Protein AF-0000000070701427 (afdb_homodimer)

Sequence (548 aa):
MASTTQTPSQGDDNADEVFQLITAHQEKAAKLPPVEEVKTILYHSTRGALSTFSQKHEGYPLGSMVDFACDDNGSPILAVSNLALHTKDLLTNPKCSLLIAKDPEDKTDLIITLHGDAVTVPENERGAVRTTYMARHPDAVWVDFDDFMFLRIEPKAVRFVSGVATALFQCGEFTGNEFREAKVDQIYQFSKPITSHMNKDHANDTKLIVQHSTSVPVEYAYMLDVDSIGFNVKAGYKDKNFKLRVAFPRRAEERKDVKTLIIEMLQAAKSRVDMASTTQTPSQGDDNADEVFQLITAHQEKAAKLPPVEEVKTILYHSTRGALSTFSQKHEGYPLGSMVDFACDDNGSPILAVSNLALHTKDLLTNPKCSLLIAKDPEDKTDLIITLHGDAVTVPENERGAVRTTYMARHPDAVWVDFDDFMFLRIEPKAVRFVSGVATALFQCGEFTGNEFREAKVDQIYQFSKPITSHMNKDHANDTKLIVQHSTSVPVEYAYMLDVDSIGFNVKAGYKDKNFKLRVAFPRRAEERKDVKTLIIEMLQAAKSRVD

Solvent-accessible surface area (backbone atoms only — not comparable to full-atom values): 28892 Å² total; per-residue (Å²): 135,86,80,77,75,79,67,81,58,74,69,61,57,55,53,53,52,51,50,50,45,49,52,57,41,56,74,64,42,64,67,65,59,66,64,27,45,51,46,30,53,55,48,72,40,50,61,35,37,35,12,33,51,30,69,90,49,72,84,22,32,34,39,41,81,42,56,39,24,42,51,97,58,60,34,42,32,34,72,42,41,67,81,38,67,68,43,51,13,36,75,74,43,31,41,20,11,43,24,38,56,78,41,84,87,43,69,45,39,49,32,37,31,34,31,24,40,46,38,76,56,52,77,92,46,41,66,63,50,49,52,54,38,36,73,75,37,76,81,55,70,60,66,74,38,86,57,32,48,50,31,33,33,47,60,52,33,38,35,40,40,26,19,57,98,46,95,67,50,45,70,51,73,37,46,29,65,60,52,45,70,42,56,64,54,76,41,38,81,50,14,61,68,50,26,52,49,39,48,73,75,33,32,68,54,46,26,44,31,48,27,57,75,55,70,46,82,56,80,41,34,37,54,69,39,35,44,34,40,28,35,34,27,46,28,30,44,98,92,39,74,47,76,45,70,46,49,45,98,55,73,40,84,47,70,71,44,46,55,53,49,50,50,51,43,38,49,56,32,53,56,68,74,100,136,83,80,78,76,77,69,80,59,72,68,63,56,55,54,53,51,51,49,50,45,48,52,57,40,56,74,65,42,64,67,66,57,66,66,26,44,51,48,29,54,56,48,73,41,50,60,33,38,35,11,32,50,30,68,90,48,73,82,22,31,34,39,40,82,43,58,38,24,42,50,97,59,60,33,40,32,34,72,42,41,69,82,39,67,69,42,52,14,34,75,73,44,31,41,21,12,41,25,36,56,79,40,84,86,42,69,44,39,50,32,38,31,36,30,23,39,45,38,77,56,52,76,91,47,42,67,62,50,48,52,54,38,36,71,74,36,78,82,54,70,60,64,75,39,87,57,33,46,50,33,32,34,48,59,50,34,39,34,40,40,27,20,56,99,46,95,67,51,47,70,52,72,39,46,29,64,60,51,46,69,43,56,65,54,77,41,39,80,50,14,63,69,50,24,54,49,39,48,72,75,34,31,67,55,47,27,44,29,50,28,59,77,54,70,46,84,54,80,42,35,37,56,69,38,36,45,36,41,26,35,34,27,46,28,28,43,96,94,38,74,48,75,45,70,45,49,45,97,55,74,42,86,46,72,72,44,46,56,53,51,52,51,53,44,39,50,56,34,53,57,69,73,101

Foldseek 3Di:
DPPPPPDPPPVVVVVVVLVVLQVVQQVPADDPDPLQVQLQLLQLDFKWWKWFQFPVDHPDIDIDIFTWHADPLSWTKGKDFLPDRVVVRCVVPQWMKTWDFSDPVDQQGKIKIFTFGKDFDDPVCQVVRVVRSCVSVVPPPCSPPPRIGMIITQTAKMKMWHGPPHPPTDIDMDGSVSNSPHDHFPLQVCFVVVQVCCVVPPFVLVQLLCCVQSVRNFPTWGWDGATQFFTKIWTDDPHDIDIHTGGFPHGQDYNVSNVVRSVVSSVVSVVVVD/DDPPPPDPPPVVVVVVVLVVLQVVQQVPADDPDPLQVQLQLLQLDFKWWKWFQFPVDHPDIDIDIFTWHADPLSWTKGKDFLPDRVVVRCVVPQWMKTWDFSDPVDQQGKIKIFTFGKDFDDPVCQVVRVVRSCVSVVPPPCSPPPRIGMIITQTAKMKMWHGPPHPPTDIDMDGSVRNSPHDHFPLQVCFVVVQVCCVVPPFVLVQLLCCVQSVRNFPTWGWDGATQFFTKIWTDDPHDIDIHTGGFPHGQDYNVSNVVRSVVSSVVSVVVVD

Secondary structure (DSSP, 8-state):
---------HHHHHHHHHHHHHHHHHHHS----HHHHHHHHHHH--EEEEEEE-SSSTT-EEEEEEEEEE-TTS-EEEEEETTSHHHHHHHH--EEEEEEESSTT-TTS-EEEEEEEEEEPPHHHHHHHHHHHHHH-TT-GGGGSTTEEEEEEEEEEEEEEESTTSTT-EEEEEEHHHHHHSPPPTTGGGHHHHHHHHHHH-HHHHHHHHHHHH----SEEEEEEE-SSEEEEEEEETTEEEEEEEE-SS---SHHHHHHHHHHHHHHHHHHH-/---------HHHHHHHHHHHHHHHHHHHS----HHHHHHHHHHH--EEEEEEE-SSSTT-EEEEEEEEEE-TTS-EEEEEETTSHHHHHHHH--EEEEEEESSTT-TTS-EEEEEEEEEEPPHHHHHHHHHHHHHH-TT-GGGGSTTEEEEEEEEEEEEEEESTTSTT-EEEEEEHHHHHHSPPPTTGGGHHHHHHHHHHH-HHHHHHHHHHHH----SEEEEEEE-SSEEEEEEEETTEEEEEEEE-SS---SHHHHHHHHHHHHHHHHHHH-

Structure (mmCIF, N/CA/C/O backbone):
data_AF-0000000070701427-model_v1
#
loop_
_entity.id
_entity.type
_entity.pdbx_description
1 polymer 'FMN-binding split barrel, heme oxygenase HugZ-like superfamily'
#
loop_
_atom_site.group_PDB
_atom_site.id
_atom_site.type_symbol
_atom_site.label_atom_id
_atom_site.label_alt_id
_atom_site.label_comp_id
_atom_site.label_asym_id
_atom_site.label_entity_id
_atom_site.label_seq_id
_atom_site.pdbx_PDB_ins_code
_atom_site.Cartn_x
_atom_site.Cartn_y
_atom_site.Cartn_z
_atom_site.occupancy
_atom_site.B_iso_or_equiv
_atom_site.auth_seq_id
_atom_site.auth_comp_id
_atom_site.auth_asym_id
_atom_site.auth_atom_id
_atom_site.pdbx_PDB_model_num
ATOM 1 N N . MET A 1 1 ? 32.5 18.469 -42.344 1 24.84 1 MET A N 1
ATOM 2 C CA . MET A 1 1 ? 31.312 18.172 -41.531 1 24.84 1 MET A CA 1
ATOM 3 C C . MET A 1 1 ? 31.438 16.797 -40.875 1 24.84 1 MET A C 1
ATOM 5 O O . MET A 1 1 ? 31.172 15.773 -41.5 1 24.84 1 MET A O 1
ATOM 9 N N . ALA A 1 2 ? 32.406 16.562 -39.938 1 32.56 2 ALA A N 1
ATOM 10 C CA . ALA A 1 2 ? 32.875 15.305 -39.344 1 32.56 2 ALA A CA 1
ATOM 11 C C . ALA A 1 2 ? 31.75 14.625 -38.562 1 32.56 2 ALA A C 1
ATOM 13 O O . ALA A 1 2 ? 31.156 15.227 -37.656 1 32.56 2 ALA A O 1
ATOM 14 N N . SER A 1 3 ? 30.938 13.672 -39.125 1 32.75 3 SER A N 1
ATOM 15 C CA . SER A 1 3 ? 29.891 12.836 -38.562 1 32.75 3 SER A CA 1
ATOM 16 C C . SER A 1 3 ? 30.391 12.055 -37.344 1 32.75 3 SER A C 1
ATOM 18 O O . SER A 1 3 ? 31.266 11.203 -37.469 1 32.75 3 SER A O 1
ATOM 20 N N . THR A 1 4 ? 30.578 12.625 -36.156 1 34.09 4 THR A N 1
ATOM 21 C CA . THR A 1 4 ? 30.984 11.898 -34.969 1 34.09 4 THR A CA 1
ATOM 22 C C . THR A 1 4 ? 30 10.758 -34.688 1 34.09 4 THR A C 1
ATOM 24 O O . THR A 1 4 ? 28.844 11.008 -34.312 1 34.09 4 THR A O 1
ATOM 27 N N . THR A 1 5 ? 30.094 9.625 -35.281 1 34.09 5 THR A N 1
ATOM 28 C CA . THR A 1 5 ? 29.438 8.359 -34.938 1 34.09 5 THR A CA 1
ATOM 29 C C . THR A 1 5 ? 29.594 8.062 -33.469 1 34.09 5 THR A C 1
ATOM 31 O O . THR A 1 5 ? 30.703 7.879 -32.969 1 34.09 5 THR A O 1
ATOM 34 N N . GLN A 1 6 ? 28.781 8.648 -32.562 1 33.75 6 GLN A N 1
ATOM 35 C CA . GLN A 1 6 ? 28.766 8.234 -31.172 1 33.75 6 GLN A CA 1
ATOM 36 C C . GLN A 1 6 ? 28.656 6.715 -31.062 1 33.75 6 GLN A C 1
ATOM 38 O O . GLN A 1 6 ? 27.703 6.109 -31.578 1 33.75 6 GLN A O 1
ATOM 43 N N . THR A 1 7 ? 29.719 5.965 -30.969 1 36.03 7 THR A N 1
ATOM 44 C CA . THR A 1 7 ? 29.859 4.555 -30.625 1 36.03 7 THR A CA 1
ATOM 45 C C . THR A 1 7 ? 29.016 4.219 -29.391 1 36.03 7 THR A C 1
ATOM 47 O O . THR A 1 7 ? 29.109 4.883 -28.359 1 36.03 7 THR A O 1
ATOM 50 N N . PRO A 1 8 ? 27.906 3.488 -29.531 1 40.62 8 PRO A N 1
ATOM 51 C CA . PRO A 1 8 ? 27.219 3.062 -28.312 1 40.62 8 PRO A CA 1
ATOM 52 C C . PRO A 1 8 ? 28.172 2.613 -27.219 1 40.62 8 PRO A C 1
ATOM 54 O O . PRO A 1 8 ? 29.141 1.896 -27.5 1 40.62 8 PRO A O 1
ATOM 57 N N . SER A 1 9 ? 28.406 3.301 -26.156 1 41.34 9 SER A N 1
ATOM 58 C CA . SER A 1 9 ? 29.391 3.031 -25.125 1 41.34 9 SER A CA 1
ATOM 59 C C . SER A 1 9 ? 29.328 1.581 -24.656 1 41.34 9 SER A C 1
ATOM 61 O O . SER A 1 9 ? 28.234 1.004 -24.562 1 41.34 9 SER A O 1
ATOM 63 N N . GLN A 1 10 ? 30.359 0.784 -24.672 1 45.72 10 GLN A N 1
ATOM 64 C CA . GLN A 1 10 ? 30.641 -0.557 -24.156 1 45.72 10 GLN A CA 1
ATOM 65 C C . GLN A 1 10 ? 29.812 -0.864 -22.922 1 45.72 10 GLN A C 1
ATOM 67 O O . GLN A 1 10 ? 29.422 -2.014 -22.703 1 45.72 10 GLN A O 1
ATOM 72 N N . GLY A 1 11 ? 29.422 0.039 -22.078 1 46.47 11 GLY A N 1
ATOM 73 C CA . GLY A 1 11 ? 28.609 -0.09 -20.875 1 46.47 11 GLY A CA 1
ATOM 74 C C . GLY A 1 11 ? 27.188 -0.542 -21.172 1 46.47 11 GLY A C 1
ATOM 75 O O . GLY A 1 11 ? 26.625 -1.353 -20.438 1 46.47 11 GLY A O 1
ATOM 76 N N . ASP A 1 12 ? 26.562 -0.107 -22.219 1 54.78 12 ASP A N 1
ATOM 77 C CA . ASP A 1 12 ? 25.203 -0.403 -22.656 1 54.78 12 ASP A CA 1
ATOM 78 C C . ASP A 1 12 ? 25.078 -1.84 -23.172 1 54.78 12 ASP A C 1
ATOM 80 O O . ASP A 1 12 ? 24.062 -2.504 -22.938 1 54.78 12 ASP A O 1
ATOM 84 N N . ASP A 1 13 ? 26.156 -2.34 -23.688 1 57.41 13 ASP A N 1
ATOM 85 C CA . ASP A 1 13 ? 26.172 -3.699 -24.219 1 57.41 13 ASP A CA 1
ATOM 86 C C . ASP A 1 13 ? 26.156 -4.73 -23.094 1 57.41 13 ASP A C 1
ATOM 88 O O . ASP A 1 13 ? 25.438 -5.734 -23.188 1 57.41 13 ASP A O 1
ATOM 92 N N . ASN A 1 14 ? 26.844 -4.387 -21.969 1 68.06 14 ASN A N 1
ATOM 93 C CA . ASN A 1 14 ? 26.891 -5.328 -20.844 1 68.06 14 ASN A CA 1
ATOM 94 C C . ASN A 1 14 ? 25.578 -5.371 -20.078 1 68.06 14 ASN A C 1
ATOM 96 O O . ASN A 1 14 ? 25.125 -6.441 -19.672 1 68.06 14 ASN A O 1
ATOM 100 N N . ALA A 1 15 ? 24.953 -4.293 -20.109 1 68.88 15 ALA A N 1
ATOM 101 C CA . ALA A 1 15 ? 23.641 -4.281 -19.438 1 68.88 15 ALA A CA 1
ATOM 102 C C . ALA A 1 15 ? 22.625 -5.09 -20.234 1 68.88 15 ALA A C 1
ATOM 104 O O . ALA A 1 15 ? 21.812 -5.809 -19.656 1 68.88 15 ALA A O 1
ATOM 105 N N . ASP A 1 16 ? 22.703 -4.992 -21.5 1 77.31 16 ASP A N 1
ATOM 106 C CA . ASP A 1 16 ? 21.781 -5.73 -22.359 1 77.31 16 ASP A CA 1
ATOM 107 C C . ASP A 1 16 ? 22 -7.234 -22.234 1 77.31 16 ASP A C 1
ATOM 109 O O . ASP A 1 16 ? 21.047 -8.016 -22.234 1 77.31 16 ASP A O 1
ATOM 113 N N . GLU A 1 17 ? 23.188 -7.602 -22.141 1 81.12 17 GLU A N 1
ATOM 114 C CA . GLU A 1 17 ? 23.531 -9.016 -22 1 81.12 17 GLU A CA 1
ATOM 115 C C . GLU A 1 17 ? 23.031 -9.562 -20.656 1 81.12 17 GLU A C 1
ATOM 117 O O . GLU A 1 17 ? 22.5 -10.664 -20.594 1 81.12 17 GLU A O 1
ATOM 122 N N . VAL A 1 18 ? 23.172 -8.805 -19.625 1 83.81 18 VAL A N 1
ATOM 123 C CA . VAL A 1 18 ? 22.75 -9.219 -18.297 1 83.81 18 VAL A CA 1
ATOM 124 C C . VAL A 1 18 ? 21.234 -9.367 -18.25 1 83.81 18 VAL A C 1
ATOM 126 O O . VAL A 1 18 ? 20.719 -10.328 -17.672 1 83.81 18 VAL A O 1
ATOM 129 N N . PHE A 1 19 ? 20.594 -8.555 -18.938 1 83.31 19 PHE A N 1
ATOM 130 C CA . PHE A 1 19 ? 19.141 -8.617 -18.984 1 83.31 19 PHE A CA 1
ATOM 131 C C . PHE A 1 19 ? 18.672 -9.875 -19.703 1 83.31 19 PHE A C 1
ATOM 133 O O . PHE A 1 19 ? 17.688 -10.5 -19.312 1 83.31 19 PHE A O 1
ATOM 140 N N . GLN A 1 20 ? 19.406 -10.195 -20.703 1 86.38 20 GLN A N 1
ATOM 141 C CA . GLN A 1 20 ? 19.078 -11.414 -21.438 1 86.38 20 GLN A CA 1
ATOM 142 C C . GLN A 1 20 ? 19.266 -12.648 -20.547 1 86.38 20 GLN A C 1
ATOM 144 O O . GLN A 1 20 ? 18.469 -13.578 -20.594 1 86.38 20 GLN A O 1
ATOM 149 N N . LEU A 1 21 ? 20.312 -12.625 -19.797 1 88.19 21 LEU A N 1
ATOM 150 C CA . LEU A 1 21 ? 20.578 -13.711 -18.875 1 88.19 21 LEU A CA 1
ATOM 151 C C . LEU A 1 21 ? 19.469 -13.812 -17.828 1 88.19 21 LEU A C 1
ATOM 153 O O . LEU A 1 21 ? 19 -14.914 -17.516 1 88.19 21 LEU A O 1
ATOM 157 N N . ILE A 1 22 ? 19.078 -12.727 -17.375 1 87.81 22 ILE A N 1
ATOM 158 C CA . ILE A 1 22 ? 18.031 -12.664 -16.359 1 87.81 22 ILE A CA 1
ATOM 159 C C . ILE A 1 22 ? 16.734 -13.227 -16.922 1 87.81 22 ILE A C 1
ATOM 161 O O . ILE A 1 22 ? 16.094 -14.07 -16.297 1 87.81 22 ILE A O 1
ATOM 165 N N . THR A 1 23 ? 16.391 -12.75 -18.078 1 86.88 23 THR A N 1
ATOM 166 C CA . THR A 1 23 ? 15.156 -13.18 -18.719 1 86.88 23 THR A CA 1
ATOM 167 C C . THR A 1 23 ? 15.172 -14.688 -18.969 1 86.88 23 THR A C 1
ATOM 169 O O . THR A 1 23 ? 14.195 -15.375 -18.656 1 86.88 23 THR A O 1
ATOM 172 N N . ALA A 1 24 ? 16.281 -15.164 -19.484 1 89.25 24 ALA A N 1
ATOM 173 C CA . ALA A 1 24 ? 16.422 -16.594 -19.766 1 89.25 24 ALA A CA 1
ATOM 174 C C . ALA A 1 24 ? 16.297 -17.406 -18.484 1 89.25 24 ALA A C 1
ATOM 176 O O . ALA A 1 24 ? 15.641 -18.453 -18.469 1 89.25 24 ALA A O 1
ATOM 177 N N . HIS A 1 25 ? 16.859 -16.984 -17.5 1 91.44 25 HIS A N 1
ATOM 178 C CA . HIS A 1 25 ? 16.828 -17.688 -16.219 1 91.44 25 HIS A CA 1
ATOM 179 C C . HIS A 1 25 ? 15.422 -17.688 -15.633 1 91.44 25 HIS A C 1
ATOM 181 O O . HIS A 1 25 ? 14.93 -18.734 -15.203 1 91.44 25 HIS A O 1
ATOM 187 N N . GLN A 1 26 ? 14.812 -16.5 -15.625 1 89.69 26 GLN A N 1
ATOM 188 C CA . GLN A 1 26 ? 13.5 -16.328 -15 1 89.69 26 GLN A CA 1
ATOM 189 C C . GLN A 1 26 ? 12.453 -17.219 -15.68 1 89.69 26 GLN A C 1
ATOM 191 O O . GLN A 1 26 ? 11.531 -17.703 -15.023 1 89.69 26 GLN A O 1
ATOM 196 N N . GLU A 1 27 ? 12.594 -17.391 -16.938 1 87.69 27 GLU A N 1
ATOM 197 C CA . GLU A 1 27 ? 11.648 -18.188 -17.703 1 87.69 27 GLU A CA 1
ATOM 198 C C . GLU A 1 27 ? 11.758 -19.672 -17.328 1 87.69 27 GLU A C 1
ATOM 200 O O . GLU A 1 27 ? 10.773 -20.406 -17.391 1 87.69 27 GLU A O 1
ATOM 205 N N . LYS A 1 28 ? 12.914 -20.062 -16.859 1 90.75 28 LYS A N 1
ATOM 206 C CA . LYS A 1 28 ? 13.164 -21.484 -16.625 1 90.75 28 LYS A CA 1
ATOM 207 C C . LYS A 1 28 ? 13.094 -21.828 -15.141 1 90.75 28 LYS A C 1
ATOM 209 O O . LYS A 1 28 ? 12.914 -22.984 -14.773 1 90.75 28 LYS A O 1
ATOM 214 N N . ALA A 1 29 ? 13.203 -20.875 -14.406 1 93.62 29 ALA A N 1
ATOM 215 C CA . ALA A 1 29 ? 13.281 -21.109 -12.969 1 93.62 29 ALA A CA 1
ATOM 216 C C . ALA A 1 29 ? 11.984 -21.719 -12.445 1 93.62 29 ALA A C 1
ATOM 218 O O . ALA A 1 29 ? 10.891 -21.234 -12.758 1 93.62 29 ALA A O 1
ATOM 219 N N . ALA A 1 30 ? 12.148 -22.781 -11.648 1 96.5 30 ALA A N 1
ATOM 220 C CA . ALA A 1 30 ? 10.984 -23.422 -11.047 1 96.5 30 ALA A CA 1
ATOM 221 C C . ALA A 1 30 ? 10.281 -22.469 -10.078 1 96.5 30 ALA A C 1
ATOM 223 O O . ALA A 1 30 ? 10.945 -21.75 -9.312 1 96.5 30 ALA A O 1
ATOM 224 N N . LYS A 1 31 ? 8.961 -22.453 -10.141 1 96.25 31 LYS A N 1
ATOM 225 C CA . LYS A 1 31 ? 8.109 -21.641 -9.281 1 96.25 31 LYS A CA 1
ATOM 226 C C . LYS A 1 31 ? 6.852 -22.406 -8.867 1 96.25 31 LYS A C 1
ATOM 228 O O . LYS A 1 31 ? 6.547 -23.453 -9.43 1 96.25 31 LYS A O 1
ATOM 233 N N . LEU A 1 32 ? 6.18 -21.906 -7.832 1 97.62 32 LEU A N 1
ATOM 234 C CA . LEU A 1 32 ? 4.852 -22.422 -7.527 1 97.62 32 LEU A CA 1
ATOM 235 C C . LEU A 1 32 ? 3.904 -22.219 -8.703 1 97.62 32 LEU A C 1
ATOM 237 O O . LEU A 1 32 ? 4.027 -21.234 -9.445 1 97.62 32 LEU A O 1
ATOM 241 N N . PRO A 1 33 ? 2.975 -23.234 -8.867 1 96.62 33 PRO A N 1
ATOM 242 C CA . PRO A 1 33 ? 1.9 -22.891 -9.805 1 96.62 33 PRO A CA 1
ATOM 243 C C . PRO A 1 33 ? 1.251 -21.547 -9.477 1 96.62 33 PRO A C 1
ATOM 245 O O . PRO A 1 33 ? 1.094 -21.203 -8.305 1 96.62 33 PRO A O 1
ATOM 248 N N . PRO A 1 34 ? 0.905 -20.766 -10.484 1 97.06 34 PRO A N 1
ATOM 249 C CA . PRO A 1 34 ? 0.404 -19.406 -10.258 1 97.06 34 PRO A CA 1
ATOM 250 C C . PRO A 1 34 ? -0.731 -19.359 -9.242 1 97.06 34 PRO A C 1
ATOM 252 O O . PRO A 1 34 ? -0.746 -18.484 -8.367 1 97.06 34 PRO A O 1
ATOM 255 N N . VAL A 1 35 ? -1.671 -20.266 -9.258 1 98 35 VAL A N 1
ATOM 256 C CA . VAL A 1 35 ? -2.82 -20.234 -8.359 1 98 35 VAL A CA 1
ATOM 257 C C . VAL A 1 35 ? -2.355 -20.438 -6.922 1 98 35 VAL A C 1
ATOM 259 O O . VAL A 1 35 ? -2.896 -19.828 -5.996 1 98 35 VAL A O 1
ATOM 262 N N . GLU A 1 36 ? -1.348 -21.281 -6.715 1 98.25 36 GLU A N 1
ATOM 263 C CA . GLU A 1 36 ? -0.822 -21.531 -5.375 1 98.25 36 GLU A CA 1
ATOM 264 C C . GLU A 1 36 ? -0.008 -20.344 -4.875 1 98.25 36 GLU A C 1
ATOM 266 O O . GLU A 1 36 ? -0.057 -20 -3.691 1 98.25 36 GLU A O 1
ATOM 271 N N . GLU A 1 37 ? 0.776 -19.766 -5.77 1 98 37 GLU A N 1
ATOM 272 C CA . GLU A 1 37 ? 1.497 -18.547 -5.391 1 98 37 GLU A CA 1
ATOM 273 C C . GLU A 1 37 ? 0.535 -17.438 -4.957 1 98 37 GLU A C 1
ATOM 275 O O . GLU A 1 37 ? 0.711 -16.844 -3.898 1 98 37 GLU A O 1
ATOM 280 N N . VAL A 1 38 ? -0.491 -17.219 -5.738 1 98.25 38 VAL A N 1
ATOM 281 C CA . VAL A 1 38 ? -1.486 -16.172 -5.488 1 98.25 38 VAL A CA 1
ATOM 282 C C . VAL A 1 38 ? -2.197 -16.453 -4.168 1 98.25 38 VAL A C 1
ATOM 284 O O . VAL A 1 38 ? -2.314 -15.562 -3.322 1 98.25 38 VAL A O 1
ATOM 287 N N . LYS A 1 39 ? -2.652 -17.688 -4 1 98.5 39 LYS A N 1
ATOM 288 C CA . LYS A 1 39 ? -3.357 -18.031 -2.77 1 98.5 39 LYS A CA 1
ATOM 289 C C . LYS A 1 39 ? -2.445 -17.891 -1.556 1 98.5 39 LYS A C 1
ATOM 291 O O . LYS A 1 39 ? -2.881 -17.438 -0.496 1 98.5 39 LYS A O 1
ATOM 296 N N . THR A 1 40 ? -1.169 -18.312 -1.689 1 98.38 40 THR A N 1
ATOM 297 C CA . THR A 1 40 ? -0.205 -18.219 -0.599 1 98.38 40 THR A CA 1
ATOM 298 C C . THR A 1 40 ? 0.009 -16.75 -0.19 1 98.38 40 THR A C 1
ATOM 300 O O . THR A 1 40 ? -0.025 -16.422 0.998 1 98.38 40 THR A O 1
ATOM 303 N N . ILE A 1 41 ? 0.196 -15.867 -1.149 1 98.06 41 ILE A N 1
ATOM 304 C CA . ILE A 1 41 ? 0.434 -14.461 -0.862 1 98.06 41 ILE A CA 1
ATOM 305 C C . ILE A 1 41 ? -0.818 -13.836 -0.248 1 98.06 41 ILE A C 1
ATOM 307 O O . ILE A 1 41 ? -0.735 -13.109 0.744 1 98.06 41 ILE A O 1
ATOM 311 N N . LEU A 1 42 ? -1.957 -14.125 -0.801 1 98.31 42 LEU A N 1
ATOM 312 C CA . LEU A 1 42 ? -3.213 -13.625 -0.252 1 98.31 42 LEU A CA 1
ATOM 313 C C . LEU A 1 42 ? -3.41 -14.102 1.182 1 98.31 42 LEU A C 1
ATOM 315 O O . LEU A 1 42 ? -3.744 -13.312 2.066 1 98.31 42 LEU A O 1
ATOM 319 N N . TYR A 1 43 ? -3.146 -15.375 1.388 1 97.81 43 TYR A N 1
ATOM 320 C CA . TYR A 1 43 ? -3.35 -16 2.686 1 97.81 43 TYR A CA 1
ATOM 321 C C . TYR A 1 43 ? -2.49 -15.344 3.758 1 97.81 43 TYR A C 1
ATOM 323 O O . TYR A 1 43 ? -2.91 -15.227 4.91 1 97.81 43 TYR A O 1
ATOM 331 N N . HIS A 1 44 ? -1.393 -14.883 3.396 1 96.75 44 HIS A N 1
ATOM 332 C CA . HIS A 1 44 ? -0.462 -14.344 4.379 1 96.75 44 HIS A CA 1
ATOM 333 C C . HIS A 1 44 ? -0.507 -12.82 4.398 1 96.75 44 HIS A C 1
ATOM 335 O O . HIS A 1 44 ? 0.189 -12.18 5.191 1 96.75 44 HIS A O 1
ATOM 341 N N . SER A 1 45 ? -1.308 -12.227 3.541 1 96.62 45 SER A N 1
ATOM 342 C CA . SER A 1 45 ? -1.534 -10.789 3.594 1 96.62 45 SER A CA 1
ATOM 343 C C . SER A 1 45 ? -2.549 -10.422 4.672 1 96.62 45 SER A C 1
ATOM 345 O O . SER A 1 45 ? -3.391 -11.25 5.039 1 96.62 45 SER A O 1
ATOM 347 N N . THR A 1 46 ? -2.445 -9.195 5.227 1 96.62 46 THR A N 1
ATOM 348 C CA . THR A 1 46 ? -3.297 -8.836 6.352 1 96.62 46 THR A CA 1
ATOM 349 C C . THR A 1 46 ? -4.074 -7.551 6.051 1 96.62 46 THR A C 1
ATOM 351 O O . THR A 1 46 ? -4.934 -7.145 6.832 1 96.62 46 THR A O 1
ATOM 354 N N . ARG A 1 47 ? -3.736 -6.848 5.012 1 96.94 47 ARG A N 1
ATOM 355 C CA . ARG A 1 47 ? -4.371 -5.582 4.664 1 96.94 47 ARG A CA 1
ATOM 356 C C . ARG A 1 47 ? -4.5 -5.434 3.15 1 96.94 47 ARG A C 1
ATOM 358 O O . ARG A 1 47 ? -3.684 -5.969 2.398 1 96.94 47 ARG A O 1
ATOM 365 N N . GLY A 1 48 ? -5.508 -4.855 2.654 1 98 48 GLY A N 1
ATOM 366 C CA . GLY A 1 48 ? -5.742 -4.629 1.238 1 98 48 GLY A CA 1
ATOM 367 C C . GLY A 1 48 ? -6.727 -3.508 0.97 1 98 48 GLY A C 1
ATOM 368 O O . GLY A 1 48 ? -7.234 -2.883 1.903 1 98 48 GLY A O 1
ATOM 369 N N . ALA A 1 49 ? -6.914 -3.176 -0.257 1 98.69 49 ALA A N 1
ATOM 370 C CA . ALA A 1 49 ? -7.879 -2.164 -0.683 1 98.69 49 ALA A CA 1
ATOM 371 C C . ALA A 1 49 ? -9.188 -2.807 -1.135 1 98.69 49 ALA A C 1
ATOM 373 O O . ALA A 1 49 ? -9.203 -3.592 -2.086 1 98.69 49 ALA A O 1
ATOM 374 N N . LEU A 1 50 ? -10.242 -2.498 -0.492 1 98.88 50 LEU A N 1
ATOM 375 C CA . LEU A 1 50 ? -11.578 -3.012 -0.79 1 98.88 50 LEU A CA 1
ATOM 376 C C . LEU A 1 50 ? -12.344 -2.043 -1.684 1 98.88 50 LEU A C 1
ATOM 378 O O . LEU A 1 50 ? -12.422 -0.848 -1.39 1 98.88 50 LEU A O 1
ATOM 382 N N . SER A 1 51 ? -12.82 -2.527 -2.783 1 98.94 51 SER A N 1
ATOM 383 C CA . SER A 1 51 ? -13.688 -1.742 -3.654 1 98.94 51 SER A CA 1
ATOM 384 C C . SER A 1 51 ? -15.141 -2.166 -3.51 1 98.94 51 SER A C 1
ATOM 386 O O . SER A 1 51 ? -15.469 -3.346 -3.656 1 98.94 51 SER A O 1
ATOM 388 N N . THR A 1 52 ? -15.969 -1.247 -3.197 1 98.88 52 THR A N 1
ATOM 389 C CA . THR A 1 52 ? -17.406 -1.467 -3.041 1 98.88 52 THR A CA 1
ATOM 390 C C . THR A 1 52 ? -18.203 -0.456 -3.863 1 98.88 52 THR A C 1
ATOM 392 O O . THR A 1 52 ? -17.609 0.364 -4.578 1 98.88 52 THR A O 1
ATOM 395 N N . PHE A 1 53 ? -19.531 -0.615 -3.881 1 98.62 53 PHE A N 1
ATOM 396 C CA . PHE A 1 53 ? -20.422 0.377 -4.469 1 98.62 53 PHE A CA 1
ATOM 397 C C . PHE A 1 53 ? -20.875 1.385 -3.424 1 98.62 53 PHE A C 1
ATOM 399 O O . PHE A 1 53 ? -21.625 1.04 -2.508 1 98.62 53 PHE A O 1
ATOM 406 N N . SER A 1 54 ? -20.531 2.607 -3.596 1 98.38 54 SER A N 1
ATOM 407 C CA . SER A 1 54 ? -20.734 3.619 -2.566 1 98.38 54 SER A CA 1
ATOM 408 C C . SER A 1 54 ? -22.203 3.945 -2.396 1 98.38 54 SER A C 1
ATOM 410 O O . SER A 1 54 ? -22.906 4.215 -3.377 1 98.38 54 SER A O 1
ATOM 412 N N . GLN A 1 55 ? -22.703 3.914 -1.173 1 97.19 55 GLN A N 1
ATOM 413 C CA . GLN A 1 55 ? -24.031 4.422 -0.846 1 97.19 55 GLN A CA 1
ATOM 414 C C . GLN A 1 55 ? -24 5.93 -0.62 1 97.19 55 GLN A C 1
ATOM 416 O O . GLN A 1 55 ? -24.938 6.633 -0.994 1 97.19 55 GLN A O 1
ATOM 421 N N . LYS A 1 56 ? -22.922 6.402 -0.033 1 96.5 56 LYS A N 1
ATOM 422 C CA . LYS A 1 56 ? -22.766 7.824 0.28 1 96.5 56 LYS A CA 1
ATOM 423 C C . LYS A 1 56 ? -22.672 8.656 -0.993 1 96.5 56 LYS A C 1
ATOM 425 O O . LYS A 1 56 ? -23.281 9.727 -1.086 1 96.5 56 LYS A O 1
ATOM 430 N N . HIS A 1 57 ? -21.844 8.211 -1.938 1 96.88 57 HIS A N 1
ATOM 431 C CA . HIS A 1 57 ? -21.719 8.828 -3.25 1 96.88 57 HIS A CA 1
ATOM 432 C C . HIS A 1 57 ? -22.328 7.949 -4.336 1 96.88 57 HIS A C 1
ATOM 434 O O . HIS A 1 57 ? -21.625 7.184 -4.988 1 96.88 57 HIS A O 1
ATOM 440 N N . GLU A 1 58 ? -23.609 8.195 -4.555 1 94.38 58 GLU A N 1
ATOM 441 C CA . GLU A 1 58 ? -24.359 7.344 -5.473 1 94.38 58 GLU A CA 1
ATOM 442 C C . GLU A 1 58 ? -23.719 7.312 -6.855 1 94.38 58 GLU A C 1
ATOM 444 O O . GLU A 1 58 ? -23.344 8.359 -7.398 1 94.38 58 GLU A O 1
ATOM 449 N N . GLY A 1 59 ? -23.578 6.098 -7.336 1 95.81 59 GLY A N 1
ATOM 450 C CA . GLY A 1 59 ? -23.047 5.91 -8.672 1 95.81 59 GLY A CA 1
ATOM 451 C C . GLY A 1 59 ? -21.531 5.781 -8.703 1 95.81 59 GLY A C 1
ATOM 452 O O . GLY A 1 59 ? -20.953 5.52 -9.75 1 95.81 59 GLY A O 1
ATOM 453 N N . TYR A 1 60 ? -20.891 5.984 -7.578 1 98.5 60 TYR A N 1
ATOM 454 C CA . TYR A 1 60 ? -19.438 5.879 -7.535 1 98.5 60 TYR A CA 1
ATOM 455 C C . TYR A 1 60 ? -19.016 4.613 -6.805 1 98.5 60 TYR A C 1
ATOM 457 O O . TYR A 1 60 ? -19.688 4.16 -5.879 1 98.5 60 TYR A O 1
ATOM 465 N N . PRO A 1 61 ? -17.953 4.004 -7.262 1 98.69 61 PRO A N 1
ATOM 466 C CA . PRO A 1 61 ? -17.328 3.008 -6.395 1 98.69 61 PRO A CA 1
ATOM 467 C C . PRO A 1 61 ? -16.547 3.643 -5.242 1 98.69 61 PRO A C 1
ATOM 469 O O . PRO A 1 61 ? -16.203 4.828 -5.301 1 98.69 61 PRO A O 1
ATOM 472 N N . LEU A 1 62 ? -16.359 2.916 -4.215 1 98.75 62 LEU A N 1
ATOM 473 C CA . LEU A 1 62 ? -15.609 3.359 -3.045 1 98.75 62 LEU A CA 1
ATOM 474 C C . LEU A 1 62 ? -14.422 2.438 -2.781 1 98.75 62 LEU A C 1
ATOM 476 O O . LEU A 1 62 ? -14.586 1.218 -2.699 1 98.75 62 LEU A O 1
ATOM 480 N N . GLY A 1 63 ? -13.227 3.01 -2.777 1 98.69 63 GLY A N 1
ATOM 481 C CA . GLY A 1 63 ? -12.055 2.297 -2.283 1 98.69 63 GLY A CA 1
ATOM 482 C C . GLY A 1 63 ? -11.781 2.557 -0.814 1 98.69 63 GLY A C 1
ATOM 483 O O . GLY A 1 63 ? -11.82 3.703 -0.363 1 98.69 63 GLY A O 1
ATOM 484 N N . SER A 1 64 ? -11.484 1.48 -0.057 1 98.19 64 SER A N 1
ATOM 485 C CA . SER A 1 64 ? -11.148 1.592 1.358 1 98.19 64 SER A CA 1
ATOM 486 C C . SER A 1 64 ? -10.062 0.594 1.75 1 98.19 64 SER A C 1
ATOM 488 O O . SER A 1 64 ? -10 -0.509 1.202 1 98.19 64 SER A O 1
ATOM 490 N N . MET A 1 65 ? -9.234 1.041 2.689 1 97.75 65 MET A N 1
ATOM 491 C CA . MET A 1 65 ? -8.305 0.079 3.27 1 97.75 65 MET A CA 1
ATOM 492 C C . MET A 1 65 ? -8.992 -0.784 4.32 1 97.75 65 MET A C 1
ATOM 494 O O . MET A 1 65 ? -9.766 -0.276 5.137 1 97.75 65 MET A O 1
ATOM 498 N N . VAL A 1 66 ? -8.711 -2.055 4.27 1 97.44 66 VAL A N 1
ATOM 499 C CA 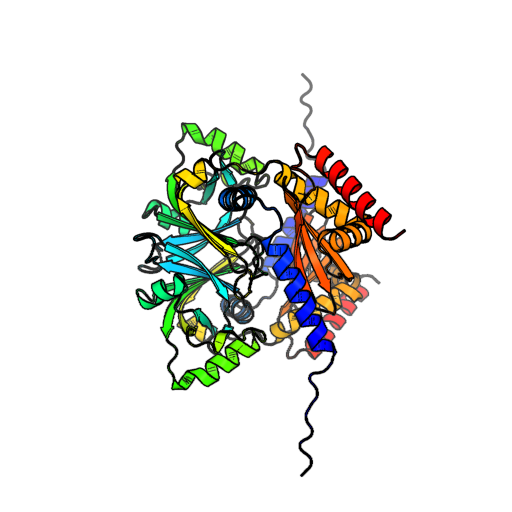. VAL A 1 66 ? -9.305 -2.943 5.262 1 97.44 66 VAL A CA 1
ATOM 500 C C . VAL A 1 66 ? -8.266 -3.969 5.723 1 97.44 66 VAL A C 1
ATOM 502 O O . VAL A 1 66 ? -7.402 -4.379 4.945 1 97.44 66 VAL A O 1
ATOM 505 N N . ASP A 1 67 ? -8.359 -4.348 6.953 1 97 67 ASP A N 1
ATOM 506 C CA . ASP A 1 67 ? -7.637 -5.512 7.465 1 97 67 ASP A CA 1
ATOM 507 C C . ASP A 1 67 ? -8.438 -6.793 7.242 1 97 67 ASP A C 1
ATOM 509 O O . ASP A 1 67 ? -9.672 -6.777 7.301 1 97 67 ASP A O 1
ATOM 513 N N . PHE A 1 68 ? -7.691 -7.832 6.984 1 98.31 68 PHE A N 1
ATOM 514 C CA . PHE A 1 68 ? -8.406 -9.094 6.801 1 98.31 68 PHE A CA 1
ATOM 515 C C . PHE A 1 68 ? -7.527 -10.273 7.199 1 98.31 68 PHE A C 1
ATOM 517 O O . PHE A 1 68 ? -6.32 -10.117 7.398 1 98.31 68 PHE A O 1
ATOM 524 N N . ALA A 1 69 ? -8.125 -11.367 7.426 1 98.38 69 ALA A N 1
ATOM 525 C CA . ALA A 1 69 ? -7.531 -12.695 7.531 1 98.38 69 ALA A CA 1
ATOM 526 C C . ALA A 1 69 ? -8.227 -13.688 6.605 1 98.38 69 ALA A C 1
ATOM 528 O O . ALA A 1 69 ? -9.344 -13.438 6.141 1 98.38 69 ALA A O 1
ATOM 529 N N . CYS A 1 70 ? -7.531 -14.688 6.281 1 98.19 70 CYS A N 1
ATOM 530 C CA . CYS A 1 70 ? -8.156 -15.695 5.43 1 98.19 70 CYS A CA 1
ATOM 531 C C . CYS A 1 70 ? -8.523 -16.938 6.23 1 98.19 70 CYS A C 1
ATOM 533 O O . CYS A 1 70 ? -7.766 -17.359 7.105 1 98.19 70 CYS A O 1
ATOM 535 N N . ASP A 1 71 ? -9.688 -17.5 5.922 1 96.25 71 ASP A N 1
ATOM 536 C CA . ASP A 1 71 ? -10.023 -18.797 6.52 1 96.25 71 ASP A CA 1
ATOM 537 C C . ASP A 1 71 ? -9.32 -19.938 5.789 1 96.25 71 ASP A C 1
ATOM 539 O O . ASP A 1 71 ? -8.469 -19.703 4.93 1 96.25 71 ASP A O 1
ATOM 543 N N . ASP A 1 72 ? -9.656 -21.172 6.125 1 90.69 72 ASP A N 1
ATOM 544 C CA . ASP A 1 72 ? -8.945 -22.344 5.617 1 90.69 72 ASP A CA 1
ATOM 545 C C . ASP A 1 72 ? -9.156 -22.5 4.113 1 90.69 72 ASP A C 1
ATOM 547 O O . ASP A 1 72 ? -8.328 -23.109 3.43 1 90.69 72 ASP A O 1
ATOM 551 N N . ASN A 1 73 ? -10.234 -21.969 3.623 1 91.06 73 ASN A N 1
ATOM 552 C CA . ASN A 1 73 ? -10.539 -22.062 2.199 1 91.06 73 ASN A CA 1
ATOM 553 C C . ASN A 1 73 ? -9.938 -20.906 1.42 1 91.06 73 ASN A C 1
ATOM 555 O O . ASN A 1 73 ? -10.078 -20.828 0.199 1 91.06 73 ASN A O 1
ATOM 559 N N . GLY A 1 74 ? -9.258 -20.016 2.074 1 94.94 74 GLY A N 1
ATOM 560 C CA . GLY A 1 74 ? -8.641 -18.875 1.417 1 94.94 74 GLY A CA 1
ATOM 561 C C . GLY A 1 74 ? -9.586 -17.688 1.27 1 94.94 74 GLY A C 1
ATOM 562 O O . GLY A 1 74 ? -9.266 -16.719 0.593 1 94.94 74 GLY A O 1
ATOM 563 N N . SER A 1 75 ? -10.75 -17.766 1.873 1 97.94 75 SER A N 1
ATOM 564 C CA . SER A 1 75 ? -11.703 -16.656 1.812 1 97.94 75 SER A CA 1
ATOM 565 C C . SER A 1 75 ? -11.336 -15.562 2.807 1 97.94 75 SER A C 1
ATOM 567 O O . SER A 1 75 ? -11.141 -15.828 3.994 1 97.94 75 SER A O 1
ATOM 569 N N . PRO A 1 76 ? -11.266 -14.336 2.361 1 98.81 76 PRO A N 1
ATOM 570 C CA . PRO A 1 76 ? -10.961 -13.234 3.283 1 98.81 76 PRO A CA 1
ATOM 571 C C . PRO A 1 76 ? -12.086 -12.984 4.289 1 98.81 76 PRO A C 1
ATOM 573 O O . PRO A 1 76 ? -13.266 -13.008 3.92 1 98.81 76 PRO A O 1
ATOM 576 N N . ILE A 1 77 ? -11.688 -12.867 5.461 1 98.75 77 ILE A N 1
ATOM 577 C CA . ILE A 1 77 ? -12.57 -12.5 6.562 1 98.75 77 ILE A CA 1
ATOM 578 C C . ILE A 1 77 ? -12.281 -11.062 7 1 98.75 77 ILE A C 1
ATOM 580 O O . ILE A 1 77 ? -11.141 -10.719 7.281 1 98.75 77 ILE A O 1
ATOM 584 N N . LEU A 1 78 ? -13.305 -10.25 7.051 1 98.5 78 LEU A N 1
ATOM 585 C CA . LEU A 1 78 ? -13.219 -8.867 7.492 1 98.5 78 LEU A CA 1
ATOM 586 C C . LEU A 1 78 ? -13.875 -8.688 8.859 1 98.5 78 LEU A C 1
ATOM 588 O O . LEU A 1 78 ? -14.883 -9.336 9.156 1 98.5 78 LEU A O 1
ATOM 592 N N . ALA A 1 79 ? -13.297 -7.887 9.688 1 97.69 79 ALA A N 1
ATOM 593 C CA . ALA A 1 79 ? -13.945 -7.332 10.875 1 97.69 79 ALA A CA 1
ATOM 594 C C . ALA A 1 79 ? -14.242 -5.844 10.688 1 97.69 79 ALA A C 1
ATOM 596 O O . ALA A 1 79 ? -13.336 -5.016 10.742 1 97.69 79 ALA A O 1
ATOM 597 N N . VAL A 1 80 ? -15.531 -5.559 10.484 1 97 80 VAL A N 1
ATOM 598 C CA . VAL A 1 80 ? -15.859 -4.203 10.062 1 97 80 VAL A CA 1
ATOM 599 C C . VAL A 1 80 ? -16.859 -3.584 11.039 1 97 80 VAL A C 1
ATOM 601 O O . VAL A 1 80 ? -17.719 -4.281 11.586 1 97 80 VAL A O 1
ATOM 604 N N . SER A 1 81 ? -16.719 -2.264 11.219 1 95.06 81 SER A N 1
ATOM 605 C CA . SER A 1 81 ? -17.672 -1.513 12.023 1 95.06 81 SER A CA 1
ATOM 606 C C . SER A 1 81 ? -18.938 -1.193 11.242 1 95.06 81 SER A C 1
ATOM 608 O O . SER A 1 81 ? -18.875 -0.865 10.055 1 95.06 81 SER A O 1
ATOM 610 N N . ASN A 1 82 ? -20.094 -1.248 11.898 1 94.5 82 ASN A N 1
ATOM 611 C CA . ASN A 1 82 ? -21.359 -0.862 11.289 1 94.5 82 ASN A CA 1
ATOM 612 C C . ASN A 1 82 ? -21.359 0.603 10.859 1 94.5 82 ASN A C 1
ATOM 614 O O . ASN A 1 82 ? -22.188 1.021 10.047 1 94.5 82 ASN A O 1
ATOM 618 N N . LEU A 1 83 ? -20.422 1.33 11.391 1 91.25 83 LEU A N 1
ATOM 619 C CA . LEU A 1 83 ? -20.344 2.764 11.125 1 91.25 83 LEU A CA 1
ATOM 620 C C . LEU A 1 83 ? -19.516 3.047 9.875 1 91.25 83 LEU A C 1
ATOM 622 O O . LEU A 1 83 ? -19.578 4.148 9.328 1 91.25 83 LEU A O 1
ATOM 626 N N . ALA A 1 84 ? -18.75 2.086 9.484 1 94.69 84 ALA A N 1
ATOM 627 C CA . ALA A 1 84 ? -17.859 2.293 8.344 1 94.69 84 ALA A CA 1
ATOM 628 C C . ALA A 1 84 ? -18.641 2.379 7.039 1 94.69 84 ALA A C 1
ATOM 630 O O . ALA A 1 84 ? -19.609 1.638 6.836 1 94.69 84 ALA A O 1
ATOM 631 N N . LEU A 1 85 ? -18.266 3.24 6.121 1 96.81 85 LEU A N 1
ATOM 632 C CA . LEU A 1 85 ? -18.922 3.424 4.836 1 96.81 85 LEU A CA 1
ATOM 633 C C . LEU A 1 85 ? -18.938 2.123 4.043 1 96.81 85 LEU A C 1
ATOM 635 O O . LEU A 1 85 ? -19.953 1.776 3.432 1 96.81 85 LEU A O 1
ATOM 639 N N . HIS A 1 86 ? -17.812 1.392 4.031 1 98.19 86 HIS A N 1
ATOM 640 C CA . HIS A 1 86 ? -17.75 0.171 3.236 1 98.19 86 HIS A CA 1
ATOM 641 C C . HIS A 1 86 ? -18.656 -0.909 3.801 1 98.19 86 HIS A C 1
ATOM 643 O O . HIS A 1 86 ? -19.109 -1.799 3.072 1 98.19 86 HIS A O 1
ATOM 649 N N . THR A 1 87 ? -18.906 -0.874 5.145 1 98.12 87 THR A N 1
ATOM 650 C CA . THR A 1 87 ? -19.844 -1.827 5.719 1 98.12 87 THR A CA 1
ATOM 651 C C . THR A 1 87 ? -21.25 -1.577 5.191 1 98.12 87 THR A C 1
ATOM 653 O O . THR A 1 87 ? -21.938 -2.51 4.758 1 98.12 87 THR A O 1
ATOM 656 N N . LYS A 1 88 ? -21.656 -0.333 5.25 1 97.56 88 LYS A N 1
ATOM 657 C CA . LYS A 1 88 ? -22.969 0.038 4.715 1 97.56 88 LYS A CA 1
ATOM 658 C C . LYS A 1 88 ? -23.094 -0.345 3.242 1 97.56 88 LYS A C 1
ATOM 660 O O . LYS A 1 88 ? -24.125 -0.846 2.807 1 97.56 88 LYS A O 1
ATOM 665 N N . ASP A 1 89 ? -22.062 -0.09 2.479 1 98.62 89 ASP A N 1
ATOM 666 C CA . ASP A 1 89 ? -22.016 -0.477 1.071 1 98.62 89 ASP A CA 1
ATOM 667 C C . ASP A 1 89 ? -22.266 -1.976 0.907 1 98.62 89 ASP A C 1
ATOM 669 O O . ASP A 1 89 ? -23.125 -2.389 0.127 1 98.62 89 ASP A O 1
ATOM 673 N N . LEU A 1 90 ? -21.5 -2.768 1.677 1 98.69 90 LEU A N 1
ATOM 674 C CA . LEU A 1 90 ? -21.5 -4.219 1.52 1 98.69 90 LEU A CA 1
ATOM 675 C C . LEU A 1 90 ? -22.844 -4.805 1.948 1 98.69 90 LEU A C 1
ATOM 677 O O . LEU A 1 90 ? -23.312 -5.797 1.377 1 98.69 90 LEU A O 1
ATOM 681 N N . LEU A 1 91 ? -23.484 -4.215 2.934 1 97.75 91 LEU A N 1
ATOM 682 C CA . LEU A 1 91 ? -24.781 -4.691 3.396 1 97.75 91 LEU A CA 1
ATOM 683 C C . LEU A 1 91 ? -25.859 -4.375 2.375 1 97.75 91 LEU A C 1
ATOM 685 O O . LEU A 1 91 ? -26.891 -5.066 2.318 1 97.75 91 LEU A O 1
ATOM 689 N N . THR A 1 92 ? -25.672 -3.354 1.589 1 97.81 92 THR A N 1
ATOM 690 C CA . THR A 1 92 ? -26.609 -2.979 0.535 1 97.81 92 THR A CA 1
ATOM 691 C C . THR A 1 92 ? -26.328 -3.77 -0.74 1 97.81 92 THR A C 1
ATOM 693 O O . THR A 1 92 ? -27.266 -4.258 -1.388 1 97.81 92 THR A O 1
ATOM 696 N N . ASN A 1 93 ? -25.156 -3.869 -1.199 1 98.38 93 ASN A N 1
ATOM 697 C CA . ASN A 1 93 ? -24.656 -4.641 -2.336 1 98.38 93 ASN A CA 1
ATOM 698 C C . ASN A 1 93 ? -23.422 -5.441 -1.97 1 98.38 93 ASN A C 1
ATOM 700 O O . ASN A 1 93 ? -22.344 -4.875 -1.794 1 98.38 93 ASN A O 1
ATOM 704 N N . PRO A 1 94 ? -23.531 -6.746 -1.86 1 98.69 94 PRO A N 1
ATOM 705 C CA . PRO A 1 94 ? -22.438 -7.559 -1.323 1 98.69 94 PRO A CA 1
ATOM 706 C C . PRO A 1 94 ? -21.281 -7.73 -2.312 1 98.69 94 PRO A C 1
ATOM 708 O O . PRO A 1 94 ? -20.219 -8.234 -1.945 1 98.69 94 PRO A O 1
ATOM 711 N N . LYS A 1 95 ? -21.5 -7.41 -3.598 1 98.81 95 LYS A N 1
ATOM 712 C CA . LYS A 1 95 ? -20.469 -7.59 -4.609 1 98.81 95 LYS A CA 1
ATOM 713 C C . LYS A 1 95 ? -19.312 -6.625 -4.383 1 98.81 95 LYS A C 1
ATOM 715 O O . LYS A 1 95 ? -19.516 -5.414 -4.281 1 98.81 95 LYS A O 1
ATOM 720 N N . CYS A 1 96 ? -18.078 -7.117 -4.316 1 98.94 96 CYS A N 1
ATOM 721 C CA . CYS A 1 96 ? -16.906 -6.309 -4.023 1 98.94 96 CYS A CA 1
ATOM 722 C C . CYS A 1 96 ? -15.656 -6.918 -4.652 1 98.94 96 CYS A C 1
ATOM 724 O O . CYS A 1 96 ? -15.719 -7.988 -5.258 1 98.94 96 CYS A O 1
ATOM 726 N N . SER A 1 97 ? -14.586 -6.23 -4.641 1 98.94 97 SER A N 1
ATOM 727 C CA . SER A 1 97 ? -13.266 -6.742 -4.984 1 98.94 97 SER A CA 1
ATOM 728 C C . SER A 1 97 ? -12.227 -6.332 -3.941 1 98.94 97 SER A C 1
ATOM 730 O O . SER A 1 97 ? -12.328 -5.254 -3.348 1 98.94 97 SER A O 1
ATOM 732 N N . LEU A 1 98 ? -11.344 -7.195 -3.629 1 98.94 98 LEU A N 1
ATOM 733 C CA . LEU A 1 98 ? -10.227 -6.969 -2.715 1 98.94 98 LEU A CA 1
ATOM 734 C C . LEU A 1 98 ? -8.898 -6.988 -3.461 1 98.94 98 LEU A C 1
ATOM 736 O O . LEU A 1 98 ? -8.562 -7.977 -4.117 1 98.94 98 LEU A O 1
ATOM 740 N N . LEU A 1 99 ? -8.18 -5.859 -3.41 1 98.88 99 LEU A N 1
ATOM 741 C CA . LEU A 1 99 ? -6.906 -5.684 -4.102 1 98.88 99 LEU A CA 1
ATOM 742 C C . LEU A 1 99 ? -5.738 -5.809 -3.133 1 98.88 99 LEU A C 1
ATOM 744 O O . LEU A 1 99 ? -5.695 -5.117 -2.113 1 98.88 99 LEU A O 1
ATOM 748 N N . ILE A 1 100 ? -4.797 -6.707 -3.449 1 98.44 100 ILE A N 1
ATOM 749 C CA . ILE A 1 100 ? -3.59 -6.93 -2.66 1 98.44 100 ILE A CA 1
ATOM 750 C C . ILE A 1 100 ? -2.354 -6.707 -3.527 1 98.44 100 ILE A C 1
ATOM 752 O O . ILE A 1 100 ? -2.211 -7.32 -4.586 1 98.44 100 ILE A O 1
ATOM 756 N N . ALA A 1 101 ? -1.566 -5.777 -3.078 1 97.19 101 ALA A N 1
ATOM 757 C CA . ALA A 1 101 ? -0.242 -5.609 -3.672 1 97.19 101 ALA A CA 1
ATOM 758 C C . ALA A 1 101 ? 0.839 -6.215 -2.781 1 97.19 101 ALA A C 1
ATOM 760 O O . ALA A 1 101 ? 0.998 -5.812 -1.626 1 97.19 101 ALA A O 1
ATOM 761 N N . LYS A 1 102 ? 1.553 -7.199 -3.291 1 96.38 102 LYS A N 1
ATOM 762 C CA . LYS A 1 102 ? 2.623 -7.816 -2.514 1 96.38 102 LYS A CA 1
ATOM 763 C C . LYS A 1 102 ? 3.621 -6.773 -2.023 1 96.38 102 LYS A C 1
ATOM 765 O O . LYS A 1 102 ? 4.031 -6.797 -0.861 1 96.38 102 LYS A O 1
ATOM 770 N N . ASP A 1 103 ? 4.023 -5.906 -2.896 1 93.56 103 ASP A N 1
ATOM 771 C CA . ASP A 1 103 ? 4.801 -4.707 -2.6 1 93.56 103 ASP A CA 1
ATOM 772 C C . ASP A 1 103 ? 4.215 -3.486 -3.299 1 93.56 103 ASP A C 1
ATOM 774 O O . ASP A 1 103 ? 4.434 -3.283 -4.496 1 93.56 103 ASP A O 1
ATOM 778 N N . PRO A 1 104 ? 3.51 -2.668 -2.557 1 91.56 104 PRO A N 1
ATOM 779 C CA . PRO A 1 104 ? 2.805 -1.548 -3.184 1 91.56 104 PRO A CA 1
ATOM 780 C C . PRO A 1 104 ? 3.748 -0.587 -3.904 1 91.56 104 PRO A C 1
ATOM 782 O O . PRO A 1 104 ? 3.32 0.152 -4.797 1 91.56 104 PRO A O 1
ATOM 785 N N . GLU A 1 105 ? 5.039 -0.571 -3.586 1 88.62 105 GLU A N 1
ATOM 786 C CA . GLU A 1 105 ? 5.98 0.385 -4.164 1 88.62 105 GLU A CA 1
ATOM 787 C C . GLU A 1 105 ? 6.672 -0.195 -5.391 1 88.62 105 GLU A C 1
ATOM 789 O O . GLU A 1 105 ? 7.328 0.531 -6.145 1 88.62 105 GLU A O 1
ATOM 794 N N . ASP A 1 106 ? 6.59 -1.491 -5.543 1 91.56 106 ASP A N 1
ATOM 795 C CA . ASP A 1 106 ? 7.234 -2.162 -6.664 1 91.56 106 ASP A CA 1
ATOM 796 C C . ASP A 1 106 ? 6.211 -2.578 -7.719 1 91.56 106 ASP A C 1
ATOM 798 O O . ASP A 1 106 ? 5.508 -3.574 -7.547 1 91.56 106 ASP A O 1
ATOM 802 N N . LYS A 1 107 ? 6.188 -1.948 -8.805 1 89.5 107 LYS A N 1
ATOM 803 C CA . LYS A 1 107 ? 5.219 -2.154 -9.883 1 89.5 107 LYS A CA 1
ATOM 804 C C . LYS A 1 107 ? 5.379 -3.537 -10.508 1 89.5 107 LYS A C 1
ATOM 806 O O . LYS A 1 107 ? 4.473 -4.027 -11.188 1 89.5 107 LYS A O 1
ATOM 811 N N . THR A 1 108 ? 6.508 -4.074 -10.375 1 90.69 108 THR A N 1
ATOM 812 C CA . THR A 1 108 ? 6.766 -5.344 -11.039 1 90.69 108 THR A CA 1
ATOM 813 C C . THR A 1 108 ? 6.332 -6.516 -10.164 1 90.69 108 THR A C 1
ATOM 815 O O . THR A 1 108 ? 6.332 -7.664 -10.609 1 90.69 108 THR A O 1
ATOM 818 N N . ASP A 1 109 ? 6 -6.25 -8.953 1 95.25 109 ASP A N 1
ATOM 819 C CA . ASP A 1 109 ? 5.645 -7.32 -8.031 1 95.25 109 ASP A CA 1
ATOM 820 C C . ASP A 1 109 ? 4.199 -7.766 -8.234 1 95.25 109 ASP A C 1
ATOM 822 O O . ASP A 1 109 ? 3.467 -7.168 -9.023 1 95.25 109 ASP A O 1
ATOM 826 N N . LEU A 1 110 ? 3.855 -8.797 -7.59 1 97.12 110 LEU A N 1
ATOM 827 C CA . LEU A 1 110 ? 2.574 -9.469 -7.742 1 97.12 110 LEU A CA 1
ATOM 828 C C . LEU A 1 110 ? 1.434 -8.609 -7.211 1 97.12 110 LEU A C 1
ATOM 830 O O . LEU A 1 110 ? 1.514 -8.086 -6.102 1 97.12 110 LEU A O 1
ATOM 834 N N . ILE A 1 111 ? 0.419 -8.398 -8.023 1 98.19 111 ILE A N 1
ATOM 835 C CA . ILE A 1 111 ? -0.841 -7.762 -7.652 1 98.19 111 ILE A CA 1
ATOM 836 C C . ILE A 1 111 ? -1.985 -8.758 -7.793 1 98.19 111 ILE A C 1
ATOM 838 O O . ILE A 1 111 ? -2.1 -9.445 -8.812 1 98.19 111 ILE A O 1
ATOM 842 N N . ILE A 1 112 ? -2.787 -8.828 -6.777 1 98.69 112 ILE A N 1
ATOM 843 C CA . ILE A 1 112 ? -3.904 -9.766 -6.758 1 98.69 112 ILE A CA 1
ATOM 844 C C . ILE A 1 112 ? -5.215 -9 -6.602 1 98.69 112 ILE A C 1
ATOM 846 O O . ILE A 1 112 ? -5.32 -8.094 -5.77 1 98.69 112 ILE A O 1
ATOM 850 N N . THR A 1 113 ? -6.168 -9.312 -7.398 1 98.81 113 THR A N 1
ATOM 851 C CA . THR A 1 113 ? -7.523 -8.789 -7.246 1 98.81 113 THR A CA 1
ATOM 852 C C . THR A 1 113 ? -8.531 -9.922 -7.098 1 98.81 113 THR A C 1
ATOM 854 O O . THR A 1 113 ? -8.703 -10.734 -8.016 1 98.81 113 THR A O 1
ATOM 857 N N . LEU A 1 114 ? -9.172 -9.977 -6.008 1 98.81 114 LEU A N 1
ATOM 858 C CA . LEU A 1 114 ? -10.188 -10.984 -5.727 1 98.81 114 LEU A CA 1
ATOM 859 C C . LEU A 1 114 ? -11.586 -10.391 -5.828 1 98.81 114 LEU A C 1
ATOM 861 O O . LEU A 1 114 ? -11.922 -9.461 -5.086 1 98.81 114 LEU A O 1
ATOM 865 N N . HIS A 1 115 ? -12.375 -10.867 -6.77 1 98.81 115 HIS A N 1
ATOM 866 C CA . HIS A 1 115 ? -13.789 -10.539 -6.852 1 98.81 115 HIS A CA 1
ATOM 867 C C . HIS A 1 115 ? -14.633 -11.539 -6.074 1 98.81 115 HIS A C 1
ATOM 869 O O . HIS A 1 115 ? -14.414 -12.75 -6.172 1 98.81 115 HIS A O 1
ATOM 875 N N . GLY A 1 116 ? -15.539 -10.969 -5.316 1 98.81 116 GLY A N 1
ATOM 876 C CA . GLY A 1 116 ? -16.375 -11.891 -4.57 1 98.81 116 GLY A CA 1
ATOM 877 C C . GLY A 1 116 ? -17.547 -11.211 -3.873 1 98.81 116 GLY A C 1
ATOM 878 O O . GLY A 1 116 ? -17.734 -10 -4.016 1 98.81 116 GLY A O 1
ATOM 879 N N . ASP A 1 117 ? -18.391 -12 -3.195 1 98.81 117 ASP A N 1
ATOM 880 C CA . ASP A 1 117 ? -19.547 -11.523 -2.434 1 98.81 117 ASP A CA 1
ATOM 881 C C . ASP A 1 117 ? -19.266 -11.547 -0.934 1 98.81 117 ASP A C 1
ATOM 883 O O . ASP A 1 117 ? -18.891 -12.586 -0.384 1 98.81 117 ASP A O 1
ATOM 887 N N . ALA A 1 118 ? -19.391 -10.367 -0.321 1 98.81 118 ALA A N 1
ATOM 888 C CA . ALA A 1 118 ? -19.266 -10.297 1.133 1 98.81 118 ALA A CA 1
ATOM 889 C C . ALA A 1 118 ? -20.547 -10.766 1.817 1 98.81 118 ALA A C 1
ATOM 891 O O . ALA A 1 118 ? -21.625 -10.227 1.569 1 98.81 118 ALA A O 1
ATOM 892 N N . VAL A 1 119 ? -20.391 -11.742 2.623 1 98.31 119 VAL A N 1
ATOM 893 C CA . VAL A 1 119 ? -21.547 -12.289 3.326 1 98.31 119 VAL A CA 1
ATOM 894 C C . VAL A 1 119 ? -21.328 -12.203 4.832 1 98.31 119 VAL A C 1
ATOM 896 O O . VAL A 1 119 ? -20.219 -12.422 5.312 1 98.31 119 VAL A O 1
ATOM 899 N N . THR A 1 120 ? -22.438 -11.914 5.578 1 98.06 120 THR A N 1
ATOM 900 C CA . THR A 1 120 ? -22.344 -11.898 7.035 1 98.06 120 THR A CA 1
ATOM 901 C C . THR A 1 120 ? -22.031 -13.289 7.578 1 98.06 120 THR A C 1
ATOM 903 O O . THR A 1 120 ? -22.625 -14.281 7.137 1 98.06 120 THR A O 1
ATOM 906 N N . VAL A 1 121 ? -21.094 -13.344 8.461 1 97.75 121 VAL A N 1
ATOM 907 C CA . VAL A 1 121 ? -20.734 -14.609 9.102 1 97.75 121 VAL A CA 1
ATOM 908 C C . VAL A 1 121 ? -21.859 -15.031 10.055 1 97.75 121 VAL A C 1
ATOM 910 O O . VAL A 1 121 ? -22.25 -14.258 10.938 1 97.75 121 VAL A O 1
ATOM 913 N N . PRO A 1 122 ? -22.344 -16.203 9.883 1 97 122 PRO A N 1
ATOM 914 C CA . PRO A 1 122 ? -23.391 -16.672 10.789 1 97 122 PRO A CA 1
ATOM 915 C C . PRO A 1 122 ? -22.938 -16.75 12.242 1 97 122 PRO A C 1
ATOM 917 O O . PRO A 1 122 ? -21.75 -16.969 12.5 1 97 122 PRO A O 1
ATOM 920 N N . GLU A 1 123 ? -23.875 -16.625 13.141 1 95.31 123 GLU A N 1
ATOM 921 C CA . GLU A 1 123 ? -23.594 -16.594 14.57 1 95.31 123 GLU A CA 1
ATOM 922 C C . GLU A 1 123 ? -22.875 -17.859 15.016 1 95.31 123 GLU A C 1
ATOM 924 O O . GLU A 1 123 ? -21.953 -17.812 15.852 1 95.31 123 GLU A O 1
ATOM 929 N N . ASN A 1 124 ? -23.25 -18.969 14.5 1 97.06 124 ASN A N 1
ATOM 930 C CA . ASN A 1 124 ? -22.672 -20.234 14.914 1 97.06 124 ASN A CA 1
ATOM 931 C C . ASN A 1 124 ? -21.219 -20.375 14.453 1 97.06 124 ASN A C 1
ATOM 933 O O . ASN A 1 124 ? -20.484 -21.25 14.938 1 97.06 124 ASN A O 1
ATOM 937 N N . GLU A 1 125 ? -20.797 -19.562 13.516 1 96.75 125 GLU A N 1
ATOM 938 C CA . GLU A 1 125 ? -19.422 -19.594 13.023 1 96.75 125 GLU A CA 1
ATOM 939 C C . GLU A 1 125 ? -18.578 -18.469 13.625 1 96.75 125 GLU A C 1
ATOM 941 O O . GLU A 1 125 ? -17.375 -18.406 13.43 1 96.75 125 GLU A O 1
ATOM 946 N N . ARG A 1 126 ? -19.188 -17.625 14.305 1 96.44 126 ARG A N 1
ATOM 947 C CA . ARG A 1 126 ? -18.531 -16.406 14.773 1 96.44 126 ARG A CA 1
ATOM 948 C C . ARG A 1 126 ? -17.312 -16.734 15.617 1 96.44 126 ARG A C 1
ATOM 950 O O . ARG A 1 126 ? -16.266 -16.109 15.461 1 96.44 126 ARG A O 1
ATOM 957 N N . GLY A 1 127 ? -17.453 -17.703 16.531 1 96.5 127 GLY A N 1
ATOM 958 C CA . GLY A 1 127 ? -16.344 -18.062 17.406 1 96.5 127 GLY A CA 1
ATOM 959 C C . GLY A 1 127 ? -15.109 -18.5 16.625 1 96.5 127 GLY A C 1
ATOM 960 O O . GLY A 1 127 ? -14.008 -18.031 16.906 1 96.5 127 GLY A O 1
ATOM 961 N N . ALA A 1 128 ? -15.297 -19.406 15.695 1 97.12 128 ALA A N 1
ATOM 962 C CA . ALA A 1 128 ? -14.188 -19.906 14.891 1 97.12 128 ALA A CA 1
ATOM 963 C C . ALA A 1 128 ? -13.578 -18.797 14.039 1 97.12 128 ALA A C 1
ATOM 965 O O . ALA A 1 128 ? -12.352 -18.688 13.93 1 97.12 128 ALA A O 1
ATOM 966 N N . VAL A 1 129 ? -14.391 -17.984 13.453 1 97.5 129 VAL A N 1
ATOM 967 C CA . VAL A 1 129 ? -13.953 -16.875 12.602 1 97.5 129 VAL A CA 1
ATOM 968 C C . VAL A 1 129 ? -13.172 -15.867 13.43 1 97.5 129 VAL A C 1
ATOM 970 O O . VAL A 1 129 ? -12.125 -15.375 12.992 1 97.5 129 VAL A O 1
ATOM 973 N N . ARG A 1 130 ? -13.656 -15.555 14.602 1 97.62 130 ARG A N 1
ATOM 974 C CA . ARG A 1 130 ? -12.961 -14.648 15.508 1 97.62 130 ARG A CA 1
ATOM 975 C C . ARG A 1 130 ? -11.562 -15.164 15.836 1 97.62 130 ARG A C 1
ATOM 977 O O . ARG A 1 130 ? -10.594 -14.406 15.82 1 97.62 130 ARG A O 1
ATOM 984 N N . THR A 1 131 ? -11.484 -16.406 16.141 1 97.38 131 THR A N 1
ATOM 985 C CA . THR A 1 131 ? -10.211 -17.016 16.469 1 97.38 131 THR A CA 1
ATOM 986 C C . THR A 1 131 ? -9.227 -16.906 15.305 1 97.38 131 THR A C 1
ATOM 988 O O . THR A 1 131 ? -8.078 -16.516 15.492 1 97.38 131 THR A O 1
ATOM 991 N N . THR A 1 132 ? -9.727 -17.219 14.133 1 97.31 132 THR A N 1
ATOM 992 C CA . THR A 1 132 ? -8.914 -17.125 12.93 1 97.31 132 THR A CA 1
ATOM 993 C C . THR A 1 132 ? -8.43 -15.695 12.711 1 97.31 132 THR A C 1
ATOM 995 O O . THR A 1 132 ? -7.25 -15.469 12.445 1 97.31 132 THR A O 1
ATOM 998 N N . TYR A 1 133 ? -9.328 -14.734 12.812 1 98.19 133 TYR A N 1
ATOM 999 C CA . TYR A 1 133 ? -9.008 -13.328 12.602 1 98.19 133 TYR A CA 1
ATOM 1000 C C . TYR A 1 133 ? -7.992 -12.836 13.625 1 98.19 133 TYR A C 1
ATOM 1002 O O . TYR A 1 133 ? -7.008 -12.188 13.266 1 98.19 133 TYR A O 1
ATOM 1010 N N . MET A 1 134 ? -8.141 -13.188 14.883 1 97.25 134 MET A N 1
ATOM 1011 C CA . MET A 1 134 ? -7.309 -12.695 15.977 1 97.25 134 MET A CA 1
ATOM 1012 C C . MET A 1 134 ? -5.918 -13.312 15.922 1 97.25 134 MET A C 1
ATOM 1014 O O . MET A 1 134 ? -4.949 -12.719 16.406 1 97.25 134 MET A O 1
ATOM 1018 N N . ALA A 1 135 ? -5.859 -14.484 15.359 1 96.38 135 ALA A N 1
ATOM 1019 C CA . ALA A 1 135 ? -4.543 -15.094 15.172 1 96.38 135 ALA A CA 1
ATOM 1020 C C . ALA A 1 135 ? -3.664 -14.227 14.266 1 96.38 135 ALA A C 1
ATOM 1022 O O . ALA A 1 135 ? -2.449 -14.156 14.461 1 96.38 135 ALA A O 1
ATOM 1023 N N . ARG A 1 136 ? -4.293 -13.555 13.289 1 96.38 136 ARG A N 1
ATOM 1024 C CA . ARG A 1 136 ? -3.566 -12.703 12.352 1 96.38 136 ARG A CA 1
ATOM 1025 C C . ARG A 1 136 ? -3.488 -11.266 12.859 1 96.38 136 ARG A C 1
ATOM 1027 O O . ARG A 1 136 ? -2.574 -10.523 12.5 1 96.38 136 ARG A O 1
ATOM 1034 N N . HIS A 1 137 ? -4.43 -10.891 13.641 1 96.44 137 HIS A N 1
ATOM 1035 C CA . HIS A 1 137 ? -4.516 -9.547 14.211 1 96.44 137 HIS A CA 1
ATOM 1036 C C . HIS A 1 137 ? -4.684 -9.602 15.727 1 96.44 137 HIS A C 1
ATOM 1038 O O . HIS A 1 137 ? -5.73 -9.227 16.25 1 96.44 137 HIS A O 1
ATOM 1044 N N . PRO A 1 138 ? -3.605 -9.883 16.453 1 94.38 138 PRO A N 1
ATOM 1045 C CA . PRO A 1 138 ? -3.727 -10.102 17.891 1 94.38 138 PRO A CA 1
ATOM 1046 C C . PRO A 1 138 ? -4.121 -8.836 18.656 1 94.38 138 PRO A C 1
ATOM 1048 O O . PRO A 1 138 ? -4.688 -8.914 19.75 1 94.38 138 PRO A O 1
ATOM 1051 N N . ASP A 1 139 ? -3.932 -7.656 18.078 1 89.06 139 ASP A N 1
ATOM 1052 C CA . ASP A 1 139 ? -4.199 -6.402 18.781 1 89.06 139 ASP A CA 1
ATOM 1053 C C . ASP A 1 139 ? -5.574 -5.848 18.406 1 89.06 139 ASP A C 1
ATOM 1055 O O . ASP A 1 139 ? -5.914 -4.723 18.781 1 89.06 139 ASP A O 1
ATOM 1059 N N . ALA A 1 140 ? -6.32 -6.648 17.641 1 92.62 140 ALA A N 1
ATOM 1060 C CA . ALA A 1 140 ? -7.609 -6.168 17.156 1 92.62 140 ALA A CA 1
ATOM 1061 C C . ALA A 1 140 ? -8.695 -6.348 18.219 1 92.62 140 ALA A C 1
ATOM 1063 O O . ALA A 1 140 ? -9.703 -7.016 17.984 1 92.62 140 ALA A O 1
ATOM 1064 N N . VAL A 1 141 ? -8.609 -5.594 19.344 1 88.25 141 VAL A N 1
ATOM 1065 C CA . VAL A 1 141 ? -9.523 -5.727 20.469 1 88.25 141 VAL A CA 1
ATOM 1066 C C . VAL A 1 141 ? -10.914 -5.258 20.047 1 88.25 141 VAL A C 1
ATOM 1068 O O . VAL A 1 141 ? -11.914 -5.652 20.656 1 88.25 141 VAL A O 1
ATOM 1071 N N . TRP A 1 142 ? -10.992 -4.516 19.047 1 89.69 142 TRP A N 1
ATOM 1072 C CA . TRP A 1 142 ? -12.242 -3.9 18.609 1 89.69 142 TRP A CA 1
ATOM 1073 C C . TRP A 1 142 ? -13.195 -4.941 18.047 1 89.69 142 TRP A C 1
ATOM 1075 O O . TRP A 1 142 ? -14.391 -4.68 17.891 1 89.69 142 TRP A O 1
ATOM 1085 N N . VAL A 1 143 ? -12.703 -6.129 17.719 1 92.5 143 VAL A N 1
ATOM 1086 C CA . VAL A 1 143 ? -13.547 -7.125 17.062 1 92.5 143 VAL A CA 1
ATOM 1087 C C . VAL A 1 143 ? -14.688 -7.52 18 1 92.5 143 VAL A C 1
ATOM 1089 O O . VAL A 1 143 ? -15.688 -8.094 17.562 1 92.5 143 VAL A O 1
ATOM 1092 N N . ASP A 1 144 ? -14.539 -7.246 19.281 1 92.44 144 ASP A N 1
ATOM 1093 C CA . ASP A 1 144 ? -15.539 -7.648 20.266 1 92.44 144 ASP A CA 1
ATOM 1094 C C . ASP A 1 144 ? -16.484 -6.5 20.578 1 92.44 144 ASP A C 1
ATOM 1096 O O . ASP A 1 144 ? -17.438 -6.664 21.359 1 92.44 144 ASP A O 1
ATOM 1100 N N . PHE A 1 145 ? -16.219 -5.359 20 1 92.44 145 PHE A N 1
ATOM 1101 C CA . PHE A 1 145 ? -17.125 -4.238 20.203 1 92.44 145 PHE A CA 1
ATOM 1102 C C . PHE A 1 145 ? -18.484 -4.508 19.562 1 92.44 145 PHE A C 1
ATOM 1104 O O . PHE A 1 145 ? -18.547 -5.203 18.547 1 92.44 145 PHE A O 1
ATOM 1111 N N . ASP A 1 146 ? -19.547 -3.926 20.047 1 93.44 146 ASP A N 1
ATOM 1112 C CA . ASP A 1 146 ? -20.906 -4.176 19.609 1 93.44 146 ASP A CA 1
ATOM 1113 C C . ASP A 1 146 ? -21.141 -3.701 18.188 1 93.44 146 ASP A C 1
ATOM 1115 O O . ASP A 1 146 ? -21.953 -4.262 17.453 1 93.44 146 ASP A O 1
ATOM 1119 N N . ASP A 1 147 ? -20.469 -2.705 17.781 1 94.56 147 ASP A N 1
ATOM 1120 C CA . ASP A 1 147 ? -20.703 -2.141 16.453 1 94.56 147 ASP A CA 1
ATOM 1121 C C . ASP A 1 147 ? -19.844 -2.832 15.398 1 94.56 147 ASP A C 1
ATOM 1123 O O . ASP A 1 147 ? -19.75 -2.361 14.258 1 94.56 147 ASP A O 1
ATOM 1127 N N . PHE A 1 148 ? -19.25 -3.906 15.766 1 96.12 148 PHE A N 1
ATOM 1128 C CA . PHE A 1 148 ? -18.438 -4.637 14.797 1 96.12 148 PHE A CA 1
ATOM 1129 C C . PHE A 1 148 ? -19.109 -5.953 14.422 1 96.12 148 PHE A C 1
ATOM 1131 O O . PHE A 1 148 ? -19.812 -6.551 15.234 1 96.12 148 PHE A O 1
ATOM 1138 N N . MET A 1 149 ? -18.875 -6.383 13.234 1 97 149 MET A N 1
ATOM 1139 C CA . MET A 1 149 ? -19.328 -7.676 12.727 1 97 149 MET A CA 1
ATOM 1140 C C . MET A 1 149 ? -18.266 -8.297 11.805 1 97 149 MET A C 1
ATOM 1142 O O . MET A 1 149 ? -17.375 -7.602 11.336 1 97 149 MET A O 1
ATOM 1146 N N . PHE A 1 150 ? -18.406 -9.586 11.617 1 98.19 150 PHE A N 1
ATOM 1147 C CA . PHE A 1 150 ? -17.547 -10.289 10.68 1 98.19 150 PHE A CA 1
ATOM 1148 C C . PHE A 1 150 ? -18.25 -10.5 9.344 1 98.19 150 PHE A C 1
ATOM 1150 O O . PHE A 1 150 ? -19.422 -10.891 9.312 1 98.19 150 PHE A O 1
ATOM 1157 N N . LEU A 1 151 ? -17.578 -10.18 8.281 1 98.69 151 LEU A N 1
ATOM 1158 C CA . LEU A 1 151 ? -17.984 -10.531 6.926 1 98.69 151 LEU A CA 1
ATOM 1159 C C . LEU A 1 151 ? -16.969 -11.453 6.273 1 98.69 151 LEU A C 1
ATOM 1161 O O . LEU A 1 151 ? -15.766 -11.367 6.562 1 98.69 151 LEU A O 1
ATOM 1165 N N . ARG A 1 152 ? -17.422 -12.328 5.527 1 98.75 152 ARG A N 1
ATOM 1166 C CA . ARG A 1 152 ? -16.578 -13.211 4.73 1 98.75 152 ARG A CA 1
ATOM 1167 C C . ARG A 1 152 ? -16.766 -12.961 3.24 1 98.75 152 ARG A C 1
ATOM 1169 O O . ARG A 1 152 ? -17.906 -12.914 2.762 1 98.75 152 ARG A O 1
ATOM 1176 N N . ILE A 1 153 ? -15.695 -12.734 2.508 1 98.88 153 ILE A N 1
ATOM 1177 C CA . ILE A 1 153 ? -15.797 -12.578 1.061 1 98.88 153 ILE A CA 1
ATOM 1178 C C . ILE A 1 153 ? -15.695 -13.945 0.385 1 98.88 153 ILE A C 1
ATOM 1180 O O . ILE A 1 153 ? -14.672 -14.617 0.483 1 98.88 153 ILE A O 1
ATOM 1184 N N . GLU A 1 154 ? -16.734 -14.352 -0.263 1 98.38 154 GLU A N 1
ATOM 1185 C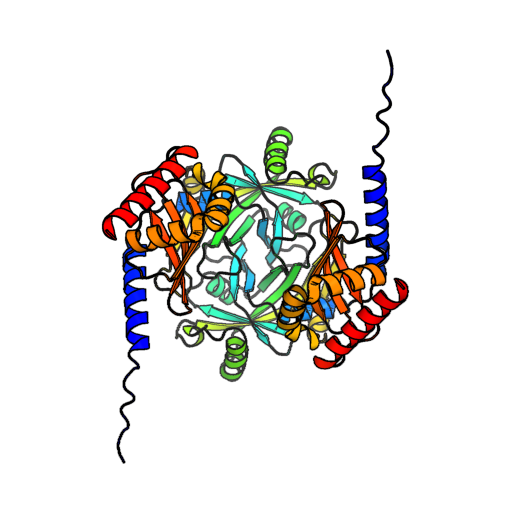 CA . GLU A 1 154 ? -16.734 -15.594 -1.037 1 98.38 154 GLU A CA 1
ATOM 1186 C C . GLU A 1 154 ? -16.172 -15.367 -2.438 1 98.38 154 GLU A C 1
ATOM 1188 O O . GLU A 1 154 ? -16.797 -14.711 -3.268 1 98.38 154 GLU A O 1
ATOM 1193 N N . PRO A 1 155 ? -15.031 -15.961 -2.723 1 98.44 155 PRO A N 1
ATOM 1194 C CA . PRO A 1 155 ? -14.359 -15.664 -3.988 1 98.44 155 PRO A CA 1
ATOM 1195 C C . PRO A 1 155 ? -15.141 -16.156 -5.203 1 98.44 155 PRO A C 1
ATOM 1197 O O . PRO A 1 155 ? -15.641 -17.281 -5.203 1 98.44 155 PRO A O 1
ATOM 1200 N N . LYS A 1 156 ? -15.266 -15.352 -6.195 1 98.12 156 LYS A N 1
ATOM 1201 C CA . LYS A 1 156 ? -15.859 -15.703 -7.484 1 98.12 156 LYS A CA 1
ATOM 1202 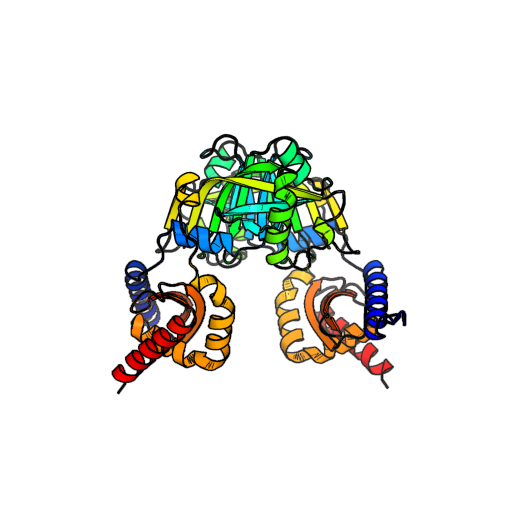C C . LYS A 1 156 ? -14.789 -15.805 -8.57 1 98.12 156 LYS A C 1
ATOM 1204 O O . LYS A 1 156 ? -14.828 -16.703 -9.406 1 98.12 156 LYS A O 1
ATOM 1209 N N . ALA A 1 157 ? -13.93 -14.891 -8.57 1 98.5 157 ALA A N 1
ATOM 1210 C CA . ALA A 1 157 ? -12.812 -14.82 -9.508 1 98.5 157 ALA A CA 1
ATOM 1211 C C . ALA A 1 157 ? -11.594 -14.164 -8.859 1 98.5 157 ALA A C 1
ATOM 1213 O O . ALA A 1 157 ? -11.734 -13.211 -8.086 1 98.5 157 ALA A O 1
ATOM 1214 N N . VAL A 1 158 ? -10.414 -14.711 -9.141 1 98.56 158 VAL A N 1
ATOM 1215 C CA . VAL A 1 158 ? -9.164 -14.156 -8.633 1 98.56 158 VAL A CA 1
ATOM 1216 C C . VAL A 1 158 ? -8.211 -13.891 -9.789 1 98.56 158 VAL A C 1
ATOM 1218 O O . VAL A 1 158 ? -7.816 -14.812 -10.5 1 98.56 158 VAL A O 1
ATOM 1221 N N . ARG A 1 159 ? -7.898 -12.664 -9.93 1 98.31 159 ARG A N 1
ATOM 1222 C CA . ARG A 1 159 ? -6.973 -12.242 -10.984 1 98.31 159 ARG A CA 1
ATOM 1223 C C . ARG A 1 159 ? -5.617 -11.867 -10.398 1 98.31 159 ARG A C 1
ATOM 1225 O O . ARG A 1 159 ? -5.527 -11.43 -9.25 1 98.31 159 ARG A O 1
ATOM 1232 N N . PHE A 1 160 ? -4.582 -12.086 -11.234 1 98.31 160 PHE A N 1
ATOM 1233 C CA . PHE A 1 160 ? -3.262 -11.641 -10.805 1 98.31 160 PHE A CA 1
ATOM 1234 C C . PHE A 1 160 ? -2.512 -10.992 -11.961 1 98.31 160 PHE A C 1
ATOM 1236 O O . PHE A 1 160 ? -2.773 -11.289 -13.125 1 98.31 160 PHE A O 1
ATOM 1243 N N . VAL A 1 161 ? -1.728 -10.008 -11.633 1 96.88 161 VAL A N 1
ATOM 1244 C CA . VAL A 1 161 ? -0.818 -9.32 -12.547 1 96.88 161 VAL A CA 1
ATOM 1245 C C . VAL A 1 161 ? 0.573 -9.234 -11.922 1 96.88 161 VAL A C 1
ATOM 1247 O O . VAL A 1 161 ? 0.708 -8.945 -10.727 1 96.88 161 VAL A O 1
ATOM 1250 N N . SER A 1 162 ? 1.659 -9.508 -12.688 1 94.81 162 SER A N 1
ATOM 1251 C CA . SER A 1 162 ? 3.037 -9.367 -12.234 1 94.81 162 SER A CA 1
ATOM 1252 C C . SER A 1 162 ? 3.951 -8.906 -13.367 1 94.81 162 SER A C 1
ATOM 1254 O O . SER A 1 162 ? 3.637 -9.109 -14.539 1 94.81 162 SER A O 1
ATOM 1256 N N . GLY A 1 163 ? 5.027 -8.25 -13.008 1 91.06 163 GLY A N 1
ATOM 1257 C CA . GLY A 1 163 ? 6.023 -7.836 -13.992 1 91.06 163 GLY A CA 1
ATOM 1258 C C . GLY A 1 163 ? 5.535 -6.734 -14.914 1 91.06 163 GLY A C 1
ATOM 1259 O O . GLY A 1 163 ? 5.863 -6.719 -16.094 1 91.06 163 GLY A O 1
ATOM 1260 N N . VAL A 1 164 ? 4.699 -5.863 -14.398 1 87.44 164 VAL A N 1
ATOM 1261 C CA . VAL A 1 164 ? 4.109 -4.801 -15.203 1 87.44 164 VAL A CA 1
ATOM 1262 C C . VAL A 1 164 ? 5.211 -3.996 -15.891 1 87.44 164 VAL A C 1
ATOM 1264 O O . VAL A 1 164 ? 6.191 -3.607 -15.25 1 87.44 164 VAL A O 1
ATOM 1267 N N . ALA A 1 165 ? 5.039 -3.758 -17.219 1 79.75 165 ALA A N 1
ATOM 1268 C CA . ALA A 1 165 ? 5.891 -2.928 -18.062 1 79.75 165 ALA A CA 1
ATOM 1269 C C . ALA A 1 165 ? 7.277 -3.547 -18.219 1 79.75 165 ALA A C 1
ATOM 1271 O O . ALA A 1 165 ? 8.273 -2.83 -18.344 1 79.75 165 ALA A O 1
ATOM 1272 N N . THR A 1 166 ? 7.43 -4.859 -17.953 1 82.25 166 THR A N 1
ATOM 1273 C CA . THR A 1 166 ? 8.672 -5.582 -18.172 1 82.25 166 THR A CA 1
ATOM 1274 C C . THR A 1 166 ? 8.453 -6.75 -19.125 1 82.25 166 THR A C 1
ATOM 1276 O O . THR A 1 166 ? 7.312 -7.078 -19.469 1 82.25 166 THR A O 1
ATOM 1279 N N . ALA A 1 167 ? 9.555 -7.297 -19.516 1 81.75 167 ALA A N 1
ATOM 1280 C CA . ALA A 1 167 ? 9.508 -8.461 -20.391 1 81.75 167 ALA A CA 1
ATOM 1281 C C . ALA A 1 167 ? 8.945 -9.68 -19.656 1 81.75 167 ALA A C 1
ATOM 1283 O O . ALA A 1 167 ? 8.562 -10.672 -20.281 1 81.75 167 ALA A O 1
ATOM 1284 N N . LEU A 1 168 ? 8.852 -9.633 -18.375 1 85.75 168 LEU A N 1
ATOM 1285 C CA . LEU A 1 168 ? 8.406 -10.758 -17.562 1 85.75 168 LEU A CA 1
ATOM 1286 C C . LEU A 1 168 ? 6.945 -10.586 -17.141 1 85.75 168 LEU A C 1
ATOM 1288 O O . LEU A 1 168 ? 6.488 -11.219 -16.188 1 85.75 168 LEU A O 1
ATOM 1292 N N . PHE A 1 169 ? 6.262 -9.75 -17.891 1 89.81 169 PHE A N 1
ATOM 1293 C CA . PHE A 1 169 ? 4.859 -9.484 -17.594 1 89.81 169 PHE A CA 1
ATOM 1294 C C . PHE A 1 169 ? 4.047 -10.773 -17.625 1 89.81 169 PHE A C 1
ATOM 1296 O O . PHE A 1 169 ? 4.176 -11.57 -18.562 1 89.81 169 PHE A O 1
ATOM 1303 N N . GLN A 1 170 ? 3.279 -10.992 -16.594 1 92.25 170 GLN A N 1
ATOM 1304 C CA . GLN A 1 170 ? 2.346 -12.117 -16.531 1 92.25 170 GLN A CA 1
ATOM 1305 C C . GLN A 1 170 ? 1.021 -11.688 -15.898 1 92.25 170 GLN A C 1
ATOM 1307 O O . GLN A 1 170 ? 0.997 -10.867 -14.984 1 92.25 170 GLN A O 1
ATOM 1312 N N . CYS A 1 171 ? -0.063 -12.211 -16.438 1 95.5 171 CYS A N 1
ATOM 1313 C CA . CYS A 1 171 ? -1.377 -12.023 -15.836 1 95.5 171 CYS A CA 1
ATOM 1314 C C . CYS A 1 171 ? -2.24 -13.266 -16.016 1 95.5 171 CYS A C 1
ATOM 1316 O O . CYS A 1 171 ? -1.927 -14.133 -16.844 1 95.5 171 CYS A O 1
ATOM 1318 N N . GLY A 1 172 ? -3.174 -13.469 -15.25 1 97.19 172 GLY A N 1
ATOM 1319 C CA . GLY A 1 172 ? -4.094 -14.594 -15.312 1 97.19 172 GLY A CA 1
ATOM 1320 C C . GLY A 1 172 ? -5.266 -14.461 -14.359 1 97.19 172 GLY A C 1
ATOM 1321 O O . GLY A 1 172 ? -5.371 -13.469 -13.633 1 97.19 172 GLY A O 1
ATOM 1322 N N . GLU A 1 173 ? -6.113 -15.422 -14.484 1 98.19 173 GLU A N 1
ATOM 1323 C CA . GLU A 1 173 ? -7.32 -15.43 -13.664 1 98.19 173 GLU A CA 1
ATOM 1324 C C . GLU A 1 173 ? -7.738 -16.859 -13.312 1 98.19 173 GLU A C 1
ATOM 1326 O O . GLU A 1 173 ? -7.613 -17.766 -14.141 1 98.19 173 GLU A O 1
ATOM 1331 N N . PHE A 1 174 ? -8.234 -16.969 -12.141 1 98.25 174 PHE A N 1
ATOM 1332 C CA . PHE A 1 174 ? -8.742 -18.234 -11.648 1 98.25 174 PHE A CA 1
ATOM 1333 C C . PHE A 1 174 ? -10.195 -18.109 -11.219 1 98.25 174 PHE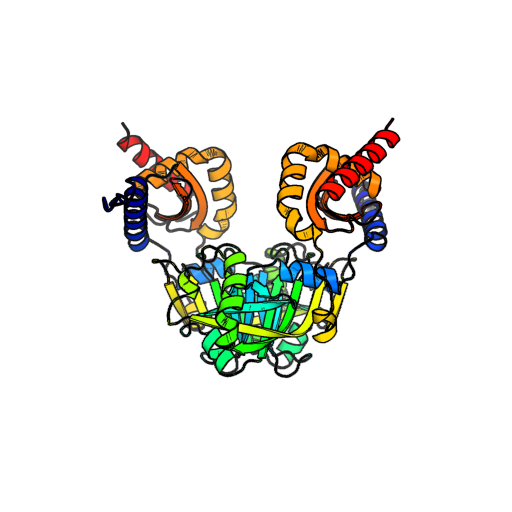 A C 1
ATOM 1335 O O . PHE A 1 174 ? -10.617 -17.062 -10.719 1 98.25 174 PHE A O 1
ATOM 1342 N N . THR A 1 175 ? -10.945 -19.203 -11.367 1 98.12 175 THR A N 1
ATOM 1343 C CA . THR A 1 175 ? -12.305 -19.25 -10.836 1 98.12 175 THR A CA 1
ATOM 1344 C C . THR A 1 175 ? -12.289 -19.438 -9.32 1 98.12 175 THR A C 1
ATOM 1346 O O . THR A 1 175 ? -11.266 -19.828 -8.75 1 98.12 175 THR A O 1
ATOM 1349 N N . GLY A 1 176 ? -13.453 -19.125 -8.742 1 97 176 GLY A N 1
ATOM 1350 C CA . GLY A 1 176 ? -13.586 -19.359 -7.312 1 97 176 GLY A CA 1
ATOM 1351 C C . GLY A 1 176 ? -13.273 -20.797 -6.914 1 97 176 GLY A C 1
ATOM 1352 O O . GLY A 1 176 ? -12.609 -21.031 -5.898 1 97 176 GLY A O 1
ATOM 1353 N N . ASN A 1 177 ? -13.648 -21.719 -7.688 1 97.12 177 ASN A N 1
ATOM 1354 C CA . ASN A 1 177 ? -13.43 -23.125 -7.398 1 97.12 177 ASN A CA 1
ATOM 1355 C C . ASN A 1 177 ? -11.953 -23.5 -7.5 1 97.12 177 ASN A C 1
ATOM 1357 O O . ASN A 1 177 ? -11.414 -24.188 -6.625 1 97.12 177 ASN A O 1
ATOM 1361 N N . GLU A 1 178 ? -11.305 -23.078 -8.586 1 97.56 178 GLU A N 1
ATOM 1362 C CA . GLU A 1 178 ? -9.875 -23.312 -8.734 1 97.56 178 GLU A CA 1
ATOM 1363 C C . GLU A 1 178 ? -9.094 -22.75 -7.547 1 97.56 178 GLU A C 1
ATOM 1365 O O . GLU A 1 178 ? -8.188 -23.406 -7.031 1 97.56 178 GLU A O 1
ATOM 1370 N N . PHE A 1 179 ? -9.523 -21.609 -7.195 1 97.94 179 PHE A N 1
ATOM 1371 C CA . PHE A 1 179 ? -8.867 -20.938 -6.09 1 97.94 179 PHE A CA 1
ATOM 1372 C C . PHE A 1 179 ? -9.086 -21.688 -4.781 1 97.94 179 PHE A C 1
ATOM 1374 O O . PHE A 1 179 ? -8.148 -21.891 -4.008 1 97.94 179 PHE A O 1
ATOM 1381 N N . ARG A 1 180 ? -10.258 -22.078 -4.527 1 96.25 180 ARG A N 1
ATOM 1382 C CA . ARG A 1 180 ? -10.602 -22.797 -3.309 1 96.25 180 ARG A CA 1
ATOM 1383 C C . ARG A 1 180 ? -9.82 -24.109 -3.211 1 96.25 180 ARG A C 1
ATOM 1385 O O . ARG A 1 180 ? -9.414 -24.516 -2.121 1 96.25 180 ARG A O 1
ATOM 1392 N N . GLU A 1 181 ? -9.562 -24.734 -4.273 1 97 181 GLU A N 1
ATOM 1393 C CA . GLU A 1 181 ? -8.938 -26.047 -4.305 1 97 181 GLU A CA 1
ATOM 1394 C C . GLU A 1 181 ? -7.418 -25.938 -4.211 1 97 181 GLU A C 1
ATOM 1396 O O . GLU A 1 181 ? -6.738 -26.906 -3.879 1 97 181 GLU A O 1
ATOM 1401 N N . ALA A 1 182 ? -6.906 -24.797 -4.562 1 97.62 182 ALA A N 1
ATOM 1402 C CA . ALA A 1 182 ? -5.457 -24.594 -4.535 1 97.62 182 ALA A CA 1
ATOM 1403 C C . ALA A 1 182 ? -4.918 -24.688 -3.109 1 97.62 182 ALA A C 1
ATOM 1405 O O . ALA A 1 182 ? -5.652 -24.453 -2.145 1 97.62 182 ALA A O 1
ATOM 1406 N N . LYS A 1 183 ? -3.68 -25.047 -2.998 1 96.62 183 LYS A N 1
ATOM 1407 C CA . LYS A 1 183 ? -3.059 -25.203 -1.686 1 96.62 183 LYS A CA 1
ATOM 1408 C C . LYS A 1 183 ? -2.191 -23.984 -1.343 1 96.62 183 LYS A C 1
ATOM 1410 O O . LYS A 1 183 ? -1.574 -23.391 -2.227 1 96.62 183 LYS A O 1
ATOM 1415 N N . VAL A 1 184 ? -2.16 -23.656 -0.076 1 97.75 184 VAL A N 1
ATOM 1416 C CA . VAL A 1 184 ? -1.227 -22.656 0.444 1 97.75 184 VAL A CA 1
ATOM 1417 C C . VAL A 1 184 ? 0.128 -23.312 0.712 1 97.75 184 VAL A C 1
ATOM 1419 O O . VAL A 1 184 ? 0.196 -24.406 1.286 1 97.75 184 VAL A O 1
ATOM 1422 N N . ASP A 1 185 ? 1.175 -22.688 0.244 1 98.19 185 ASP A N 1
ATOM 1423 C CA . ASP A 1 185 ? 2.514 -23.203 0.507 1 98.19 185 ASP A CA 1
ATOM 1424 C C . ASP A 1 185 ? 2.863 -23.109 1.989 1 98.19 185 ASP A C 1
ATOM 1426 O O . ASP A 1 185 ? 2.922 -22 2.541 1 98.19 185 ASP A O 1
ATOM 1430 N N . GLN A 1 186 ? 3.209 -24.156 2.574 1 96.81 186 GLN A N 1
ATOM 1431 C CA . GLN A 1 186 ? 3.365 -24.234 4.023 1 96.81 186 GLN A CA 1
ATOM 1432 C C . GLN A 1 186 ? 4.723 -23.672 4.457 1 96.81 186 GLN A C 1
ATOM 1434 O O . GLN A 1 186 ? 4.914 -23.344 5.625 1 96.81 186 GLN A O 1
ATOM 1439 N N . ILE A 1 187 ? 5.645 -23.625 3.609 1 98.44 187 ILE A N 1
ATOM 1440 C CA . ILE A 1 187 ? 6.977 -23.141 3.947 1 98.44 187 ILE A CA 1
ATOM 1441 C C . ILE A 1 187 ? 6.957 -21.609 4.043 1 98.44 187 ILE A C 1
ATOM 1443 O O . ILE A 1 187 ? 7.777 -21.016 4.75 1 98.44 187 ILE A O 1
ATOM 1447 N N . TYR A 1 188 ? 6.016 -20.969 3.344 1 98.25 188 TYR A N 1
ATOM 1448 C CA . TYR A 1 188 ? 5.988 -19.516 3.211 1 98.25 188 TYR A CA 1
ATOM 1449 C C . TYR A 1 188 ? 5.812 -18.844 4.57 1 98.25 188 TYR A C 1
ATOM 1451 O O . TYR A 1 188 ? 6.281 -17.719 4.781 1 98.25 188 TYR A O 1
ATOM 1459 N N . GLN A 1 189 ? 5.168 -19.531 5.512 1 96.75 189 GLN A N 1
ATOM 1460 C CA . GLN A 1 189 ? 4.941 -18.953 6.836 1 96.75 189 GLN A CA 1
ATOM 1461 C C . GLN A 1 189 ? 6.262 -18.688 7.547 1 96.75 189 GLN A C 1
ATOM 1463 O O . GLN A 1 189 ? 6.309 -17.875 8.477 1 96.75 189 GLN A O 1
ATOM 1468 N N . PHE A 1 190 ? 7.355 -19.281 7.09 1 97.88 190 PHE A N 1
ATOM 1469 C CA . PHE A 1 190 ? 8.656 -19.109 7.723 1 97.88 190 PHE A CA 1
ATOM 1470 C C . PHE A 1 190 ? 9.516 -18.141 6.934 1 97.88 190 PHE A C 1
ATOM 1472 O O . PHE A 1 190 ? 10.703 -17.953 7.238 1 97.88 190 PHE A O 1
ATOM 1479 N N . SER A 1 191 ? 8.953 -17.547 5.926 1 98 191 SER A N 1
ATOM 1480 C CA . SER A 1 191 ? 9.695 -16.672 5.031 1 98 191 SER A CA 1
ATOM 1481 C C . SER A 1 191 ? 10.352 -15.523 5.801 1 98 191 SER A C 1
ATOM 1483 O O . SER A 1 191 ? 11.547 -15.273 5.645 1 98 191 SER A O 1
ATOM 1485 N N . LYS A 1 192 ? 9.633 -14.852 6.641 1 96.56 192 LYS A N 1
ATOM 1486 C CA . LYS A 1 192 ? 10.125 -13.648 7.309 1 96.56 192 LYS A CA 1
ATOM 1487 C C . LYS A 1 192 ? 11.32 -13.969 8.195 1 96.56 192 LYS A C 1
ATOM 1489 O O . LYS A 1 192 ? 12.391 -13.367 8.055 1 96.56 192 LYS A O 1
ATOM 1494 N N . PRO A 1 193 ? 11.195 -14.914 9.148 1 97.19 193 PRO A N 1
ATOM 1495 C CA . PRO A 1 193 ? 12.359 -15.195 9.992 1 97.19 193 PRO A CA 1
ATOM 1496 C C . PRO A 1 193 ? 13.555 -15.711 9.188 1 97.19 193 PRO A C 1
ATOM 1498 O O . PRO A 1 193 ? 14.703 -15.391 9.508 1 97.19 193 PRO A O 1
ATOM 1501 N N . ILE A 1 194 ? 13.336 -16.484 8.148 1 97.88 194 ILE A N 1
ATOM 1502 C CA . ILE A 1 194 ? 14.414 -17.031 7.344 1 97.88 194 ILE A CA 1
ATOM 1503 C C . ILE A 1 194 ? 15.125 -15.906 6.586 1 97.88 194 ILE A C 1
ATOM 1505 O O . ILE A 1 194 ? 16.359 -15.797 6.637 1 97.88 194 ILE A O 1
ATOM 1509 N N . THR A 1 195 ? 14.367 -15.07 5.906 1 98.19 195 THR A N 1
ATOM 1510 C CA . THR A 1 195 ? 14.969 -14.023 5.098 1 98.19 195 THR A CA 1
ATOM 1511 C C . THR A 1 195 ? 15.672 -12.992 5.984 1 98.19 195 THR A C 1
ATOM 1513 O O . THR A 1 195 ? 16.734 -12.469 5.625 1 98.19 195 THR A O 1
ATOM 1516 N N . SER A 1 196 ? 15.055 -12.68 7.121 1 97.44 196 SER A N 1
ATOM 1517 C CA . SER A 1 196 ? 15.695 -11.758 8.055 1 97.44 196 SER A CA 1
ATOM 1518 C C . SER A 1 196 ? 17.062 -12.281 8.492 1 97.44 196 SER A C 1
ATOM 1520 O O . SER A 1 196 ? 18.047 -11.539 8.477 1 97.44 196 SER A O 1
ATOM 1522 N N . HIS A 1 197 ? 17.156 -13.492 8.883 1 97.56 197 HIS A N 1
ATOM 1523 C CA . HIS A 1 197 ? 18.391 -14.125 9.32 1 97.56 197 HIS A CA 1
ATOM 1524 C C . HIS A 1 197 ? 19.422 -14.164 8.188 1 97.56 197 HIS A C 1
ATOM 1526 O O . HIS A 1 197 ? 20.578 -13.773 8.375 1 97.56 197 HIS A O 1
ATOM 1532 N N . MET A 1 198 ? 19 -14.617 7.016 1 98 198 MET A N 1
ATOM 1533 C CA . MET A 1 198 ? 19.875 -14.734 5.863 1 98 198 MET A CA 1
ATOM 1534 C C . MET A 1 198 ? 20.438 -13.375 5.465 1 98 198 MET A C 1
ATOM 1536 O O . MET A 1 198 ? 21.625 -13.25 5.172 1 98 198 MET A O 1
ATOM 1540 N N . ASN A 1 199 ? 19.609 -12.336 5.438 1 97.94 199 ASN A N 1
ATOM 1541 C CA . ASN A 1 199 ? 20.016 -11 5.031 1 97.94 199 ASN A CA 1
ATOM 1542 C C . ASN A 1 199 ? 20.938 -10.352 6.07 1 97.94 199 ASN A C 1
ATOM 1544 O O . ASN A 1 199 ? 21.828 -9.594 5.719 1 97.94 199 ASN A O 1
ATOM 1548 N N . LYS A 1 200 ? 20.734 -10.617 7.305 1 96.81 200 LYS A N 1
ATOM 1549 C CA . LYS A 1 200 ? 21.516 -10.039 8.383 1 96.81 200 LYS A CA 1
ATOM 1550 C C . LYS A 1 200 ? 22.875 -10.734 8.508 1 96.81 200 LYS A C 1
ATOM 1552 O O . LYS A 1 200 ? 23.906 -10.078 8.594 1 96.81 200 LYS A O 1
ATOM 1557 N N . ASP A 1 201 ? 22.891 -12.039 8.422 1 97.25 201 ASP A N 1
ATOM 1558 C CA . ASP A 1 201 ? 24.062 -12.797 8.859 1 97.25 201 ASP A CA 1
ATOM 1559 C C . ASP A 1 201 ? 24.766 -13.461 7.676 1 97.25 201 ASP A C 1
ATOM 1561 O O . ASP A 1 201 ? 25.922 -13.852 7.77 1 97.25 201 ASP A O 1
ATOM 1565 N N . HIS A 1 202 ? 24.016 -13.672 6.559 1 97.44 202 HIS A N 1
ATOM 1566 C CA . HIS A 1 202 ? 24.562 -14.5 5.484 1 97.44 202 HIS A CA 1
ATOM 1567 C C . HIS A 1 202 ? 24.375 -13.82 4.129 1 97.44 202 HIS A C 1
ATOM 1569 O O . HIS A 1 202 ? 24.094 -14.484 3.129 1 97.44 202 HIS A O 1
ATOM 1575 N N . ALA A 1 203 ? 24.484 -12.531 4.062 1 96.75 203 ALA A N 1
ATOM 1576 C CA . ALA A 1 203 ? 24.25 -11.781 2.826 1 96.75 203 ALA A CA 1
ATOM 1577 C C . ALA A 1 203 ? 25.234 -12.211 1.737 1 96.75 203 ALA A C 1
ATOM 1579 O O . ALA A 1 203 ? 24.844 -12.391 0.579 1 96.75 203 ALA A O 1
ATOM 1580 N N . ASN A 1 204 ? 26.469 -12.359 2.082 1 96.75 204 ASN A N 1
ATOM 1581 C CA . ASN A 1 204 ? 27.484 -12.766 1.111 1 96.75 204 ASN A CA 1
ATOM 1582 C C . ASN A 1 204 ? 27.234 -14.18 0.604 1 96.75 204 ASN A C 1
ATOM 1584 O O . ASN A 1 204 ? 27.5 -14.477 -0.565 1 96.75 204 ASN A O 1
ATOM 1588 N N . ASP A 1 205 ? 26.828 -15.047 1.485 1 97.31 205 ASP A N 1
ATOM 1589 C CA . ASP A 1 205 ? 26.484 -16.406 1.079 1 97.31 205 ASP A CA 1
ATOM 1590 C C . ASP A 1 205 ? 25.359 -16.406 0.049 1 97.31 205 ASP A C 1
ATOM 1592 O O . ASP A 1 205 ? 25.422 -17.125 -0.95 1 97.31 205 ASP A O 1
ATOM 1596 N N . THR A 1 206 ? 24.359 -15.602 0.305 1 98 206 THR A N 1
ATOM 1597 C CA . THR A 1 206 ? 23.234 -15.492 -0.628 1 98 206 THR A CA 1
ATOM 1598 C C . THR A 1 206 ? 23.719 -15.016 -1.995 1 98 206 THR A C 1
ATOM 1600 O O . THR A 1 206 ? 23.312 -15.547 -3.027 1 98 206 THR A O 1
ATOM 1603 N N . LYS A 1 207 ? 24.594 -14.055 -1.961 1 97.62 207 LYS A N 1
ATOM 1604 C CA . LYS A 1 207 ? 25.172 -13.539 -3.201 1 97.62 207 LYS A CA 1
ATOM 1605 C C . LYS A 1 207 ? 25.844 -14.656 -3.992 1 97.62 207 LYS A C 1
ATOM 1607 O O . LYS A 1 207 ? 25.625 -14.797 -5.195 1 97.62 207 LYS A O 1
ATOM 1612 N N . LEU A 1 208 ? 26.625 -15.477 -3.35 1 97 208 LEU A N 1
ATOM 1613 C CA . LEU A 1 208 ? 27.344 -16.578 -3.994 1 97 208 LEU A CA 1
ATOM 1614 C C . LEU A 1 208 ? 26.375 -17.594 -4.582 1 97 208 LEU A C 1
ATOM 1616 O O . LEU A 1 208 ? 26.547 -18.047 -5.715 1 97 208 LEU A O 1
ATOM 1620 N N . ILE A 1 209 ? 25.375 -17.891 -3.848 1 97.62 209 ILE A N 1
ATOM 1621 C CA . ILE A 1 209 ? 24.359 -18.844 -4.297 1 97.62 209 ILE A CA 1
ATOM 1622 C C . ILE A 1 209 ? 23.688 -18.312 -5.559 1 97.62 209 ILE A C 1
ATOM 1624 O O . ILE A 1 209 ? 23.516 -19.047 -6.535 1 97.62 209 ILE A O 1
ATOM 1628 N N . VAL A 1 210 ? 23.266 -17.016 -5.477 1 97.31 210 VAL A N 1
ATOM 1629 C CA . VAL A 1 210 ? 22.547 -16.406 -6.582 1 97.31 210 VAL A CA 1
ATOM 1630 C C . VAL A 1 210 ? 23.422 -16.391 -7.836 1 97.31 210 VAL A C 1
ATOM 1632 O O . VAL A 1 210 ? 22.969 -16.766 -8.914 1 97.31 210 VAL A O 1
ATOM 1635 N N . GLN A 1 211 ? 24.672 -16.094 -7.688 1 95.38 211 GLN A N 1
ATOM 1636 C CA . GLN A 1 211 ? 25.594 -16.062 -8.82 1 95.38 211 GLN A CA 1
ATOM 1637 C C . GLN A 1 211 ? 25.75 -17.453 -9.438 1 95.38 211 GLN A C 1
ATOM 1639 O O . GLN A 1 211 ? 25.688 -17.594 -10.664 1 95.38 211 GLN A O 1
ATOM 1644 N N . HIS A 1 212 ? 25.891 -18.344 -8.641 1 95.38 212 HIS A N 1
ATOM 1645 C CA . HIS A 1 212 ? 26.078 -19.719 -9.109 1 95.38 212 HIS A CA 1
ATOM 1646 C C . HIS A 1 212 ? 24.828 -20.25 -9.781 1 95.38 212 HIS A C 1
ATOM 1648 O O . HIS A 1 212 ? 24.891 -20.828 -10.867 1 95.38 212 HIS A O 1
ATOM 1654 N N . SER A 1 213 ? 23.688 -20.016 -9.133 1 94.75 213 SER A N 1
ATOM 1655 C CA . SER A 1 213 ? 22.422 -20.609 -9.57 1 94.75 213 SER A CA 1
ATOM 1656 C C . SER A 1 213 ? 21.906 -19.922 -10.828 1 94.75 213 SER A C 1
ATOM 1658 O O . SER A 1 213 ? 21.188 -20.531 -11.617 1 94.75 213 SER A O 1
ATOM 1660 N N . THR A 1 214 ? 22.172 -18.625 -11.055 1 93.31 214 THR A N 1
ATOM 1661 C CA . THR A 1 214 ? 21.547 -17.875 -12.141 1 93.31 214 THR A CA 1
ATOM 1662 C C . THR A 1 214 ? 22.578 -17.516 -13.203 1 93.31 214 THR A C 1
ATOM 1664 O O . THR A 1 214 ? 22.219 -17.125 -14.312 1 93.31 214 THR A O 1
ATOM 1667 N N . SER A 1 215 ? 23.859 -17.562 -12.945 1 91.56 215 SER A N 1
ATOM 1668 C CA . SER A 1 215 ? 24.969 -17.156 -13.797 1 91.56 215 SER A CA 1
ATOM 1669 C C . SER A 1 215 ? 24.938 -15.656 -14.062 1 91.56 215 SER A C 1
ATOM 1671 O O . SER A 1 215 ? 25.531 -15.18 -15.039 1 91.56 215 SER A O 1
ATOM 1673 N N . VAL A 1 216 ? 24.141 -14.945 -13.297 1 91.44 216 VAL A N 1
ATOM 1674 C CA . VAL A 1 216 ? 24.078 -13.492 -13.383 1 91.44 216 VAL A CA 1
ATOM 1675 C C . VAL A 1 216 ? 25.094 -12.875 -12.414 1 91.44 216 VAL A C 1
ATOM 1677 O O . VAL A 1 216 ? 25.125 -13.234 -11.234 1 91.44 216 VAL A O 1
ATOM 1680 N N . PRO A 1 217 ? 25.984 -12.055 -12.969 1 92.06 217 PRO A N 1
ATOM 1681 C CA . PRO A 1 217 ? 26.938 -11.406 -12.07 1 92.06 217 PRO A CA 1
ATOM 1682 C C . PRO A 1 217 ? 26.281 -10.367 -11.156 1 92.06 217 PRO A C 1
ATOM 1684 O O . PRO A 1 217 ? 26.016 -9.242 -11.586 1 92.06 217 PRO A O 1
ATOM 1687 N N . VAL A 1 218 ? 25.984 -10.719 -9.906 1 94.19 218 VAL A N 1
ATOM 1688 C CA . VAL A 1 218 ? 25.328 -9.805 -8.969 1 94.19 218 VAL A CA 1
ATOM 1689 C C . VAL A 1 218 ? 26.359 -9.273 -7.965 1 94.19 218 VAL A C 1
ATOM 1691 O O . VAL A 1 218 ? 27.266 -10 -7.555 1 94.19 218 VAL A O 1
ATOM 1694 N N . GLU A 1 219 ? 26.234 -8.047 -7.605 1 95.62 219 GLU A N 1
ATOM 1695 C CA . GLU A 1 219 ? 27.109 -7.414 -6.621 1 95.62 219 GLU A CA 1
ATOM 1696 C C . GLU A 1 219 ? 26.578 -7.609 -5.203 1 95.62 219 GLU A C 1
ATOM 1698 O O . GLU A 1 219 ? 27.344 -7.559 -4.238 1 95.62 219 GLU A O 1
ATOM 1703 N N . TYR A 1 220 ? 25.359 -7.777 -5.059 1 96.38 220 TYR A N 1
ATOM 1704 C CA . TYR A 1 220 ? 24.688 -8.117 -3.811 1 96.38 220 TYR A CA 1
ATOM 1705 C C . TYR A 1 220 ? 23.375 -8.844 -4.078 1 96.38 220 TYR A C 1
ATOM 1707 O O . TYR A 1 220 ? 22.859 -8.82 -5.203 1 96.38 220 TYR A O 1
ATOM 1715 N N . ALA A 1 221 ? 22.875 -9.5 -3.09 1 97.06 221 ALA A N 1
ATOM 1716 C CA . ALA A 1 221 ? 21.578 -10.18 -3.16 1 97.06 221 ALA A CA 1
ATOM 1717 C C . ALA A 1 221 ? 20.906 -10.203 -1.794 1 97.06 221 ALA A C 1
ATOM 1719 O O . ALA A 1 221 ? 21.516 -10.586 -0.795 1 97.06 221 ALA A O 1
ATOM 1720 N N . TYR A 1 222 ? 19.688 -9.758 -1.809 1 96.88 222 TYR A N 1
ATOM 1721 C CA . TYR A 1 222 ? 18.859 -9.75 -0.616 1 96.88 222 TYR A CA 1
ATOM 1722 C C . TYR A 1 222 ? 17.656 -10.68 -0.784 1 96.88 222 TYR A C 1
ATOM 1724 O O . TYR A 1 222 ? 16.891 -10.539 -1.737 1 96.88 222 TYR A O 1
ATOM 1732 N N . MET A 1 223 ? 17.547 -11.641 0.158 1 98.12 223 MET A N 1
ATOM 1733 C CA . MET A 1 223 ? 16.406 -12.547 0.07 1 98.12 223 MET A CA 1
ATOM 1734 C C . MET A 1 223 ? 15.102 -11.82 0.401 1 98.12 223 MET A C 1
ATOM 1736 O O . MET A 1 223 ? 15.023 -11.102 1.401 1 98.12 223 MET A O 1
ATOM 1740 N N . LEU A 1 224 ? 14.125 -11.977 -0.418 1 97.44 224 LEU A N 1
ATOM 1741 C CA . LEU A 1 224 ? 12.844 -11.297 -0.243 1 97.44 224 LEU A CA 1
ATOM 1742 C C . LEU A 1 224 ? 11.828 -12.219 0.42 1 97.44 224 LEU A C 1
ATOM 1744 O O . LEU A 1 224 ? 11.102 -11.797 1.32 1 97.44 224 LEU A O 1
ATOM 1748 N N . ASP A 1 225 ? 11.711 -13.398 -0.047 1 98.19 225 ASP A N 1
ATOM 1749 C CA . ASP A 1 225 ? 10.805 -14.398 0.52 1 98.19 225 ASP A CA 1
ATOM 1750 C C . ASP A 1 225 ? 11.211 -15.805 0.086 1 98.19 225 ASP A C 1
ATOM 1752 O O . ASP A 1 225 ? 12.078 -15.977 -0.775 1 98.19 225 ASP A O 1
ATOM 1756 N N . VAL A 1 226 ? 10.695 -16.812 0.792 1 98.62 226 VAL A N 1
ATOM 1757 C CA . VAL A 1 226 ? 11.016 -18.203 0.564 1 98.62 226 VAL A CA 1
ATOM 1758 C C . VAL A 1 226 ? 9.734 -19.031 0.539 1 98.62 226 VAL A C 1
ATOM 1760 O O . VAL A 1 226 ? 8.82 -18.812 1.34 1 98.62 226 VAL A O 1
ATOM 1763 N N . ASP A 1 227 ? 9.586 -19.891 -0.417 1 98.62 227 ASP A N 1
ATOM 1764 C CA . ASP A 1 227 ? 8.562 -20.938 -0.455 1 98.62 227 ASP A CA 1
ATOM 1765 C C . ASP A 1 227 ? 9.18 -22.312 -0.59 1 98.62 227 ASP A C 1
ATOM 1767 O O . ASP A 1 227 ? 10.391 -22.484 -0.443 1 98.62 227 ASP A O 1
ATOM 1771 N N . SER A 1 228 ? 8.328 -23.359 -0.833 1 98.69 228 SER A N 1
ATOM 1772 C CA . SER A 1 228 ? 8.812 -24.734 -0.816 1 98.69 228 SER A CA 1
ATOM 1773 C C . SER A 1 228 ? 9.656 -25.047 -2.049 1 98.69 228 SER A C 1
ATOM 1775 O O . SER A 1 228 ? 10.391 -26.031 -2.076 1 98.69 228 SER A O 1
ATOM 1777 N N . ILE A 1 229 ? 9.547 -24.203 -3.061 1 98.56 229 ILE A N 1
ATOM 1778 C CA . ILE A 1 229 ? 10.227 -24.484 -4.32 1 98.56 229 ILE A CA 1
ATOM 1779 C C . ILE A 1 229 ? 11.539 -23.703 -4.391 1 98.56 229 ILE A C 1
ATOM 1781 O O . ILE A 1 229 ? 12.43 -24.031 -5.172 1 98.56 229 ILE A O 1
ATOM 1785 N N . GLY A 1 230 ? 11.656 -22.625 -3.617 1 98.5 230 GLY A N 1
ATOM 1786 C CA . GLY A 1 230 ? 12.836 -21.781 -3.656 1 98.5 230 GLY A CA 1
ATOM 1787 C C . GLY A 1 230 ? 12.633 -20.438 -2.986 1 98.5 230 GLY A C 1
ATOM 1788 O O . GLY A 1 230 ? 11.898 -20.344 -2 1 98.5 230 GLY A O 1
ATOM 1789 N N . PHE A 1 231 ? 13.438 -19.469 -3.428 1 98.56 231 PHE A N 1
ATOM 1790 C CA . PHE A 1 231 ? 13.336 -18.141 -2.822 1 98.56 231 PHE A CA 1
ATOM 1791 C C . PHE A 1 231 ? 13.539 -17.047 -3.867 1 98.56 231 PHE A C 1
ATOM 1793 O O . PHE A 1 231 ? 14.047 -17.312 -4.957 1 98.56 231 PHE A O 1
ATOM 1800 N N . ASN A 1 232 ? 12.992 -15.922 -3.623 1 97.62 232 ASN A N 1
ATOM 1801 C CA . ASN A 1 232 ? 13.172 -14.719 -4.434 1 97.62 232 ASN A CA 1
ATOM 1802 C C . ASN A 1 232 ? 14.172 -13.766 -3.803 1 97.62 232 ASN A C 1
ATOM 1804 O O . ASN A 1 232 ? 14.219 -13.617 -2.58 1 97.62 232 ASN A O 1
ATOM 1808 N N . VAL A 1 233 ? 14.984 -13.094 -4.703 1 97.44 233 VAL A N 1
ATOM 1809 C CA . VAL A 1 233 ? 15.984 -12.156 -4.199 1 97.44 233 VAL A CA 1
ATOM 1810 C C . VAL A 1 233 ? 15.883 -10.836 -4.965 1 97.44 233 VAL A C 1
ATOM 1812 O O . VAL A 1 233 ? 15.43 -10.812 -6.109 1 97.44 233 VAL A O 1
ATOM 1815 N N . LYS A 1 234 ? 16.125 -9.781 -4.305 1 95.94 234 LYS A N 1
ATOM 1816 C CA . LYS A 1 234 ? 16.516 -8.523 -4.941 1 95.94 234 LYS A CA 1
ATOM 1817 C C . LYS A 1 234 ? 18.031 -8.414 -5.086 1 95.94 234 LYS A C 1
ATOM 1819 O O . LYS A 1 234 ? 18.75 -8.469 -4.094 1 95.94 234 LYS A O 1
ATOM 1824 N N . ALA A 1 235 ? 18.469 -8.312 -6.301 1 95.12 235 ALA A N 1
ATOM 1825 C CA . ALA A 1 235 ? 19.906 -8.289 -6.582 1 95.12 235 ALA A CA 1
ATOM 1826 C C . ALA A 1 235 ? 20.281 -7.043 -7.375 1 95.12 235 ALA A C 1
ATOM 1828 O O . ALA A 1 235 ? 19.422 -6.379 -7.957 1 95.12 235 ALA A O 1
ATOM 1829 N N . GLY A 1 236 ? 21.562 -6.773 -7.277 1 93.56 236 GLY A N 1
ATOM 1830 C CA . GLY A 1 236 ? 22.031 -5.582 -7.973 1 93.56 236 GLY A CA 1
ATOM 1831 C C . GLY A 1 236 ? 23.281 -5.82 -8.797 1 93.56 236 GLY A C 1
ATOM 1832 O O . GLY A 1 236 ? 24.094 -6.676 -8.461 1 93.56 236 GLY A O 1
ATOM 1833 N N . TYR A 1 237 ? 23.312 -5.145 -9.961 1 90.06 237 TYR A N 1
ATOM 1834 C CA . TYR A 1 237 ? 24.484 -5.105 -10.836 1 90.06 237 TYR A CA 1
ATOM 1835 C C . TYR A 1 237 ? 24.609 -3.744 -11.508 1 90.06 237 TYR A C 1
ATOM 1837 O O . TYR A 1 237 ? 23.672 -3.266 -12.141 1 90.06 237 TYR A O 1
ATOM 1845 N N . LYS A 1 238 ? 25.75 -3.047 -11.477 1 87.44 238 LYS A N 1
ATOM 1846 C CA . LYS A 1 238 ? 26.031 -1.762 -12.109 1 87.44 238 LYS A CA 1
ATOM 1847 C C . LYS A 1 238 ? 24.906 -0.761 -11.852 1 87.44 238 LYS A C 1
ATOM 1849 O O . LYS A 1 238 ? 24.375 -0.17 -12.781 1 87.44 238 LYS A O 1
ATOM 1854 N N . ASP A 1 239 ? 24.422 -0.596 -10.68 1 85.31 239 ASP A N 1
ATOM 1855 C CA . ASP A 1 239 ? 23.484 0.403 -10.172 1 85.31 239 ASP A CA 1
ATOM 1856 C C . ASP A 1 239 ? 22.047 0.061 -10.57 1 85.31 239 ASP A C 1
ATOM 1858 O O . ASP A 1 239 ? 21.172 0.927 -10.555 1 85.31 239 ASP A O 1
ATOM 1862 N N . LYS A 1 240 ? 21.891 -1.097 -11.086 1 86.31 240 LYS A N 1
ATOM 1863 C CA . LYS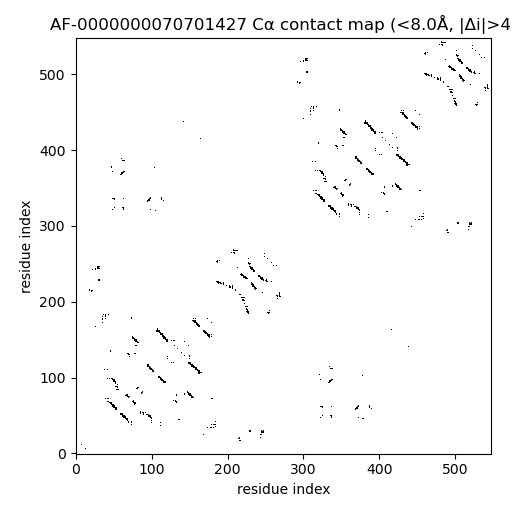 A 1 240 ? 20.547 -1.586 -11.398 1 86.31 240 LYS A CA 1
ATOM 1864 C C . LYS A 1 240 ? 20.141 -2.705 -10.445 1 86.31 240 LYS A C 1
ATOM 1866 O O . LYS A 1 240 ? 20.969 -3.541 -10.07 1 86.31 240 LYS A O 1
ATOM 1871 N N . ASN A 1 241 ? 18.922 -2.609 -10.055 1 90.12 241 ASN A N 1
ATOM 1872 C CA . ASN A 1 241 ? 18.359 -3.656 -9.219 1 90.12 241 ASN A CA 1
ATOM 1873 C C . ASN A 1 241 ? 17.344 -4.504 -9.984 1 90.12 241 ASN A C 1
ATOM 1875 O O . ASN A 1 241 ? 16.625 -3.996 -10.852 1 90.12 241 ASN A O 1
ATOM 1879 N N . PHE A 1 242 ? 17.328 -5.746 -9.711 1 89.88 242 PHE A N 1
ATOM 1880 C CA . PHE A 1 242 ? 16.359 -6.645 -10.32 1 89.88 242 PHE A CA 1
ATOM 1881 C C . PHE A 1 242 ? 15.984 -7.766 -9.359 1 89.88 242 PHE A C 1
ATOM 1883 O O . PHE A 1 242 ? 16.672 -7.996 -8.367 1 89.88 242 PHE A O 1
ATOM 1890 N N . LYS A 1 243 ? 14.906 -8.406 -9.672 1 92.31 243 LYS A N 1
ATOM 1891 C CA . LYS A 1 243 ? 14.445 -9.547 -8.883 1 92.31 243 LYS A CA 1
ATOM 1892 C C . LYS A 1 243 ? 14.75 -10.859 -9.594 1 92.31 243 LYS A C 1
ATOM 1894 O O . LYS A 1 243 ? 14.625 -10.953 -10.82 1 92.31 243 LYS A O 1
ATOM 1899 N N . LEU A 1 244 ? 15.203 -11.82 -8.82 1 95.12 244 LEU A N 1
ATOM 1900 C CA . LEU A 1 244 ? 15.539 -13.133 -9.375 1 95.12 244 LEU A CA 1
ATOM 1901 C C . LEU A 1 244 ? 14.914 -14.25 -8.555 1 95.12 244 LEU A C 1
ATOM 1903 O O . LEU A 1 244 ? 14.883 -14.18 -7.32 1 95.12 244 LEU A O 1
ATOM 1907 N N . ARG A 1 245 ? 14.43 -15.172 -9.266 1 96.94 245 ARG A N 1
ATOM 1908 C CA . ARG A 1 245 ? 13.969 -16.406 -8.664 1 96.94 245 ARG A CA 1
ATOM 1909 C C . ARG A 1 245 ? 15.094 -17.438 -8.594 1 96.94 245 ARG A C 1
ATOM 1911 O O . ARG A 1 245 ? 15.797 -17.672 -9.578 1 96.94 245 ARG A O 1
ATOM 1918 N N . VAL A 1 246 ? 15.297 -18.016 -7.426 1 97.81 246 VAL A N 1
ATOM 1919 C CA . VAL A 1 246 ? 16.281 -19.078 -7.246 1 97.81 246 VAL A CA 1
ATOM 1920 C C . VAL A 1 246 ? 15.578 -20.344 -6.738 1 97.81 246 VAL A C 1
ATOM 1922 O O . VAL A 1 246 ? 15.078 -20.375 -5.609 1 97.81 246 VAL A O 1
ATOM 1925 N N . ALA A 1 247 ? 15.625 -21.359 -7.527 1 97.94 247 ALA A N 1
ATOM 1926 C CA . ALA A 1 247 ? 14.945 -22.594 -7.176 1 97.94 247 ALA A CA 1
ATOM 1927 C C . ALA A 1 247 ? 15.836 -23.484 -6.316 1 97.94 247 ALA A C 1
ATOM 1929 O O . ALA A 1 247 ? 17.047 -23.531 -6.516 1 97.94 247 ALA A O 1
ATOM 1930 N N . PHE A 1 248 ? 15.188 -24.141 -5.383 1 98.19 248 PHE A N 1
ATOM 1931 C CA . PHE A 1 248 ? 15.867 -25.219 -4.684 1 98.19 248 PHE A CA 1
ATOM 1932 C C . PHE A 1 248 ? 16.109 -26.391 -5.617 1 98.19 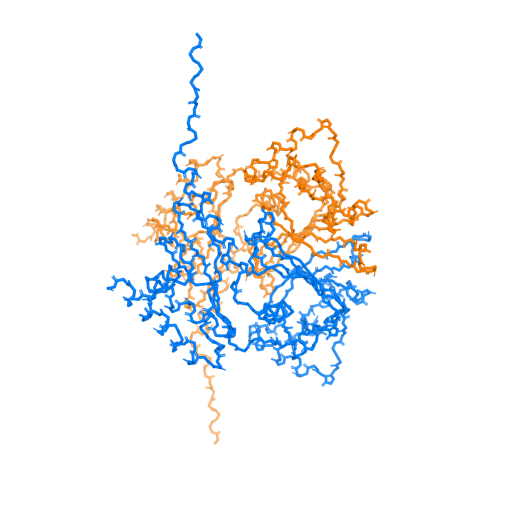248 PHE A C 1
ATOM 1934 O O . PHE A 1 248 ? 15.43 -26.547 -6.629 1 98.19 248 PHE A O 1
ATOM 1941 N N . PRO A 1 249 ? 17.109 -27.203 -5.234 1 97.12 249 PRO A N 1
ATOM 1942 C CA . PRO A 1 249 ? 17.344 -28.391 -6.055 1 97.12 249 PRO A CA 1
ATOM 1943 C C . PRO A 1 249 ? 16.188 -29.391 -5.988 1 97.12 249 PRO A C 1
ATOM 1945 O O . PRO A 1 249 ? 16.047 -30.234 -6.875 1 97.12 249 PRO A O 1
ATOM 1948 N N . ARG A 1 250 ? 15.43 -29.312 -4.965 1 97.56 250 ARG A N 1
ATOM 1949 C CA . ARG A 1 250 ? 14.188 -30.062 -4.773 1 97.56 250 ARG A CA 1
ATOM 1950 C C . ARG A 1 250 ? 13.227 -29.312 -3.855 1 97.56 250 ARG A C 1
ATOM 1952 O O . ARG A 1 250 ? 13.633 -28.375 -3.174 1 97.56 250 ARG A O 1
ATOM 1959 N N . ARG A 1 251 ? 11.992 -29.781 -3.805 1 97.94 251 ARG A N 1
ATOM 1960 C CA . ARG A 1 251 ? 10.992 -29.141 -2.959 1 97.94 251 ARG A CA 1
ATOM 1961 C C . ARG A 1 251 ? 11.336 -29.312 -1.481 1 97.94 251 ARG A C 1
ATOM 1963 O O . ARG A 1 251 ? 11.672 -30.422 -1.043 1 97.94 251 ARG A O 1
ATOM 1970 N N . ALA A 1 252 ? 11.32 -28.219 -0.763 1 98.5 252 ALA A N 1
ATOM 1971 C CA . ALA A 1 252 ? 11.523 -28.281 0.683 1 98.5 252 ALA A CA 1
ATOM 1972 C C . ALA A 1 252 ? 10.297 -28.844 1.386 1 98.5 252 ALA A C 1
ATOM 1974 O O . ALA A 1 252 ? 9.164 -28.438 1.118 1 98.5 252 ALA A O 1
ATOM 1975 N N . GLU A 1 253 ? 10.469 -29.703 2.342 1 97.06 253 GLU A N 1
ATOM 1976 C CA . GLU A 1 253 ? 9.375 -30.422 2.992 1 97.06 253 GLU A CA 1
ATOM 1977 C C . GLU A 1 253 ? 8.945 -29.719 4.277 1 97.06 253 GLU A C 1
ATOM 1979 O O . GLU A 1 253 ? 7.77 -29.781 4.656 1 97.06 253 GLU A O 1
ATOM 1984 N N . GLU A 1 254 ? 9.883 -29.219 4.969 1 97.06 254 GLU A N 1
ATOM 1985 C CA . GLU A 1 254 ? 9.641 -28.516 6.227 1 97.06 254 GLU A CA 1
ATOM 1986 C C . GLU A 1 254 ? 10.672 -27.422 6.453 1 97.06 254 GLU A C 1
ATOM 1988 O O . GLU A 1 254 ? 11.617 -27.266 5.668 1 97.06 254 GLU A O 1
ATOM 1993 N N . ARG A 1 255 ? 10.516 -26.641 7.473 1 96.75 255 ARG A N 1
ATOM 1994 C CA . ARG A 1 255 ? 11.344 -25.484 7.758 1 96.75 255 ARG A CA 1
ATOM 1995 C C . ARG A 1 255 ? 12.82 -25.859 7.824 1 96.75 255 ARG A C 1
ATOM 1997 O O . ARG A 1 255 ? 13.664 -25.234 7.195 1 96.75 255 ARG A O 1
ATOM 2004 N N . LYS A 1 256 ? 13.172 -26.906 8.562 1 97.19 256 LYS A N 1
ATOM 2005 C CA . LYS A 1 256 ? 14.555 -27.344 8.742 1 97.19 256 LYS A CA 1
ATOM 2006 C C . LYS A 1 256 ? 15.18 -27.734 7.406 1 97.19 256 LYS A C 1
ATOM 2008 O O . LYS A 1 256 ? 16.375 -27.531 7.191 1 97.19 256 LYS A O 1
ATOM 2013 N N . ASP A 1 257 ? 14.352 -28.266 6.574 1 98.06 257 ASP A N 1
ATOM 2014 C CA . ASP A 1 257 ? 14.812 -28.703 5.258 1 98.06 257 ASP A CA 1
ATOM 2015 C C . ASP A 1 257 ? 15.289 -27.516 4.422 1 98.06 257 ASP A C 1
ATOM 2017 O O . ASP A 1 257 ? 16.188 -27.656 3.588 1 98.06 257 ASP A O 1
ATOM 2021 N N . VAL A 1 258 ? 14.719 -26.312 4.539 1 98.44 258 VAL A N 1
ATOM 2022 C CA . VAL A 1 258 ? 15.117 -25.094 3.834 1 98.44 258 VAL A CA 1
ATOM 2023 C C . VAL A 1 258 ? 16.578 -24.781 4.141 1 98.44 258 VAL A C 1
ATOM 2025 O O . VAL A 1 258 ? 17.359 -24.484 3.23 1 98.44 258 VAL A O 1
ATOM 2028 N N . LYS A 1 259 ? 16.938 -24.891 5.402 1 97.69 259 LYS A N 1
ATOM 2029 C CA . LYS A 1 259 ? 18.328 -24.656 5.801 1 97.69 259 LYS A CA 1
ATOM 2030 C C . LYS A 1 259 ? 19.266 -25.641 5.113 1 97.69 259 LYS A C 1
ATOM 2032 O O . LYS A 1 259 ? 20.312 -25.25 4.582 1 97.69 259 LYS A O 1
ATOM 2037 N N . THR A 1 260 ? 18.891 -26.859 5.156 1 98.19 260 THR A N 1
ATOM 2038 C CA . THR A 1 260 ? 19.688 -27.906 4.531 1 98.19 260 THR A CA 1
ATOM 2039 C C . THR A 1 260 ? 19.906 -27.609 3.051 1 98.19 260 THR A C 1
ATOM 2041 O O . THR A 1 260 ? 21.031 -27.719 2.547 1 98.19 260 THR A O 1
ATOM 2044 N N . LEU A 1 261 ? 18.859 -27.219 2.402 1 98.44 261 LEU A N 1
ATOM 2045 C CA . LEU A 1 261 ? 18.922 -26.938 0.971 1 98.44 261 LEU A CA 1
ATOM 2046 C C . LEU A 1 261 ? 19.797 -25.719 0.689 1 98.44 261 LEU A C 1
ATOM 2048 O O . LEU A 1 261 ? 20.578 -25.719 -0.265 1 98.44 261 LEU A O 1
ATOM 2052 N N . ILE A 1 262 ? 19.703 -24.688 1.438 1 98.06 262 ILE A N 1
ATOM 2053 C CA . ILE A 1 262 ? 20.5 -23.484 1.263 1 98.06 262 ILE A CA 1
ATOM 2054 C C . ILE A 1 262 ? 21.984 -23.812 1.449 1 98.06 262 ILE A C 1
ATOM 2056 O O . ILE A 1 262 ? 22.828 -23.359 0.671 1 98.06 262 ILE A O 1
ATOM 2060 N N . ILE A 1 263 ? 22.266 -24.594 2.473 1 97.69 263 ILE A N 1
ATOM 2061 C CA . ILE A 1 263 ? 23.641 -25 2.732 1 97.69 263 ILE A CA 1
ATOM 2062 C C . ILE A 1 263 ? 24.172 -25.828 1.555 1 97.69 263 ILE A C 1
ATOM 2064 O O . ILE A 1 263 ? 25.312 -25.625 1.115 1 97.69 263 ILE A O 1
ATOM 2068 N N . GLU A 1 264 ? 23.375 -26.719 1.072 1 97.81 264 GLU A N 1
ATOM 2069 C CA . GLU A 1 264 ? 23.75 -27.516 -0.096 1 97.81 264 GLU A CA 1
ATOM 2070 C C . GLU A 1 264 ? 24.062 -26.625 -1.293 1 97.81 264 GLU A C 1
ATOM 2072 O O . GLU A 1 264 ? 25.047 -26.844 -1.999 1 97.81 264 GLU A O 1
ATOM 2077 N N . MET A 1 265 ? 23.219 -25.641 -1.497 1 97.81 265 MET A N 1
ATOM 2078 C CA . MET A 1 265 ? 23.422 -24.719 -2.605 1 97.81 265 MET A CA 1
ATOM 2079 C C . MET A 1 265 ? 24.688 -23.906 -2.414 1 97.81 265 MET A C 1
ATOM 2081 O O . MET A 1 265 ? 25.406 -23.641 -3.381 1 97.81 265 MET A O 1
ATOM 2085 N N . LEU A 1 266 ? 24.922 -23.469 -1.184 1 97.25 266 LEU A N 1
ATOM 2086 C CA . LEU A 1 266 ? 26.141 -22.719 -0.881 1 97.25 266 LEU A CA 1
ATOM 2087 C C . LEU A 1 266 ? 27.375 -23.562 -1.159 1 97.25 266 LEU A C 1
ATOM 2089 O O . LEU A 1 266 ? 28.359 -23.078 -1.734 1 97.25 266 LEU A O 1
ATOM 2093 N N . GLN A 1 267 ? 27.344 -24.797 -0.781 1 97 267 GLN A N 1
ATOM 2094 C CA . GLN A 1 267 ? 28.469 -25.703 -1.023 1 97 267 GLN A CA 1
ATOM 2095 C C . GLN A 1 267 ? 28.719 -25.875 -2.518 1 97 267 GLN A C 1
ATOM 2097 O O . GLN A 1 267 ? 29.875 -25.891 -2.963 1 97 267 GLN A O 1
ATOM 2102 N N . ALA A 1 268 ? 27.672 -26.016 -3.209 1 95.38 268 ALA A N 1
ATOM 2103 C CA . ALA A 1 268 ? 27.797 -26.125 -4.66 1 95.38 268 ALA A CA 1
ATOM 2104 C C . ALA A 1 268 ? 28.422 -24.875 -5.258 1 95.38 268 ALA A C 1
ATOM 2106 O O . ALA A 1 268 ? 29.219 -24.953 -6.191 1 95.38 268 ALA A O 1
ATOM 2107 N N . ALA A 1 269 ? 28.094 -23.719 -4.777 1 94.75 269 ALA A N 1
ATOM 2108 C CA . ALA A 1 269 ? 28.594 -22.438 -5.258 1 94.75 269 ALA A CA 1
ATOM 2109 C C . ALA A 1 269 ? 30.078 -22.281 -4.965 1 94.75 269 ALA A C 1
ATOM 2111 O O . ALA A 1 269 ? 30.828 -21.719 -5.766 1 94.75 269 ALA A O 1
ATOM 2112 N N . LYS A 1 270 ? 30.531 -22.75 -3.852 1 92.81 270 LYS A N 1
ATOM 2113 C CA . LYS A 1 270 ? 31.922 -22.625 -3.428 1 92.81 270 LYS A CA 1
ATOM 2114 C C . LYS A 1 270 ? 32.812 -23.641 -4.133 1 92.81 270 LYS A C 1
ATOM 2116 O O . LYS A 1 270 ? 34 -23.422 -4.309 1 92.81 270 LYS A O 1
ATOM 2121 N N . SER A 1 271 ? 32.281 -24.766 -4.371 1 87 271 SER A N 1
ATOM 2122 C CA . SER A 1 271 ? 33.062 -25.812 -5.043 1 87 271 SER A CA 1
ATOM 2123 C C . SER A 1 271 ? 33.406 -25.391 -6.469 1 87 271 SER A C 1
ATOM 2125 O O . SER A 1 271 ? 34.438 -25.828 -7.012 1 87 271 SER A O 1
ATOM 2127 N N . ARG A 1 272 ? 32.625 -24.609 -7.055 1 68.44 272 ARG A N 1
ATOM 2128 C CA . ARG A 1 272 ? 32.906 -24.188 -8.422 1 68.44 272 ARG A CA 1
ATOM 2129 C C . ARG A 1 272 ? 33.938 -23.078 -8.453 1 68.44 272 ARG A C 1
ATOM 2131 O O . ARG A 1 272 ? 34.562 -22.828 -9.484 1 68.44 272 ARG A O 1
ATOM 2138 N N . VAL A 1 273 ? 34.125 -22.25 -7.418 1 54.12 273 VAL A N 1
ATOM 2139 C CA . VAL A 1 273 ? 35.125 -21.203 -7.406 1 54.12 273 VAL A CA 1
ATOM 2140 C C . VAL A 1 273 ? 36.5 -21.812 -7.152 1 54.12 273 VAL A C 1
ATOM 2142 O O . VAL A 1 273 ? 37.531 -21.297 -7.645 1 54.12 273 VAL A O 1
ATOM 2145 N N . ASP A 1 274 ? 36.656 -22.891 -6.406 1 44.53 274 ASP A N 1
ATOM 2146 C CA . ASP A 1 274 ? 37.969 -23.531 -6.258 1 44.53 274 ASP A CA 1
ATOM 2147 C C . ASP A 1 274 ? 38.312 -24.359 -7.488 1 44.53 274 ASP A C 1
ATOM 2149 O O . ASP A 1 274 ? 37.469 -25.078 -8.023 1 44.53 274 ASP A O 1
ATOM 2153 N N . MET B 1 1 ? -8.562 -18.766 52.406 1 22.06 1 MET B N 1
ATOM 2154 C CA . MET B 1 1 ? -8.766 -18.516 51 1 22.06 1 MET B CA 1
ATOM 2155 C C . MET B 1 1 ? -8.391 -17.078 50.625 1 22.06 1 MET B C 1
ATOM 2157 O O . MET B 1 1 ? -9.195 -16.156 50.812 1 22.06 1 MET B O 1
ATOM 2161 N N . ALA B 1 2 ? -7.125 -16.703 50.812 1 30.98 2 ALA B N 1
ATOM 2162 C CA . ALA B 1 2 ? -6.527 -15.375 50.75 1 30.98 2 ALA B CA 1
ATOM 2163 C C . ALA B 1 2 ? -6.605 -14.82 49.312 1 30.98 2 ALA B C 1
ATOM 2165 O O . ALA B 1 2 ? -6.199 -15.477 48.375 1 30.98 2 ALA B O 1
ATOM 2166 N N . SER B 1 3 ? -7.637 -13.961 48.938 1 32.66 3 SER B N 1
ATOM 2167 C CA . SER B 1 3 ? -7.875 -13.227 47.719 1 32.66 3 SER B CA 1
ATOM 2168 C C . SER B 1 3 ? -6.637 -12.453 47.281 1 32.66 3 SER B C 1
ATOM 2170 O O . SER B 1 3 ? -6.168 -11.57 48 1 32.66 3 SER B O 1
ATOM 2172 N N . THR B 1 4 ? -5.648 -13.031 46.625 1 33.25 4 THR B N 1
ATOM 2173 C CA . THR B 1 4 ? -4.449 -12.359 46.156 1 33.25 4 THR B CA 1
ATOM 2174 C C . THR B 1 4 ? -4.82 -11.18 45.25 1 33.25 4 THR B C 1
ATOM 2176 O O . THR B 1 4 ? -5.348 -11.367 44.156 1 33.25 4 THR B O 1
ATOM 2179 N N . THR B 1 5 ? -5.207 -10.023 45.75 1 33.78 5 THR B N 1
ATOM 2180 C CA . THR B 1 5 ? -5.387 -8.758 45.062 1 33.78 5 THR B CA 1
ATOM 2181 C C . THR B 1 5 ? -4.195 -8.461 44.156 1 33.78 5 THR B C 1
ATOM 2183 O O . THR B 1 5 ? -3.076 -8.273 44.625 1 33.78 5 THR B O 1
ATOM 2186 N N . GLN B 1 6 ? -4.109 -9.047 42.969 1 34 6 GLN B N 1
ATOM 2187 C CA . GLN B 1 6 ? -3.102 -8.664 42 1 34 6 GLN B CA 1
ATOM 2188 C C . GLN B 1 6 ? -3.029 -7.148 41.844 1 34 6 GLN B C 1
ATOM 2190 O O . GLN B 1 6 ? -4.031 -6.504 41.5 1 34 6 GLN B O 1
ATOM 2195 N N . THR B 1 7 ? -2.182 -6.445 42.5 1 35.41 7 THR B N 1
ATOM 2196 C CA . THR B 1 7 ? -1.803 -5.043 42.375 1 35.41 7 THR B CA 1
ATOM 2197 C C . THR B 1 7 ? -1.525 -4.695 40.938 1 35.41 7 THR B C 1
ATOM 2199 O O . THR B 1 7 ? -0.728 -5.363 40.25 1 35.41 7 THR B O 1
ATOM 2202 N N . PRO B 1 8 ? -2.396 -3.949 40.219 1 40.59 8 PRO B N 1
ATOM 2203 C CA . PRO B 1 8 ? -2.012 -3.51 38.875 1 40.59 8 PRO B CA 1
ATOM 2204 C C . PRO B 1 8 ? -0.552 -3.066 38.812 1 40.59 8 PRO B C 1
ATOM 2206 O O . PRO B 1 8 ? -0.067 -2.363 39.688 1 40.59 8 PRO B O 1
ATOM 2209 N N . SER B 1 9 ? 0.358 -3.781 38.219 1 41.41 9 SER B N 1
ATOM 2210 C CA . SER B 1 9 ? 1.796 -3.531 38.188 1 41.41 9 SER B CA 1
ATOM 2211 C C . SER B 1 9 ? 2.1 -2.082 37.812 1 41.41 9 SER B C 1
ATOM 2213 O O . SER B 1 9 ? 1.426 -1.493 36.969 1 41.41 9 SER B O 1
ATOM 2215 N N . GLN B 1 10 ? 2.822 -1.282 38.562 1 45.12 10 GLN B N 1
ATOM 2216 C CA . GLN B 1 10 ? 3.393 0.054 38.438 1 45.12 10 GLN B CA 1
ATOM 2217 C C . GLN B 1 10 ? 3.727 0.363 36.969 1 45.12 10 GLN B C 1
ATOM 2219 O O . GLN B 1 10 ? 3.637 1.514 36.531 1 45.12 10 GLN B O 1
ATOM 2224 N N . GLY B 1 11 ? 4.086 -0.547 36.125 1 46.53 11 GLY B N 1
ATOM 2225 C CA . GLY B 1 11 ? 4.414 -0.425 34.688 1 46.53 11 GLY B CA 1
ATOM 2226 C C . GLY B 1 11 ? 3.24 0.033 33.844 1 46.53 11 GLY B C 1
ATOM 2227 O O . GLY B 1 11 ? 3.41 0.832 32.938 1 46.53 11 GLY B O 1
ATOM 2228 N N . ASP B 1 12 ? 2.055 -0.391 34.094 1 55.09 12 ASP B N 1
ATOM 2229 C CA . ASP B 1 12 ? 0.809 -0.089 33.375 1 55.09 12 ASP B CA 1
ATOM 2230 C C . ASP B 1 12 ? 0.368 1.35 33.656 1 55.09 12 ASP B C 1
ATOM 2232 O O . ASP B 1 12 ? -0.16 2.014 32.75 1 55.09 12 ASP B O 1
ATOM 2236 N N . ASP B 1 13 ? 0.713 1.862 34.781 1 57.62 13 ASP B N 1
ATOM 2237 C CA . ASP B 1 13 ? 0.345 3.221 35.156 1 57.62 13 ASP B CA 1
ATOM 2238 C C . ASP B 1 13 ? 1.155 4.254 34.375 1 57.62 13 ASP B C 1
ATOM 2240 O O . ASP B 1 13 ? 0.611 5.262 33.938 1 57.62 13 ASP B O 1
ATOM 2244 N N . ASN B 1 14 ? 2.439 3.908 34.094 1 67.56 14 ASN B N 1
ATOM 2245 C CA . ASN B 1 14 ? 3.305 4.844 33.375 1 67.56 14 ASN B CA 1
ATOM 2246 C C . ASN B 1 14 ? 2.965 4.902 31.891 1 67.56 14 ASN B C 1
ATOM 2248 O O . ASN B 1 14 ? 2.971 5.977 31.297 1 67.56 14 ASN B O 1
ATOM 2252 N N . ALA B 1 15 ? 2.518 3.805 31.438 1 69.56 15 ALA B N 1
ATOM 2253 C CA . ALA B 1 15 ? 2.117 3.803 30.031 1 69.56 15 ALA B CA 1
ATOM 2254 C C . ALA B 1 15 ? 0.842 4.613 29.828 1 69.56 15 ALA B C 1
ATOM 2256 O O . ALA B 1 15 ? 0.711 5.332 28.828 1 69.56 15 ALA B O 1
ATOM 2257 N N . ASP B 1 16 ? -0.033 4.52 30.75 1 77.19 16 ASP B N 1
ATOM 2258 C CA . ASP B 1 16 ? -1.286 5.266 30.672 1 77.19 16 ASP B CA 1
ATOM 2259 C C . ASP B 1 16 ? -1.037 6.77 30.766 1 77.19 16 ASP B C 1
ATOM 2261 O O . ASP B 1 16 ? -1.688 7.551 30.062 1 77.19 16 ASP B O 1
ATOM 2265 N N . GLU B 1 17 ? -0.146 7.121 31.562 1 80.81 17 GLU B N 1
ATOM 2266 C CA . GLU B 1 17 ? 0.198 8.531 31.719 1 80.81 17 GLU B CA 1
ATOM 2267 C C . GLU B 1 17 ? 0.839 9.078 30.438 1 80.81 17 GLU B C 1
ATOM 2269 O O . GLU B 1 17 ? 0.52 10.188 30 1 80.81 17 GLU B O 1
ATOM 2274 N N . VAL B 1 18 ? 1.677 8.32 29.844 1 83.56 18 VAL B N 1
ATOM 2275 C CA . VAL B 1 18 ? 2.369 8.734 28.625 1 83.56 18 VAL B CA 1
ATOM 2276 C C . VAL B 1 18 ? 1.361 8.898 27.484 1 83.56 18 VAL B C 1
ATOM 2278 O O . VAL B 1 18 ? 1.436 9.859 26.719 1 83.56 18 VAL B O 1
ATOM 2281 N N . PHE B 1 19 ? 0.43 8.07 27.484 1 83.12 19 PHE B N 1
ATOM 2282 C CA . PHE B 1 19 ? -0.595 8.148 26.453 1 83.12 19 PHE B CA 1
ATOM 2283 C C . PHE B 1 19 ? -1.433 9.414 26.625 1 83.12 19 PHE B C 1
ATOM 2285 O O . PHE B 1 19 ? -1.816 10.039 25.625 1 83.12 19 PHE B O 1
ATOM 2292 N N . GLN B 1 20 ? -1.664 9.742 27.844 1 86.19 20 GLN B N 1
ATOM 2293 C CA . GLN B 1 20 ? -2.41 10.969 28.094 1 86.19 20 GLN B CA 1
ATOM 2294 C C . GLN B 1 20 ? -1.625 12.195 27.641 1 86.19 20 GLN B C 1
ATOM 2296 O O . GLN B 1 20 ? -2.197 13.141 27.094 1 86.19 20 GLN B O 1
ATOM 2301 N N . LEU B 1 21 ? -0.361 12.172 27.891 1 87.94 21 LEU B N 1
ATOM 2302 C CA . LEU B 1 21 ? 0.503 13.266 27.453 1 87.94 21 LEU B CA 1
ATOM 2303 C C . LEU B 1 21 ? 0.508 13.367 25.938 1 87.94 21 LEU B C 1
ATOM 2305 O O . LEU B 1 21 ? 0.427 14.469 25.391 1 87.94 21 LEU B O 1
ATOM 2309 N N . ILE B 1 22 ? 0.569 12.273 25.344 1 87.5 22 ILE B N 1
ATOM 2310 C CA . ILE B 1 22 ? 0.596 12.219 23.891 1 87.5 22 ILE B CA 1
ATOM 2311 C C . ILE B 1 22 ? -0.706 12.789 23.328 1 87.5 22 ILE B C 1
ATOM 2313 O O . ILE B 1 22 ? -0.685 13.641 22.438 1 87.5 22 ILE B O 1
ATOM 2317 N N . THR B 1 23 ? -1.776 12.305 23.859 1 86.75 23 THR B N 1
ATOM 2318 C CA . THR B 1 23 ? -3.086 12.742 23.375 1 86.75 23 THR B CA 1
ATOM 2319 C C . THR B 1 23 ? -3.248 14.25 23.562 1 86.75 23 THR B C 1
ATOM 2321 O O . THR B 1 23 ? -3.686 14.945 22.641 1 86.75 23 THR B O 1
ATOM 2324 N N . ALA B 1 24 ? -2.881 14.727 24.734 1 88.88 24 ALA B N 1
ATOM 2325 C CA . ALA B 1 24 ? -2.984 16.156 25.031 1 88.88 24 ALA B CA 1
ATOM 2326 C C . ALA B 1 24 ? -2.125 16.969 24.078 1 88.88 24 ALA B C 1
ATOM 2328 O O . ALA B 1 24 ? -2.557 18.016 23.594 1 88.88 24 ALA B O 1
ATOM 2329 N N . HIS B 1 25 ? -1.022 16.562 23.812 1 91.25 25 HIS B N 1
ATOM 2330 C CA . HIS B 1 25 ? -0.109 17.266 22.922 1 91.25 25 HIS B CA 1
ATOM 2331 C C . HIS B 1 25 ? -0.634 17.266 21.484 1 91.25 25 HIS B C 1
ATOM 2333 O O . HIS B 1 25 ? -0.652 18.312 20.828 1 91.25 25 HIS B O 1
ATOM 2339 N N . GLN B 1 26 ? -1.042 16.062 21.031 1 89.44 26 GLN B N 1
ATOM 2340 C CA . GLN B 1 26 ? -1.475 15.906 19.641 1 89.44 26 GLN B CA 1
ATOM 2341 C C . GLN B 1 26 ? -2.684 16.781 19.344 1 89.44 26 GLN B C 1
ATOM 2343 O O . GLN B 1 26 ? -2.828 17.281 18.219 1 89.44 26 GLN B O 1
ATOM 2348 N N . GLU B 1 27 ? -3.51 16.953 20.297 1 87.44 27 GLU B N 1
ATOM 2349 C CA . GLU B 1 27 ? -4.715 17.766 20.109 1 87.44 27 GLU B CA 1
ATOM 2350 C C . GLU B 1 27 ? -4.367 19.234 19.938 1 87.44 27 GLU B C 1
ATOM 2352 O O . GLU B 1 27 ? -5.086 19.969 19.266 1 87.44 27 GLU B O 1
ATOM 2357 N N . LYS B 1 28 ? -3.238 19.641 20.484 1 90.44 28 LYS B N 1
ATOM 2358 C CA . LYS B 1 28 ? -2.896 21.062 20.516 1 90.44 28 LYS B CA 1
ATOM 2359 C C . LYS B 1 28 ? -1.858 21.391 19.453 1 90.44 28 LYS B C 1
ATOM 2361 O O . LYS B 1 28 ? -1.707 22.562 19.062 1 90.44 28 LYS B O 1
ATOM 2366 N N . ALA B 1 29 ? -1.232 20.453 19.031 1 93.44 29 ALA B N 1
ATOM 2367 C CA . ALA B 1 29 ? -0.127 20.688 18.109 1 93.44 29 ALA B CA 1
ATOM 2368 C C . ALA B 1 29 ? -0.624 21.297 16.797 1 93.44 29 ALA B C 1
ATOM 2370 O O . ALA B 1 29 ? -1.604 20.828 16.219 1 93.44 29 ALA B O 1
ATOM 2371 N N . ALA B 1 30 ? 0.078 22.359 16.406 1 96.31 30 ALA B N 1
ATOM 2372 C CA . ALA B 1 30 ? -0.272 23 15.133 1 96.31 30 ALA B CA 1
ATOM 2373 C C . ALA B 1 30 ? -0.036 22.047 13.961 1 96.31 30 ALA B C 1
ATOM 2375 O O . ALA B 1 30 ? 0.969 21.344 13.922 1 96.31 30 ALA B O 1
ATOM 2376 N N . LYS B 1 31 ? -0.986 22.047 13.031 1 96.06 31 LYS B N 1
ATOM 2377 C CA . LYS B 1 31 ? -0.939 21.234 11.812 1 96.06 31 LYS B CA 1
ATOM 2378 C C . LYS B 1 31 ? -1.485 22 10.617 1 96.06 31 LYS B C 1
ATOM 2380 O O . LYS B 1 31 ? -2.1 23.062 10.781 1 96.06 31 LYS B O 1
ATOM 2385 N N . LEU B 1 32 ? -1.176 21.5 9.414 1 97.5 32 LEU B N 1
ATOM 2386 C CA . LEU B 1 32 ? -1.853 22.016 8.234 1 97.5 32 LEU B CA 1
ATOM 2387 C C . LEU B 1 32 ? -3.361 21.828 8.344 1 97.5 32 LEU B C 1
ATOM 2389 O O . LEU B 1 32 ? -3.824 20.844 8.93 1 97.5 32 LEU B O 1
ATOM 2393 N N . PRO B 1 33 ? -4.109 22.859 7.785 1 96.56 33 PRO B N 1
ATOM 2394 C CA . PRO B 1 33 ? -5.523 22.516 7.629 1 96.56 33 PRO B CA 1
ATOM 2395 C C . PRO B 1 33 ? -5.734 21.188 6.922 1 96.56 33 PRO B C 1
ATOM 2397 O O . PRO B 1 33 ? -4.984 20.844 6 1 96.56 33 PRO B O 1
ATOM 2400 N N . PRO B 1 34 ? -6.707 20.406 7.344 1 97.06 34 PRO B N 1
ATOM 2401 C CA . PRO B 1 34 ? -6.891 19.047 6.816 1 97.06 34 PRO B CA 1
ATOM 2402 C C . PRO B 1 34 ? -6.918 19 5.289 1 97.06 34 PRO B C 1
ATOM 2404 O O . PRO B 1 34 ? -6.297 18.125 4.68 1 97.06 34 PRO B O 1
ATOM 2407 N N . VAL B 1 35 ? -7.574 19.922 4.625 1 98 35 VAL B N 1
ATOM 2408 C CA . VAL B 1 35 ? -7.699 19.891 3.17 1 98 35 VAL B CA 1
ATOM 2409 C C . VAL B 1 35 ? -6.328 20.094 2.529 1 98 35 VAL B C 1
ATOM 2411 O O . VAL B 1 35 ? -6.023 19.484 1.5 1 98 35 VAL B O 1
ATOM 2414 N N . GLU B 1 36 ? -5.484 20.938 3.123 1 98.25 36 GLU B N 1
ATOM 2415 C CA . GLU B 1 36 ? -4.145 21.172 2.598 1 98.25 36 GLU B CA 1
ATOM 2416 C C . GLU B 1 36 ? -3.23 19.984 2.846 1 98.25 36 GLU B C 1
ATOM 2418 O O . GLU B 1 36 ? -2.4 19.641 2 1 98.25 36 GLU B O 1
ATOM 2423 N N . GLU B 1 37 ? -3.361 19.391 4.027 1 97.94 37 GLU B N 1
ATOM 2424 C CA . GLU B 1 37 ? -2.6 18.172 4.293 1 97.94 37 GLU B CA 1
ATOM 2425 C C . GLU B 1 37 ? -2.945 17.078 3.289 1 97.94 37 GLU B C 1
ATOM 2427 O O . GLU B 1 37 ? -2.053 16.469 2.695 1 97.94 37 GLU B O 1
ATOM 2432 N N . VAL B 1 38 ? -4.211 16.859 3.068 1 98.25 38 VAL B N 1
ATOM 2433 C CA . VAL B 1 38 ? -4.715 15.828 2.168 1 98.25 38 VAL B CA 1
ATOM 2434 C C . VAL B 1 38 ? -4.23 16.109 0.746 1 98.25 38 VAL B C 1
ATOM 2436 O O . VAL B 1 38 ? -3.697 15.211 0.081 1 98.25 38 VAL B O 1
ATOM 2439 N N . LYS B 1 39 ? -4.41 17.328 0.303 1 98.5 39 LYS B N 1
ATOM 2440 C CA . LYS B 1 39 ? -3.99 17.688 -1.05 1 98.5 39 LYS B CA 1
ATOM 2441 C C . LYS B 1 39 ? -2.48 17.531 -1.211 1 98.5 39 LYS B C 1
ATOM 2443 O O . LYS B 1 39 ? -2.004 17.078 -2.254 1 98.5 39 LYS B O 1
ATOM 2448 N N . THR B 1 40 ? -1.704 17.938 -0.182 1 98.38 40 THR B N 1
ATOM 2449 C CA . THR B 1 40 ? -0.249 17.844 -0.221 1 98.38 40 THR B CA 1
ATOM 2450 C C . THR B 1 40 ? 0.187 16.391 -0.348 1 98.38 40 THR B C 1
ATOM 2452 O O . THR B 1 40 ? 1.029 16.047 -1.186 1 98.38 40 THR B O 1
ATOM 2455 N N . ILE B 1 41 ? -0.398 15.492 0.443 1 98.06 41 ILE B N 1
ATOM 2456 C CA . ILE B 1 41 ? -0.033 14.086 0.417 1 98.06 41 ILE B CA 1
ATOM 2457 C C . ILE B 1 41 ? -0.439 13.469 -0.921 1 98.06 41 ILE B C 1
ATOM 2459 O O . ILE B 1 41 ? 0.338 12.742 -1.537 1 98.06 41 ILE B O 1
ATOM 2463 N N . LEU B 1 42 ? -1.616 13.766 -1.384 1 98.31 42 LEU B N 1
ATOM 2464 C CA . LEU B 1 42 ? -2.07 13.266 -2.678 1 98.31 42 LEU B CA 1
ATOM 2465 C C . LEU B 1 42 ? -1.15 13.742 -3.797 1 98.31 42 LEU B C 1
ATOM 2467 O O . LEU B 1 42 ? -0.736 12.953 -4.645 1 98.31 42 LEU B O 1
ATOM 2471 N N . TYR B 1 43 ? -0.818 15.023 -3.744 1 97.81 43 TYR B N 1
ATOM 2472 C CA . TYR B 1 43 ? -0.004 15.656 -4.773 1 97.81 43 TYR B CA 1
ATOM 2473 C C . TYR B 1 43 ? 1.362 14.984 -4.879 1 97.81 43 TYR B C 1
ATOM 2475 O O . TYR B 1 43 ? 1.922 14.867 -5.969 1 97.81 43 TYR B O 1
ATOM 2483 N N . HIS B 1 44 ? 1.854 14.523 -3.828 1 96.81 44 HIS B N 1
ATOM 2484 C CA . HIS B 1 44 ? 3.203 13.977 -3.82 1 96.81 44 HIS B CA 1
ATOM 2485 C C . HIS B 1 44 ? 3.176 12.453 -3.867 1 96.81 44 HIS B C 1
ATOM 2487 O O . HIS B 1 44 ? 4.227 11.805 -3.904 1 96.81 44 HIS B O 1
ATOM 2493 N N . SER B 1 45 ? 1.989 11.859 -3.871 1 96.69 45 SER B N 1
ATOM 2494 C CA . SER B 1 45 ? 1.864 10.414 -4.074 1 96.69 45 SER B CA 1
ATOM 2495 C C . SER B 1 45 ? 1.966 10.055 -5.555 1 96.69 45 SER B C 1
ATOM 2497 O O . SER B 1 45 ? 1.672 10.883 -6.418 1 96.69 45 SER B O 1
ATOM 2499 N N . THR B 1 46 ? 2.432 8.82 -5.859 1 96.69 46 THR B N 1
ATOM 2500 C CA . THR B 1 46 ? 2.676 8.453 -7.25 1 96.69 46 THR B CA 1
ATOM 2501 C C . THR B 1 46 ? 1.912 7.184 -7.617 1 96.69 46 THR B C 1
ATOM 2503 O O . THR B 1 46 ? 1.88 6.789 -8.781 1 96.69 46 THR B O 1
ATOM 2506 N N . ARG B 1 47 ? 1.381 6.484 -6.66 1 97 47 ARG B N 1
ATOM 2507 C CA . ARG B 1 47 ? 0.68 5.227 -6.891 1 97 47 ARG B CA 1
ATOM 2508 C C . ARG B 1 47 ? -0.515 5.086 -5.953 1 97 47 ARG B C 1
ATOM 2510 O O . ARG B 1 47 ? -0.508 5.625 -4.848 1 97 47 ARG B O 1
ATOM 2517 N N . GLY B 1 48 ? -1.572 4.523 -6.363 1 98 48 GLY B N 1
ATOM 2518 C CA . GLY B 1 48 ? -2.771 4.297 -5.57 1 98 48 GLY B CA 1
ATOM 2519 C C . GLY B 1 48 ? -3.643 3.18 -6.109 1 98 48 GLY B C 1
ATOM 2520 O O . GLY B 1 48 ? -3.303 2.551 -7.113 1 98 48 GLY B O 1
ATOM 2521 N N . ALA B 1 49 ? -4.668 2.854 -5.41 1 98.69 49 ALA B N 1
ATOM 2522 C CA . ALA B 1 49 ? -5.641 1.846 -5.828 1 98.69 49 ALA B CA 1
ATOM 2523 C C . ALA B 1 49 ? -6.859 2.494 -6.473 1 98.69 49 ALA B C 1
ATOM 2525 O O . ALA B 1 49 ? -7.57 3.273 -5.832 1 98.69 49 ALA B O 1
ATOM 2526 N N . LEU B 1 50 ? -7.105 2.189 -7.691 1 98.88 50 LEU B N 1
ATOM 2527 C CA . LEU B 1 50 ? -8.227 2.711 -8.461 1 98.88 50 LEU B CA 1
ATOM 2528 C C . LEU B 1 50 ? -9.414 1.749 -8.414 1 98.88 50 LEU B C 1
ATOM 2530 O O . LEU B 1 50 ? -9.258 0.554 -8.68 1 98.88 50 LEU B O 1
ATOM 2534 N N . SER B 1 51 ? -10.531 2.238 -8.016 1 98.94 51 SER B N 1
ATOM 2535 C CA . SER B 1 51 ? -11.766 1.46 -8.055 1 98.94 51 SER B CA 1
ATOM 2536 C C . SER B 1 51 ? -12.656 1.893 -9.219 1 98.94 51 SER B C 1
ATOM 2538 O O . SER B 1 51 ? -12.977 3.074 -9.352 1 98.94 51 SER B O 1
ATOM 2540 N N . THR B 1 52 ? -13 0.972 -10.039 1 98.88 52 THR B N 1
ATOM 2541 C CA . THR B 1 52 ? -13.867 1.203 -11.188 1 98.88 52 THR B CA 1
ATOM 2542 C C . THR B 1 52 ? -15.016 0.202 -11.211 1 98.88 52 THR B C 1
ATOM 2544 O O . THR B 1 52 ? -15.148 -0.623 -10.305 1 98.88 52 THR B O 1
ATOM 2547 N N . PHE B 1 53 ? -15.938 0.371 -12.18 1 98.62 53 PHE B N 1
ATOM 2548 C CA . PHE B 1 53 ? -16.984 -0.611 -12.438 1 98.62 53 PHE B CA 1
ATOM 2549 C C . PHE B 1 53 ? -16.531 -1.626 -13.477 1 98.62 53 PHE B C 1
ATOM 2551 O O . PHE B 1 53 ? -16.375 -1.287 -14.656 1 98.62 53 PHE B O 1
ATOM 2558 N N . SER B 1 54 ? -16.422 -2.852 -13.086 1 98.44 54 SER B N 1
ATOM 2559 C CA . SER B 1 54 ? -15.812 -3.869 -13.938 1 98.44 54 SER B CA 1
ATOM 2560 C C . SER B 1 54 ? -16.703 -4.195 -15.133 1 98.44 54 SER B C 1
ATOM 2562 O O . SER B 1 54 ? -17.891 -4.457 -14.977 1 98.44 54 SER B O 1
ATOM 2564 N N . GLN B 1 55 ? -16.141 -4.168 -16.328 1 97.25 55 GLN B N 1
ATOM 2565 C CA . GLN B 1 55 ? -16.812 -4.672 -17.531 1 97.25 55 GLN B CA 1
ATOM 2566 C C . GLN B 1 55 ? -16.625 -6.184 -17.656 1 97.25 55 GLN B C 1
ATOM 2568 O O . GLN B 1 55 ? -17.547 -6.887 -18.078 1 97.25 55 GLN B O 1
ATOM 2573 N N . LYS B 1 56 ? -15.469 -6.664 -17.281 1 96.69 56 LYS B N 1
ATOM 2574 C CA . LYS B 1 56 ? -15.141 -8.078 -17.391 1 96.69 56 LYS B CA 1
ATOM 2575 C C . LYS B 1 56 ? -16.016 -8.914 -16.453 1 96.69 56 LYS B C 1
ATOM 2577 O O . LYS B 1 56 ? -16.5 -9.984 -16.828 1 96.69 56 LYS B O 1
ATOM 2582 N N . HIS B 1 57 ? -16.125 -8.461 -15.188 1 97 57 HIS B N 1
ATOM 2583 C CA . HIS B 1 57 ? -17 -9.078 -14.203 1 97 57 HIS B CA 1
ATOM 2584 C C . HIS B 1 57 ? -18.219 -8.195 -13.906 1 97 57 HIS B C 1
ATOM 2586 O O . HIS B 1 57 ? -18.203 -7.422 -12.945 1 97 57 HIS B O 1
ATOM 2592 N N . GLU B 1 58 ? -19.25 -8.438 -14.68 1 94.62 58 GLU B N 1
ATOM 2593 C CA . GLU B 1 58 ? -20.422 -7.582 -14.602 1 94.62 58 GLU B CA 1
ATOM 2594 C C . GLU B 1 58 ? -21 -7.547 -13.188 1 94.62 58 GLU B C 1
ATOM 2596 O O . GLU B 1 58 ? -21.141 -8.594 -12.547 1 94.62 58 GLU B O 1
ATOM 2601 N N . GLY B 1 59 ? -21.25 -6.332 -12.766 1 96 59 GLY B N 1
ATOM 2602 C CA . GLY B 1 59 ? -21.859 -6.141 -11.461 1 96 59 GLY B CA 1
ATOM 2603 C C . GLY B 1 59 ? -20.844 -6.016 -10.336 1 96 59 GLY B C 1
ATOM 2604 O O . GLY B 1 59 ? -21.219 -5.746 -9.195 1 96 59 GLY B O 1
ATOM 2605 N N . TYR B 1 60 ? -19.594 -6.223 -10.641 1 98.56 60 TYR B N 1
ATOM 2606 C CA . TYR B 1 60 ? -18.562 -6.125 -9.609 1 98.56 60 TYR B CA 1
ATOM 2607 C C . TYR B 1 60 ? -17.734 -4.863 -9.797 1 98.56 60 TYR B C 1
ATOM 2609 O O . TYR B 1 60 ? -17.516 -4.41 -10.922 1 98.56 60 TYR B O 1
ATOM 2617 N N . PRO B 1 61 ? -17.344 -4.258 -8.711 1 98.75 61 PRO B N 1
ATOM 2618 C CA . PRO B 1 61 ? -16.266 -3.268 -8.844 1 98.75 61 PRO B CA 1
ATOM 2619 C C . PRO B 1 61 ? -14.898 -3.908 -9.07 1 98.75 61 PRO B C 1
ATOM 2621 O O . PRO B 1 61 ? -14.711 -5.094 -8.781 1 98.75 61 PRO B O 1
ATOM 2624 N N . LEU B 1 62 ? -14.023 -3.186 -9.633 1 98.75 62 LEU B N 1
ATOM 2625 C CA . LEU B 1 62 ? -12.656 -3.635 -9.883 1 98.75 62 LEU B CA 1
ATOM 2626 C C . LEU B 1 62 ? -11.648 -2.721 -9.195 1 98.75 62 LEU B C 1
ATOM 2628 O O . LEU B 1 62 ? -11.695 -1.5 -9.367 1 98.75 62 LEU B O 1
ATOM 2632 N N . GLY B 1 63 ? -10.836 -3.303 -8.32 1 98.69 63 GLY B N 1
ATOM 2633 C CA . GLY B 1 63 ? -9.672 -2.598 -7.801 1 98.69 63 GLY B CA 1
ATOM 2634 C C . GLY B 1 63 ? -8.406 -2.861 -8.602 1 98.69 63 GLY B C 1
ATOM 2635 O O . GLY B 1 63 ? -8.109 -4.008 -8.945 1 98.69 63 GLY B O 1
ATOM 2636 N N . SER B 1 64 ? -7.652 -1.776 -8.898 1 98.25 64 SER B N 1
ATOM 2637 C CA . SER B 1 64 ? -6.391 -1.889 -9.625 1 98.25 64 SER B CA 1
ATOM 2638 C C . SER B 1 64 ? -5.355 -0.9 -9.094 1 98.25 64 SER B C 1
ATOM 2640 O O . SER B 1 64 ? -5.707 0.205 -8.672 1 98.25 64 SER B O 1
ATOM 2642 N N . MET B 1 65 ? -4.105 -1.365 -9.117 1 97.81 65 MET B N 1
ATOM 2643 C CA . MET B 1 65 ? -3.039 -0.409 -8.828 1 97.81 65 MET B CA 1
ATOM 2644 C C . MET B 1 65 ? -2.736 0.453 -10.047 1 97.81 65 MET B C 1
ATOM 2646 O O . MET B 1 65 ? -2.664 -0.054 -11.172 1 97.81 65 MET B O 1
ATOM 2650 N N . VAL B 1 66 ? -2.582 1.726 -9.812 1 97.44 66 VAL B N 1
ATOM 2651 C CA . VAL B 1 66 ? -2.256 2.613 -10.922 1 97.44 66 VAL B CA 1
ATOM 2652 C C . VAL B 1 66 ? -1.21 3.635 -10.484 1 97.44 66 VAL B C 1
ATOM 2654 O O . VAL B 1 66 ? -1.189 4.047 -9.32 1 97.44 66 VAL B O 1
ATOM 2657 N N . ASP B 1 67 ? -0.365 4.008 -11.383 1 97 67 ASP B N 1
ATOM 2658 C CA . ASP B 1 67 ? 0.502 5.168 -11.203 1 97 67 ASP B CA 1
ATOM 2659 C C . ASP B 1 67 ? -0.204 6.453 -11.633 1 97 67 ASP B C 1
ATOM 2661 O O . ASP B 1 67 ? -1.011 6.441 -12.562 1 97 67 ASP B O 1
ATOM 2665 N N . PHE B 1 68 ? 0.125 7.488 -10.914 1 98.31 68 PHE B N 1
ATOM 2666 C CA . PHE B 1 68 ? -0.489 8.75 -11.305 1 98.31 68 PHE B CA 1
ATOM 2667 C C . PHE B 1 68 ? 0.407 9.93 -10.93 1 98.31 68 PHE B C 1
ATOM 2669 O O . PHE B 1 68 ? 1.376 9.766 -10.188 1 98.31 68 PHE B O 1
ATOM 2676 N N . ALA B 1 69 ? 0.18 11.023 -11.516 1 98.38 69 ALA B N 1
ATOM 2677 C CA . ALA B 1 69 ? 0.672 12.352 -11.148 1 98.38 69 ALA B CA 1
ATOM 2678 C C . ALA B 1 69 ? -0.475 13.352 -11.023 1 98.38 69 ALA B C 1
ATOM 2680 O O 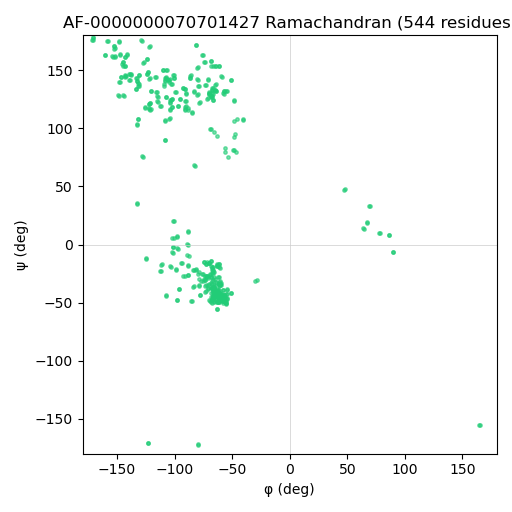. ALA B 1 69 ? -1.577 13.102 -11.523 1 98.38 69 ALA B O 1
ATOM 2681 N N . CYS B 1 70 ? -0.235 14.344 -10.305 1 98.19 70 CYS B N 1
ATOM 2682 C CA . CYS B 1 70 ? -1.278 15.352 -10.18 1 98.19 70 CYS B CA 1
ATOM 2683 C C . CYS B 1 70 ? -0.936 16.594 -10.992 1 98.19 70 CYS B C 1
ATOM 2685 O O . CYS B 1 70 ? 0.223 17.016 -11.039 1 98.19 70 CYS B O 1
ATOM 2687 N N . ASP B 1 71 ? -1.949 17.188 -11.625 1 96.19 71 ASP B N 1
ATOM 2688 C CA . ASP B 1 71 ? -1.737 18.484 -12.273 1 96.19 71 ASP B CA 1
ATOM 2689 C C . ASP B 1 71 ? -1.773 19.609 -11.25 1 96.19 71 ASP B C 1
ATOM 2691 O O . ASP B 1 71 ? -1.817 19.375 -10.039 1 96.19 71 ASP B O 1
ATOM 2695 N N . ASP B 1 72 ? -1.757 20.859 -11.719 1 90.75 72 ASP B N 1
ATOM 2696 C CA . ASP B 1 72 ? -1.634 22.016 -10.844 1 90.75 72 ASP B CA 1
ATOM 2697 C C . ASP B 1 72 ? -2.873 22.188 -9.969 1 90.75 72 ASP B C 1
ATOM 2699 O O . ASP B 1 72 ? -2.809 22.797 -8.898 1 90.75 72 ASP B O 1
ATOM 2703 N N . ASN B 1 73 ? -3.973 21.672 -10.422 1 91.12 73 ASN B N 1
ATOM 2704 C CA . ASN B 1 73 ? -5.219 21.766 -9.672 1 91.12 73 ASN B CA 1
ATOM 2705 C C . ASN B 1 73 ? -5.383 20.594 -8.703 1 91.12 73 ASN B C 1
ATOM 2707 O O . ASN B 1 73 ? -6.371 20.531 -7.973 1 91.12 73 ASN B O 1
ATOM 2711 N N . GLY B 1 74 ? -4.453 19.688 -8.656 1 94.94 74 GLY B N 1
ATOM 2712 C CA . GLY B 1 74 ? -4.52 18.547 -7.77 1 94.94 74 GLY B CA 1
ATOM 2713 C C . GLY B 1 74 ? -5.281 17.375 -8.359 1 94.94 74 GLY B C 1
ATOM 2714 O O . GLY B 1 74 ? -5.559 16.391 -7.668 1 94.94 74 GLY B O 1
ATOM 2715 N N . SER B 1 75 ? -5.633 17.453 -9.625 1 97.88 75 SER B N 1
ATOM 2716 C CA . SER B 1 75 ? -6.336 16.359 -10.281 1 97.88 75 SER B CA 1
ATOM 2717 C C . SER B 1 75 ? -5.367 15.25 -10.703 1 97.88 75 SER B C 1
ATOM 2719 O O . SER B 1 75 ? -4.367 15.516 -11.367 1 97.88 75 SER B O 1
ATOM 2721 N N . PRO B 1 76 ? -5.652 14.023 -10.344 1 98.81 76 PRO B N 1
ATOM 2722 C CA . PRO B 1 76 ? -4.777 12.922 -10.758 1 98.81 76 PRO B CA 1
ATOM 2723 C C . PRO B 1 76 ? -4.812 12.68 -12.266 1 98.81 76 PRO B C 1
ATOM 2725 O O . PRO B 1 76 ? -5.883 12.711 -12.875 1 98.81 76 PRO B O 1
ATOM 2728 N N . ILE B 1 77 ? -3.676 12.555 -12.781 1 98.75 77 ILE B N 1
ATOM 2729 C CA . ILE B 1 77 ? -3.477 12.188 -14.18 1 98.75 77 ILE B CA 1
ATOM 2730 C C . ILE B 1 77 ? -2.969 10.75 -14.273 1 98.75 77 ILE B C 1
ATOM 2732 O O . ILE B 1 77 ? -1.983 10.391 -13.625 1 98.75 77 ILE B O 1
ATOM 2736 N N . LEU B 1 78 ? -3.635 9.938 -15.062 1 98.5 78 LEU B N 1
ATOM 2737 C CA . LEU B 1 78 ? -3.264 8.555 -15.312 1 98.5 78 LEU B CA 1
ATOM 2738 C C . LEU B 1 78 ? -2.717 8.375 -16.719 1 98.5 78 LEU B C 1
ATOM 2740 O O . LEU B 1 78 ? -3.182 9.023 -17.656 1 98.5 78 LEU B O 1
ATOM 2744 N N . ALA B 1 79 ? -1.71 7.562 -16.859 1 97.75 79 ALA B N 1
ATOM 2745 C CA . ALA B 1 79 ? -1.293 7.008 -18.156 1 97.75 79 ALA B CA 1
ATOM 2746 C C . ALA B 1 79 ? -1.636 5.523 -18.234 1 97.75 79 ALA B C 1
ATOM 2748 O O . ALA B 1 79 ? -0.983 4.688 -17.609 1 97.75 79 ALA B O 1
ATOM 2749 N N . VAL B 1 80 ? -2.674 5.242 -19.047 1 97 80 VAL B N 1
ATOM 2750 C CA . VAL B 1 80 ? -3.213 3.887 -19 1 97 80 VAL B CA 1
ATOM 2751 C C . VAL B 1 80 ? -3.182 3.268 -20.391 1 97 80 VAL B C 1
ATOM 2753 O O . VAL B 1 80 ? -3.357 3.967 -21.391 1 97 80 VAL B O 1
ATOM 2756 N N . SER B 1 81 ? -2.973 1.95 -20.422 1 95.12 81 SER B N 1
ATOM 2757 C CA . SER B 1 81 ? -3.033 1.201 -21.672 1 95.12 81 SER B CA 1
ATOM 2758 C C . SER B 1 81 ? -4.473 0.891 -22.062 1 95.12 81 SER B C 1
ATOM 2760 O O . SER B 1 81 ? -5.297 0.567 -21.203 1 95.12 81 SER B O 1
ATOM 2762 N N . ASN B 1 82 ? -4.766 0.939 -23.344 1 94.44 82 ASN B N 1
ATOM 2763 C CA . ASN B 1 82 ? -6.078 0.561 -23.859 1 94.44 82 ASN B CA 1
ATOM 2764 C C . ASN B 1 82 ? -6.395 -0.902 -23.562 1 94.44 82 ASN B C 1
ATOM 2766 O O . ASN B 1 82 ? -7.555 -1.314 -23.625 1 94.44 82 ASN B O 1
ATOM 2770 N N . LEU B 1 83 ? -5.375 -1.625 -23.234 1 91.44 83 LEU B N 1
ATOM 2771 C CA . LEU B 1 83 ? -5.52 -3.059 -23 1 91.44 83 LEU B CA 1
ATOM 2772 C C . LEU B 1 83 ? -5.875 -3.34 -21.547 1 91.44 83 LEU B C 1
ATOM 2774 O O . LEU B 1 83 ? -6.32 -4.441 -21.219 1 91.44 83 LEU B O 1
ATOM 2778 N N . ALA B 1 84 ? -5.633 -2.383 -20.719 1 94.75 84 ALA B N 1
ATOM 2779 C CA . ALA B 1 84 ? -5.855 -2.59 -19.297 1 94.75 84 ALA B CA 1
ATOM 2780 C C . ALA B 1 84 ? -7.344 -2.67 -18.984 1 94.75 84 ALA B C 1
ATOM 2782 O O . ALA B 1 84 ? -8.148 -1.925 -19.547 1 94.75 84 ALA B O 1
ATOM 2783 N N . LEU B 1 85 ? -7.773 -3.523 -18.062 1 96.88 85 LEU B N 1
ATOM 2784 C CA . LEU B 1 85 ? -9.172 -3.697 -17.672 1 96.88 85 LEU B CA 1
ATOM 2785 C C . LEU B 1 85 ? -9.75 -2.393 -17.141 1 96.88 85 LEU B C 1
ATOM 2787 O O . LEU B 1 85 ? -10.891 -2.039 -17.469 1 96.88 85 LEU B O 1
ATOM 2791 N N . HIS B 1 86 ? -8.977 -1.671 -16.312 1 98.19 86 HIS B N 1
ATOM 2792 C CA . HIS B 1 86 ? -9.508 -0.449 -15.719 1 98.19 86 HIS B CA 1
ATOM 2793 C C . HIS B 1 86 ? -9.711 0.634 -16.766 1 98.19 86 HIS B C 1
ATOM 2795 O O . HIS B 1 86 ? -10.539 1.529 -16.594 1 98.19 86 HIS B O 1
ATOM 2801 N N . THR B 1 87 ? -8.898 0.593 -17.875 1 98.12 87 THR B N 1
ATOM 2802 C CA . THR B 1 87 ? -9.117 1.548 -18.953 1 98.12 87 THR B CA 1
ATOM 2803 C C . THR B 1 87 ? -10.469 1.308 -19.625 1 98.12 87 THR B C 1
ATOM 2805 O O . THR B 1 87 ? -11.242 2.246 -19.828 1 98.12 87 THR B O 1
ATOM 2808 N N . LYS B 1 88 ? -10.703 0.072 -19.953 1 97.62 88 LYS B N 1
ATOM 2809 C CA . LYS B 1 88 ? -11.992 -0.291 -20.547 1 97.62 88 LYS B CA 1
ATOM 2810 C C . LYS B 1 88 ? -13.148 0.097 -19.625 1 97.62 88 LYS B C 1
ATOM 2812 O O . LYS B 1 88 ? -14.172 0.605 -20.094 1 97.62 88 LYS B O 1
ATOM 2817 N N . ASP B 1 89 ? -13.008 -0.169 -18.359 1 98.62 89 ASP B N 1
ATOM 2818 C CA . ASP B 1 89 ? -14.008 0.222 -17.375 1 98.62 89 ASP B CA 1
ATOM 2819 C C . ASP B 1 89 ? -14.289 1.723 -17.438 1 98.62 89 ASP B C 1
ATOM 2821 O O . ASP B 1 89 ? -15.445 2.143 -17.531 1 98.62 89 ASP B O 1
ATOM 2825 N N . LEU B 1 90 ? -13.195 2.516 -17.406 1 98.69 90 LEU B N 1
ATOM 2826 C CA . LEU B 1 90 ? -13.305 3.967 -17.297 1 98.69 90 LEU B CA 1
ATOM 2827 C C . LEU B 1 90 ? -13.898 4.559 -18.562 1 98.69 90 LEU B C 1
ATOM 2829 O O . LEU B 1 90 ? -14.625 5.555 -18.516 1 98.69 90 LEU B O 1
ATOM 2833 N N . LEU B 1 91 ? -13.617 3.967 -19.703 1 97.69 91 LEU B N 1
ATOM 2834 C CA . LEU B 1 91 ? -14.156 4.449 -20.969 1 97.69 91 LEU B CA 1
ATOM 2835 C C . LEU B 1 91 ? -15.648 4.145 -21.062 1 97.69 91 LEU B C 1
ATOM 2837 O O . LEU B 1 91 ? -16.391 4.844 -21.766 1 97.69 91 LEU B O 1
ATOM 2841 N N . THR B 1 92 ? -16.109 3.131 -20.391 1 97.81 92 THR B N 1
ATOM 2842 C CA . THR B 1 92 ? -17.516 2.764 -20.359 1 97.81 92 THR B CA 1
ATOM 2843 C C . THR B 1 92 ? -18.25 3.555 -19.281 1 97.81 92 THR B C 1
ATOM 2845 O O . THR B 1 92 ? -19.359 4.055 -19.516 1 97.81 92 THR B O 1
ATOM 2848 N N . ASN B 1 93 ? -17.781 3.641 -18.109 1 98.38 93 ASN B N 1
ATOM 2849 C CA . ASN B 1 93 ? -18.281 4.41 -16.969 1 98.38 93 ASN B CA 1
ATOM 2850 C C . ASN B 1 93 ? -17.156 5.203 -16.312 1 98.38 93 ASN B C 1
ATOM 2852 O O . ASN B 1 93 ? -16.297 4.629 -15.633 1 98.38 93 ASN B O 1
ATOM 2856 N N . PRO B 1 94 ? -17.141 6.512 -16.469 1 98.69 94 PRO B N 1
ATOM 2857 C CA . PRO B 1 94 ? -16 7.316 -16.031 1 98.69 94 PRO B CA 1
ATOM 2858 C C . PRO B 1 94 ? -15.938 7.48 -14.516 1 98.69 94 PRO B C 1
ATOM 2860 O O . PRO B 1 94 ? -14.938 7.973 -13.984 1 98.69 94 PRO B O 1
ATOM 2863 N N . LYS B 1 95 ? -17.031 7.168 -13.805 1 98.81 95 LYS B N 1
ATOM 2864 C CA . LYS B 1 95 ? -17.062 7.344 -12.352 1 98.81 95 LYS B CA 1
ATOM 2865 C C . LYS B 1 95 ? -16.109 6.371 -11.664 1 98.81 95 LYS B C 1
ATOM 2867 O O . LYS B 1 95 ? -16.188 5.16 -11.883 1 98.81 95 LYS B O 1
ATOM 2872 N N . CYS B 1 96 ? -15.234 6.863 -10.805 1 98.94 96 CYS B N 1
ATOM 2873 C CA . CYS B 1 96 ? -14.219 6.047 -10.141 1 98.94 96 CYS B CA 1
ATOM 2874 C C . CYS B 1 96 ? -13.828 6.648 -8.797 1 98.94 96 CYS B C 1
ATOM 2876 O O . CYS B 1 96 ? -14.312 7.723 -8.43 1 98.94 96 CYS B O 1
ATOM 2878 N N . SER B 1 97 ? -13.086 5.957 -8.023 1 98.88 97 SER B N 1
ATOM 2879 C CA . SER B 1 97 ? -12.438 6.457 -6.824 1 98.88 97 SER B CA 1
ATOM 2880 C C . SER B 1 97 ? -10.969 6.039 -6.773 1 98.88 97 SER B C 1
ATOM 2882 O O . SER B 1 97 ? -10.609 4.961 -7.254 1 98.88 97 SER B O 1
ATOM 2884 N N . LEU B 1 98 ? -10.125 6.891 -6.332 1 98.94 98 LEU B N 1
ATOM 2885 C CA . LEU B 1 98 ? -8.695 6.656 -6.141 1 98.94 98 LEU B CA 1
ATOM 2886 C C . LEU B 1 98 ? -8.336 6.668 -4.66 1 98.94 98 LEU B C 1
ATOM 2888 O O . LEU B 1 98 ? -8.586 7.656 -3.965 1 98.94 98 LEU B O 1
ATOM 2892 N N . LEU B 1 99 ? -7.816 5.539 -4.172 1 98.81 99 LEU B N 1
ATOM 2893 C CA . LEU B 1 99 ? -7.457 5.355 -2.771 1 98.81 99 LEU B CA 1
ATOM 2894 C C . LEU B 1 99 ? -5.949 5.473 -2.578 1 98.81 99 LEU B C 1
ATOM 2896 O O . LEU B 1 99 ? -5.176 4.777 -3.242 1 98.81 99 LEU B O 1
ATOM 2900 N N . ILE B 1 100 ? -5.535 6.363 -1.676 1 98.44 100 ILE B N 1
ATOM 2901 C CA . ILE B 1 100 ? -4.133 6.578 -1.332 1 98.44 100 ILE B CA 1
ATOM 2902 C C . ILE B 1 100 ? -3.928 6.344 0.162 1 98.44 100 ILE B C 1
ATOM 2904 O O . ILE B 1 100 ? -4.598 6.961 0.992 1 98.44 100 ILE B O 1
ATOM 2908 N N . ALA B 1 101 ? -3.066 5.414 0.43 1 97.19 101 ALA B N 1
ATOM 2909 C CA . ALA B 1 101 ? -2.598 5.234 1.803 1 97.19 101 ALA B CA 1
ATOM 2910 C C . ALA B 1 101 ? -1.206 5.832 1.989 1 97.19 101 ALA B C 1
ATOM 2912 O O . ALA B 1 101 ? -0.255 5.43 1.314 1 97.19 101 ALA B O 1
ATOM 2913 N N . LYS B 1 102 ? -1.092 6.816 2.867 1 96.38 102 LYS B N 1
ATOM 2914 C CA . LYS B 1 102 ? 0.21 7.43 3.123 1 96.38 102 LYS B CA 1
ATOM 2915 C C . LYS B 1 102 ? 1.242 6.375 3.516 1 96.38 102 LYS B C 1
ATOM 2917 O O . LYS B 1 102 ? 2.373 6.395 3.023 1 96.38 102 LYS B O 1
ATOM 2922 N N . ASP B 1 103 ? 0.877 5.523 4.402 1 93.5 103 ASP B N 1
ATOM 2923 C CA . ASP B 1 103 ? 1.616 4.316 4.766 1 93.5 103 ASP B CA 1
ATOM 2924 C C . ASP B 1 103 ? 0.695 3.102 4.809 1 93.5 103 ASP B C 1
ATOM 2926 O O . ASP B 1 103 ? -0.034 2.902 5.785 1 93.5 103 ASP B O 1
ATOM 2930 N N . PRO B 1 104 ? 0.762 2.268 3.785 1 91.38 104 PRO B N 1
ATOM 2931 C CA . PRO B 1 104 ? -0.186 1.155 3.695 1 91.38 104 PRO B CA 1
ATOM 2932 C C . PRO B 1 104 ? -0.077 0.189 4.871 1 91.38 104 PRO B C 1
ATOM 2934 O O . PRO B 1 104 ? -1.025 -0.543 5.164 1 91.38 104 PRO B O 1
ATOM 2937 N N . GLU B 1 105 ? 1.031 0.178 5.598 1 88.56 105 GLU B N 1
ATOM 2938 C CA . GLU B 1 105 ? 1.241 -0.784 6.672 1 88.56 105 GLU B CA 1
ATOM 2939 C C . GLU B 1 105 ? 0.815 -0.207 8.023 1 88.56 105 GLU B C 1
ATOM 2941 O O . GLU B 1 105 ? 0.697 -0.938 9.008 1 88.56 105 GLU B O 1
ATOM 2946 N N . ASP B 1 106 ? 0.665 1.08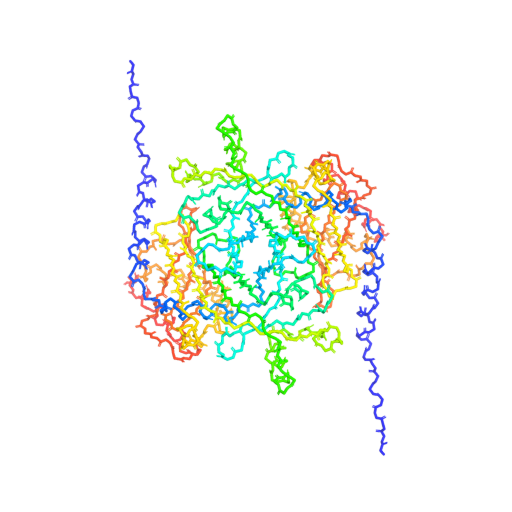3 8.07 1 91.56 106 ASP B N 1
ATOM 2947 C CA . ASP B 1 106 ? 0.29 1.753 9.312 1 91.56 106 ASP B CA 1
ATOM 2948 C C . ASP B 1 106 ? -1.177 2.176 9.289 1 91.56 106 ASP B C 1
ATOM 2950 O O . ASP B 1 106 ? -1.531 3.17 8.648 1 91.56 106 ASP B O 1
ATOM 2954 N N . LYS B 1 107 ? -1.997 1.561 10.023 1 89.56 107 LYS B N 1
ATOM 2955 C CA . LYS B 1 107 ? -3.441 1.773 10.047 1 89.56 107 LYS B CA 1
ATOM 2956 C C . LYS B 1 107 ? -3.783 3.156 10.602 1 89.56 107 LYS B C 1
ATOM 2958 O O . LYS B 1 107 ? -4.895 3.65 10.406 1 89.56 107 LYS B O 1
ATOM 2963 N N . THR B 1 108 ? -2.895 3.693 11.312 1 90.69 108 THR B N 1
ATOM 2964 C CA . THR B 1 108 ? -3.199 4.965 11.961 1 90.69 108 THR B CA 1
ATOM 2965 C C . THR B 1 108 ? -2.848 6.133 11.047 1 90.69 108 THR B C 1
ATOM 2967 O O . THR B 1 108 ? -3.162 7.285 11.352 1 90.69 108 THR B O 1
ATOM 2970 N N . ASP B 1 109 ? -2.195 5.855 9.977 1 95.19 109 ASP B N 1
ATOM 2971 C CA . ASP B 1 109 ? -1.757 6.926 9.086 1 95.19 109 ASP B CA 1
ATOM 2972 C C . ASP B 1 109 ? -2.893 7.379 8.172 1 95.19 109 ASP B C 1
ATOM 2974 O O . ASP B 1 109 ? -3.973 6.785 8.172 1 95.19 109 ASP B O 1
ATOM 2978 N N . LEU B 1 110 ? -2.643 8.422 7.484 1 97.12 110 LEU B N 1
ATOM 2979 C CA . LEU B 1 110 ? -3.627 9.109 6.656 1 97.12 110 LEU B CA 1
ATOM 2980 C C . LEU B 1 110 ? -4.02 8.25 5.457 1 97.12 110 LEU B C 1
ATOM 2982 O O . LEU B 1 110 ? -3.152 7.723 4.754 1 97.12 110 LEU B O 1
ATOM 2986 N N . ILE B 1 111 ? -5.309 8.039 5.266 1 98.12 111 ILE B N 1
ATOM 2987 C CA . ILE B 1 111 ? -5.898 7.41 4.09 1 98.12 111 ILE B CA 1
ATOM 2988 C C . ILE B 1 111 ? -6.777 8.414 3.352 1 98.12 111 ILE B C 1
ATOM 2990 O O . ILE B 1 111 ? -7.602 9.102 3.967 1 98.12 111 ILE B O 1
ATOM 2994 N N . ILE B 1 112 ? -6.578 8.492 2.072 1 98.69 112 ILE B N 1
ATOM 2995 C CA . ILE B 1 112 ? -7.316 9.438 1.242 1 98.69 112 ILE B CA 1
ATOM 2996 C C . ILE B 1 112 ? -8.102 8.68 0.174 1 98.69 112 ILE B C 1
ATOM 2998 O O . ILE B 1 112 ? -7.57 7.777 -0.471 1 98.69 112 ILE B O 1
ATOM 3002 N N . THR B 1 113 ? -9.344 9 0.019 1 98.81 113 THR B N 1
ATOM 3003 C CA . THR B 1 113 ? -10.164 8.484 -1.074 1 98.81 113 THR B CA 1
ATOM 3004 C C . THR B 1 113 ? -10.734 9.625 -1.909 1 98.81 113 THR B C 1
ATOM 3006 O O . THR B 1 113 ? -11.508 10.438 -1.406 1 98.81 113 THR B O 1
ATOM 3009 N N . LEU B 1 114 ? -10.367 9.68 -3.119 1 98.81 114 LEU B N 1
ATOM 3010 C CA . LEU B 1 114 ? -10.852 10.695 -4.055 1 98.81 114 LEU B CA 1
ATOM 3011 C C . LEU B 1 114 ? -11.883 10.102 -5.008 1 98.81 114 LEU B C 1
ATOM 3013 O O . LEU B 1 114 ? -11.578 9.172 -5.762 1 98.81 114 LEU B O 1
ATOM 3017 N N . HIS B 1 115 ? -13.109 10.586 -4.941 1 98.81 115 HIS B N 1
ATOM 3018 C CA . HIS B 1 115 ? -14.133 10.258 -5.926 1 98.81 115 HIS B CA 1
ATOM 3019 C C . HIS B 1 115 ? -14.141 11.273 -7.066 1 98.81 115 HIS B C 1
ATOM 3021 O O . HIS B 1 115 ? -14.055 12.477 -6.836 1 98.81 115 HIS B O 1
ATOM 3027 N N . GLY B 1 116 ? -14.195 10.695 -8.242 1 98.75 116 GLY B N 1
ATOM 3028 C CA . GLY B 1 116 ? -14.219 11.625 -9.367 1 98.75 116 GLY B CA 1
ATOM 3029 C C . GLY B 1 116 ? -14.508 10.945 -10.695 1 98.75 116 GLY B C 1
ATOM 3030 O O . GLY B 1 116 ? -14.742 9.734 -10.742 1 98.75 116 GLY B O 1
ATOM 3031 N N . ASP B 1 117 ? -14.586 11.734 -11.781 1 98.81 117 ASP B N 1
ATOM 3032 C CA . ASP B 1 117 ? -14.82 11.258 -13.148 1 98.81 117 ASP B CA 1
ATOM 3033 C C . ASP B 1 117 ? -13.523 11.281 -13.961 1 98.81 117 ASP B C 1
ATOM 3035 O O . ASP B 1 117 ? -12.875 12.32 -14.062 1 98.81 117 ASP B O 1
ATOM 3039 N N . ALA B 1 118 ? -13.18 10.102 -14.477 1 98.81 118 ALA B N 1
ATOM 3040 C CA . ALA B 1 118 ? -12.031 10.023 -15.375 1 98.81 118 ALA B CA 1
ATOM 3041 C C . ALA B 1 118 ? -12.398 10.508 -16.781 1 98.81 118 ALA B C 1
ATOM 3043 O O . ALA B 1 118 ? -13.32 9.969 -17.406 1 98.81 118 ALA B O 1
ATOM 3044 N N . VAL B 1 119 ? -11.703 11.484 -17.219 1 98.31 119 VAL B N 1
ATOM 3045 C CA . VAL B 1 119 ? -11.977 12.039 -18.547 1 98.31 119 VAL B CA 1
ATOM 3046 C C . VAL B 1 119 ? -10.727 11.953 -19.406 1 98.31 119 VAL B C 1
ATOM 3048 O O . VAL B 1 119 ? -9.609 12.164 -18.922 1 98.31 119 VAL B O 1
ATOM 3051 N N . THR B 1 120 ? -10.93 11.656 -20.734 1 98.06 120 THR B N 1
ATOM 3052 C CA . THR B 1 120 ? -9.805 11.633 -21.656 1 98.06 120 THR B CA 1
ATOM 3053 C C . THR B 1 120 ? -9.188 13.023 -21.797 1 98.06 120 THR B C 1
ATOM 3055 O O . THR B 1 120 ? -9.906 14.016 -21.922 1 98.06 120 THR B O 1
ATOM 3058 N N . VAL B 1 121 ? -7.895 13.078 -21.719 1 97.69 121 VAL B N 1
ATOM 3059 C CA . VAL B 1 121 ? -7.184 14.336 -21.891 1 97.69 121 VAL B CA 1
ATOM 3060 C C . VAL B 1 121 ? -7.238 14.766 -23.359 1 97.69 121 VAL B C 1
ATOM 3062 O O . VAL B 1 121 ? -6.867 13.992 -24.25 1 97.69 121 VAL B O 1
ATOM 3065 N N . PRO B 1 122 ? -7.691 15.938 -23.594 1 96.94 122 PRO B N 1
ATOM 3066 C CA . PRO B 1 122 ? -7.738 16.406 -24.984 1 96.94 122 PRO B CA 1
ATOM 3067 C C . PRO B 1 122 ? -6.359 16.484 -25.641 1 96.94 122 PRO B C 1
ATOM 3069 O O . PRO B 1 122 ? -5.359 16.703 -24.953 1 96.94 122 PRO B O 1
ATOM 3072 N N . GLU B 1 123 ? -6.34 16.359 -26.938 1 95.25 123 GLU B N 1
ATOM 3073 C CA . GLU B 1 123 ? -5.094 16.328 -27.703 1 95.25 123 GLU B CA 1
ATOM 3074 C C . GLU B 1 123 ? -4.277 17.594 -27.469 1 95.25 123 GLU B C 1
ATOM 3076 O O . GLU B 1 123 ? -3.051 17.531 -27.375 1 95.25 123 GLU B O 1
ATOM 3081 N N . ASN B 1 124 ? -4.898 18.703 -27.391 1 97 124 ASN B N 1
ATOM 3082 C CA . ASN B 1 124 ? -4.195 19.969 -27.25 1 97 124 ASN B CA 1
ATOM 3083 C C . ASN B 1 124 ? -3.551 20.109 -25.875 1 97 124 ASN B C 1
ATOM 3085 O O . ASN B 1 124 ? -2.695 20.969 -25.656 1 97 124 ASN B O 1
ATOM 3089 N N . GLU B 1 125 ? -3.953 19.281 -24.922 1 96.62 125 GLU B N 1
ATOM 3090 C CA . GLU B 1 125 ? -3.377 19.312 -23.578 1 96.62 125 GLU B CA 1
ATOM 3091 C C . GLU B 1 125 ? -2.377 18.172 -23.375 1 96.62 125 GLU B C 1
ATOM 3093 O O . GLU B 1 125 ? -1.694 18.109 -22.344 1 96.62 125 GLU B O 1
ATOM 3098 N N . ARG B 1 126 ? -2.287 17.328 -24.281 1 96.38 126 ARG B N 1
ATOM 3099 C CA . ARG B 1 126 ? -1.502 16.109 -24.141 1 96.38 126 ARG B CA 1
ATOM 3100 C C . ARG B 1 126 ? -0.047 16.438 -23.812 1 96.38 126 ARG B C 1
ATOM 3102 O O . ARG B 1 126 ? 0.555 15.797 -22.938 1 96.38 126 ARG B O 1
ATOM 3109 N N . GLY B 1 127 ? 0.538 17.375 -24.547 1 96.44 127 GLY B N 1
ATOM 3110 C CA . GLY B 1 127 ? 1.928 17.75 -24.328 1 96.44 127 GLY B CA 1
ATOM 3111 C C . GLY B 1 127 ? 2.209 18.172 -22.891 1 96.44 127 GLY B C 1
ATOM 3112 O O . GLY B 1 127 ? 3.158 17.688 -22.266 1 96.44 127 GLY B O 1
ATOM 3113 N N . ALA B 1 128 ? 1.393 19.078 -22.375 1 97.06 128 ALA B N 1
ATOM 3114 C CA . ALA B 1 128 ? 1.561 19.578 -21.016 1 97.06 128 ALA B CA 1
ATOM 3115 C C . ALA B 1 128 ? 1.35 18.453 -19.984 1 97.06 128 ALA B C 1
ATOM 3117 O O . ALA B 1 128 ? 2.105 18.344 -19.031 1 97.06 128 ALA B O 1
ATOM 3118 N N . VAL B 1 129 ? 0.368 17.656 -20.188 1 97.5 129 VAL B N 1
ATOM 3119 C CA . VAL B 1 129 ? 0.033 16.562 -19.297 1 97.5 129 VAL B CA 1
ATOM 3120 C C . VAL B 1 129 ? 1.168 15.539 -19.297 1 97.5 129 VAL B C 1
ATOM 3122 O O . VAL B 1 129 ? 1.558 15.039 -18.234 1 97.5 129 VAL B O 1
ATOM 3125 N N . ARG B 1 130 ? 1.686 15.227 -20.438 1 97.56 130 ARG B N 1
ATOM 3126 C CA . ARG B 1 130 ? 2.816 14.312 -20.547 1 97.56 130 ARG B CA 1
ATOM 3127 C C . ARG B 1 130 ? 4.012 14.82 -19.75 1 97.56 130 ARG B C 1
ATOM 3129 O O . ARG B 1 130 ? 4.656 14.047 -19.031 1 97.56 130 ARG B O 1
ATOM 3136 N N . THR B 1 131 ? 4.301 16.062 -19.906 1 97.31 131 THR B N 1
ATOM 3137 C CA . THR B 1 131 ? 5.418 16.672 -19.188 1 97.31 131 THR B CA 1
ATOM 3138 C C . THR B 1 131 ? 5.23 16.547 -17.688 1 97.31 131 THR B C 1
ATOM 3140 O O . THR B 1 131 ? 6.156 16.156 -16.969 1 97.31 131 THR B O 1
ATOM 3143 N N . THR B 1 132 ? 4.023 16.859 -17.25 1 97.31 132 THR B N 1
ATOM 3144 C CA . THR B 1 132 ? 3.697 16.766 -15.836 1 97.31 132 THR B CA 1
ATOM 3145 C C . THR B 1 132 ? 3.854 15.336 -15.336 1 97.31 132 THR B C 1
ATOM 3147 O O . THR B 1 132 ? 4.469 15.094 -14.297 1 97.31 132 THR B O 1
ATOM 3150 N N . TYR B 1 133 ? 3.301 14.383 -16.062 1 98.19 133 TYR B N 1
ATOM 3151 C CA . TYR B 1 133 ? 3.355 12.977 -15.695 1 98.19 133 TYR B CA 1
ATOM 3152 C C . TYR B 1 133 ? 4.793 12.477 -15.648 1 98.19 133 TYR B C 1
ATOM 3154 O O . TYR B 1 133 ? 5.199 11.82 -14.688 1 98.19 133 TYR B O 1
ATOM 3162 N N . MET B 1 134 ? 5.633 12.828 -16.594 1 97.25 134 MET B N 1
ATOM 3163 C CA . MET B 1 134 ? 7 12.328 -16.734 1 97.25 134 MET B CA 1
ATOM 3164 C C . MET B 1 134 ? 7.914 12.938 -15.68 1 97.25 134 MET B C 1
ATOM 3166 O O . MET B 1 134 ? 8.922 12.344 -15.305 1 97.25 134 MET B O 1
ATOM 3170 N N . ALA B 1 135 ? 7.547 14.109 -15.258 1 96.38 135 ALA B N 1
ATOM 3171 C CA . ALA B 1 135 ? 8.312 14.703 -14.164 1 96.38 135 ALA B CA 1
ATOM 3172 C C . ALA B 1 135 ? 8.242 13.836 -12.906 1 96.38 135 ALA B C 1
ATOM 3174 O O . ALA B 1 135 ? 9.211 13.758 -12.148 1 96.38 135 ALA B O 1
ATOM 3175 N N . ARG B 1 136 ? 7.109 13.148 -12.719 1 96.44 136 ARG B N 1
ATOM 3176 C CA . ARG B 1 136 ? 6.91 12.305 -11.547 1 96.44 136 ARG B CA 1
ATOM 3177 C C . ARG B 1 136 ? 7.324 10.859 -11.836 1 96.44 136 ARG B C 1
ATOM 3179 O O . ARG B 1 136 ? 7.684 10.125 -10.922 1 96.44 136 ARG B O 1
ATOM 3186 N N . HIS B 1 137 ? 7.246 10.5 -13.062 1 96.44 137 HIS B N 1
ATOM 3187 C CA . HIS B 1 137 ? 7.594 9.156 -13.516 1 96.44 137 HIS B CA 1
ATOM 3188 C C . HIS B 1 137 ? 8.594 9.203 -14.664 1 96.44 137 HIS B C 1
ATOM 3190 O O . HIS B 1 137 ? 8.266 8.82 -15.789 1 96.44 137 HIS B O 1
ATOM 3196 N N . PRO B 1 138 ? 9.852 9.484 -14.383 1 94.38 138 PRO B N 1
ATOM 3197 C CA . PRO B 1 138 ? 10.828 9.703 -15.453 1 94.38 138 PRO B CA 1
ATOM 3198 C C . PRO B 1 138 ? 11.109 8.438 -16.266 1 94.38 138 PRO B C 1
ATOM 3200 O O . PRO B 1 138 ? 11.523 8.516 -17.422 1 94.38 138 PRO B O 1
ATOM 3203 N N . ASP B 1 139 ? 10.805 7.25 -15.734 1 89.25 139 ASP B N 1
ATOM 3204 C CA . ASP B 1 139 ? 11.125 5.996 -16.422 1 89.25 139 ASP B CA 1
ATOM 3205 C C . ASP B 1 139 ? 9.914 5.453 -17.172 1 89.25 139 ASP B C 1
ATOM 3207 O O . ASP B 1 139 ? 9.938 4.328 -17.672 1 89.25 139 ASP B O 1
ATOM 3211 N N . ALA B 1 140 ? 8.852 6.266 -17.203 1 92.62 140 ALA B N 1
ATOM 3212 C CA . ALA B 1 140 ? 7.609 5.797 -17.828 1 92.62 140 ALA B CA 1
ATOM 3213 C C . ALA B 1 140 ? 7.648 5.977 -19.328 1 92.62 140 ALA B C 1
ATOM 3215 O O . ALA B 1 140 ? 6.789 6.652 -19.906 1 92.62 140 ALA B O 1
ATOM 3216 N N . VAL B 1 141 ? 8.523 5.199 -20.031 1 88.31 141 VAL B N 1
ATOM 3217 C CA . VAL B 1 141 ? 8.719 5.328 -21.469 1 88.31 141 VAL B CA 1
ATOM 3218 C C . VAL B 1 141 ? 7.461 4.875 -22.219 1 88.31 141 VAL B C 1
ATOM 3220 O O . VAL B 1 141 ? 7.234 5.266 -23.359 1 88.31 141 VAL B O 1
ATOM 3223 N N . TRP B 1 142 ? 6.664 4.152 -21.562 1 89.75 142 TRP B N 1
ATOM 3224 C CA . TRP B 1 142 ? 5.488 3.545 -22.188 1 89.75 142 TRP B CA 1
ATOM 3225 C C . TRP B 1 142 ? 4.434 4.602 -22.5 1 89.75 142 TRP B C 1
ATOM 3227 O O . TRP B 1 142 ? 3.5 4.348 -23.266 1 89.75 142 TRP B O 1
ATOM 3237 N N . VAL B 1 143 ? 4.543 5.793 -21.922 1 92.56 143 VAL B N 1
ATOM 3238 C CA . VAL B 1 143 ? 3.504 6.805 -22.094 1 92.56 143 VAL B CA 1
ATOM 3239 C C . VAL B 1 143 ? 3.406 7.203 -23.562 1 92.56 143 VAL B C 1
ATOM 3241 O O . VAL B 1 143 ? 2.408 7.789 -23.984 1 92.56 143 VAL B O 1
ATOM 3244 N N . ASP B 1 144 ? 4.453 6.914 -24.344 1 92.5 144 ASP B N 1
ATOM 3245 C CA . ASP B 1 144 ? 4.492 7.32 -25.734 1 92.5 144 ASP B CA 1
ATOM 3246 C C . ASP B 1 144 ? 4.066 6.176 -26.656 1 92.5 144 ASP B C 1
ATOM 3248 O O . ASP B 1 144 ? 3.998 6.34 -27.875 1 92.5 144 ASP B O 1
ATOM 3252 N N . PHE B 1 145 ? 3.812 5.039 -26.047 1 92.69 145 PHE B N 1
ATOM 3253 C CA . PHE B 1 145 ? 3.338 3.924 -26.859 1 92.69 145 PHE B CA 1
ATOM 3254 C C . PHE B 1 145 ? 1.938 4.199 -27.391 1 92.69 145 PHE B C 1
ATOM 3256 O O . PHE B 1 145 ? 1.147 4.891 -26.75 1 92.69 145 PHE B O 1
ATOM 3263 N N . ASP B 1 146 ? 1.562 3.617 -28.5 1 93.5 146 ASP B N 1
ATOM 3264 C CA . ASP B 1 146 ? 0.312 3.875 -29.219 1 93.5 146 ASP B CA 1
ATOM 3265 C C . ASP B 1 146 ? -0.889 3.398 -28.406 1 93.5 146 ASP B C 1
ATOM 3267 O O . ASP B 1 146 ? -1.979 3.963 -28.5 1 93.5 146 ASP B O 1
ATOM 3271 N N . ASP B 1 147 ? -0.736 2.398 -27.641 1 94.62 147 ASP B N 1
ATOM 3272 C CA . ASP B 1 147 ? -1.867 1.834 -26.906 1 94.62 147 ASP B CA 1
ATOM 3273 C C . ASP B 1 147 ? -2.047 2.521 -25.562 1 94.62 147 ASP B C 1
ATOM 3275 O O . ASP B 1 147 ? -2.809 2.051 -24.703 1 94.62 147 ASP B O 1
ATOM 3279 N N . PHE B 1 148 ? -1.354 3.592 -25.375 1 96.19 148 PHE B N 1
ATOM 3280 C CA . PHE B 1 148 ? -1.507 4.316 -24.109 1 96.19 148 PHE B CA 1
ATOM 3281 C C . PHE B 1 148 ? -2.223 5.645 -24.344 1 96.19 148 PHE B C 1
ATOM 3283 O O . PHE B 1 148 ? -2.1 6.25 -25.406 1 96.19 148 PHE B O 1
ATOM 3290 N N . MET B 1 149 ? -2.934 6.082 -23.344 1 97 149 MET B N 1
ATOM 3291 C CA . MET B 1 149 ? -3.602 7.383 -23.328 1 97 149 MET B CA 1
ATOM 3292 C C . MET B 1 149 ? -3.555 7.996 -21.938 1 97 149 MET B C 1
ATOM 3294 O O . MET B 1 149 ? -3.295 7.301 -20.953 1 97 149 MET B O 1
ATOM 3298 N N . PHE B 1 150 ? -3.775 9.289 -21.906 1 98.12 150 PHE B N 1
ATOM 3299 C CA . PHE B 1 150 ? -3.867 9.992 -20.641 1 98.12 150 PHE B CA 1
ATOM 3300 C C . PHE B 1 150 ? -5.32 10.211 -20.25 1 98.12 150 PHE B C 1
ATOM 3302 O O . PHE B 1 150 ? -6.145 10.609 -21.078 1 98.12 150 PHE B O 1
ATOM 3309 N N . LEU B 1 151 ? -5.645 9.891 -19.031 1 98.69 151 LEU B N 1
ATOM 3310 C CA . LEU B 1 151 ? -6.91 10.25 -18.391 1 98.69 151 LEU B CA 1
ATOM 3311 C C . LEU B 1 151 ? -6.68 11.172 -17.203 1 98.69 151 LEU B C 1
ATOM 3313 O O . LEU B 1 151 ? -5.656 11.07 -16.516 1 98.69 151 LEU B O 1
ATOM 3317 N N . ARG B 1 152 ? -7.539 12.047 -17.016 1 98.69 152 ARG B N 1
ATOM 3318 C CA . ARG B 1 152 ? -7.535 12.922 -15.852 1 98.69 152 ARG B CA 1
ATOM 3319 C C . ARG B 1 152 ? -8.766 12.68 -14.984 1 98.69 152 ARG B C 1
ATOM 3321 O O . ARG B 1 152 ? -9.891 12.641 -15.484 1 98.69 152 ARG B O 1
ATOM 3328 N N . ILE B 1 153 ? -8.57 12.453 -13.695 1 98.81 153 ILE B N 1
ATOM 3329 C CA . ILE B 1 153 ? -9.703 12.305 -12.789 1 98.81 153 ILE B CA 1
ATOM 3330 C C . ILE B 1 153 ? -10.117 13.672 -12.258 1 98.81 153 ILE B C 1
ATOM 3332 O O . ILE B 1 153 ? -9.344 14.344 -11.57 1 98.81 153 ILE B O 1
ATOM 3336 N N . GLU B 1 154 ? -11.305 14.086 -12.562 1 98.38 154 GLU B N 1
ATOM 3337 C CA . GLU B 1 154 ? -11.867 15.32 -12.031 1 98.38 154 GLU B CA 1
ATOM 3338 C C . GLU B 1 154 ? -12.508 15.102 -10.664 1 98.38 154 GLU B C 1
ATOM 3340 O O . GLU B 1 154 ? -13.547 14.445 -10.562 1 98.38 154 GLU B O 1
ATOM 3345 N N . PRO B 1 155 ? -11.938 15.688 -9.633 1 98.44 155 PRO B N 1
ATOM 3346 C CA . PRO B 1 155 ? -12.406 15.383 -8.281 1 98.44 155 PRO B CA 1
ATOM 3347 C C . PRO B 1 155 ? -13.82 15.891 -8.016 1 98.44 155 PRO B C 1
ATOM 3349 O O . PRO B 1 155 ? -14.156 17.016 -8.383 1 98.44 155 PRO B O 1
ATOM 3352 N N . LYS B 1 156 ? -14.633 15.078 -7.434 1 98.12 156 LYS B N 1
ATOM 3353 C CA . LYS B 1 156 ? -15.977 15.445 -6.984 1 98.12 156 LYS B CA 1
ATOM 3354 C C . LYS B 1 156 ? -16.031 15.539 -5.461 1 98.12 156 LYS B C 1
ATOM 3356 O O . LYS B 1 156 ? -16.672 16.453 -4.918 1 98.12 156 LYS B O 1
ATOM 3361 N N . ALA B 1 157 ? -15.461 14.617 -4.836 1 98.44 157 ALA B N 1
ATOM 3362 C CA . ALA B 1 157 ? -15.383 14.539 -3.381 1 98.44 157 ALA B CA 1
ATOM 3363 C C . ALA B 1 157 ? -14.078 13.883 -2.936 1 98.44 157 ALA B C 1
ATOM 3365 O O . ALA B 1 157 ? -13.617 12.93 -3.564 1 98.44 157 ALA B O 1
ATOM 3366 N N . VAL B 1 158 ? -13.477 14.422 -1.875 1 98.56 158 VAL B N 1
ATOM 3367 C CA . VAL B 1 158 ? -12.258 13.859 -1.312 1 98.56 158 VAL B CA 1
ATOM 3368 C C . VAL B 1 158 ? -12.453 13.586 0.178 1 98.56 158 VAL B C 1
ATOM 3370 O O . VAL B 1 158 ? -12.703 14.508 0.956 1 98.56 158 VAL B O 1
ATOM 3373 N N . ARG B 1 159 ? -12.336 12.359 0.496 1 98.25 159 ARG B N 1
ATOM 3374 C CA . ARG B 1 159 ? -12.477 11.938 1.884 1 98.25 159 ARG B CA 1
ATOM 3375 C C . ARG B 1 159 ? -11.125 11.547 2.477 1 98.25 159 ARG B C 1
ATOM 3377 O O . ARG B 1 159 ? -10.234 11.102 1.757 1 98.25 159 ARG B O 1
ATOM 3384 N N . PHE B 1 160 ? -11.047 11.766 3.816 1 98.25 160 PHE B N 1
ATOM 3385 C CA . PHE B 1 160 ? -9.836 11.305 4.488 1 98.25 160 PHE B CA 1
ATOM 3386 C C . PHE B 1 160 ? -10.18 10.648 5.82 1 98.25 160 PHE B C 1
ATOM 3388 O O . PHE B 1 160 ? -11.211 10.953 6.426 1 98.25 160 PHE B O 1
ATOM 3395 N N . VAL B 1 161 ? -9.391 9.672 6.16 1 96.75 161 VAL B N 1
ATOM 3396 C CA . VAL B 1 161 ? -9.445 8.977 7.445 1 96.75 161 VAL B CA 1
ATOM 3397 C C . VAL B 1 161 ? -8.039 8.883 8.039 1 96.75 161 VAL B C 1
ATOM 3399 O O . VAL B 1 161 ? -7.074 8.594 7.324 1 96.75 161 VAL B O 1
ATOM 3402 N N . SER B 1 162 ? -7.871 9.141 9.367 1 94.81 162 SER B N 1
ATOM 3403 C CA . SER B 1 162 ? -6.598 8.984 10.062 1 94.81 162 SER B CA 1
ATOM 3404 C C . SER B 1 162 ? -6.809 8.516 11.5 1 94.81 162 SER B C 1
ATOM 3406 O O . SER B 1 162 ? -7.883 8.719 12.078 1 94.81 162 SER B O 1
ATOM 3408 N N . GLY B 1 163 ? -5.809 7.871 12.039 1 91 163 GLY B N 1
ATOM 3409 C CA . GLY B 1 163 ? -5.848 7.457 13.438 1 91 163 GLY B CA 1
ATOM 3410 C C . GLY B 1 163 ? -6.859 6.363 13.703 1 91 163 GLY B C 1
ATOM 3411 O O . GLY B 1 163 ? -7.5 6.348 14.758 1 91 163 GLY B O 1
ATOM 3412 N N . VAL B 1 164 ? -7.07 5.484 12.75 1 87.38 164 VAL B N 1
ATOM 3413 C CA . VAL B 1 164 ? -8.07 4.426 12.867 1 87.38 164 VAL B CA 1
ATOM 3414 C C . VAL B 1 164 ? -7.82 3.613 14.133 1 87.38 164 VAL B C 1
ATOM 3416 O O . VAL B 1 164 ? -6.684 3.215 14.414 1 87.38 164 VAL B O 1
ATOM 3419 N N . ALA B 1 165 ? -8.914 3.387 14.914 1 79.69 165 ALA B N 1
ATOM 3420 C CA . ALA B 1 165 ? -8.961 2.553 16.109 1 79.69 165 ALA B CA 1
ATOM 3421 C C . ALA B 1 165 ? -8.117 3.16 17.234 1 79.69 165 ALA B C 1
ATOM 3423 O O . ALA B 1 165 ? -7.535 2.436 18.047 1 79.69 165 ALA B O 1
ATOM 3424 N N . THR B 1 166 ? -7.797 4.465 17.156 1 82 166 THR B N 1
ATOM 3425 C CA . THR B 1 166 ? -7.109 5.18 18.234 1 82 166 THR B CA 1
ATOM 3426 C C . THR B 1 166 ? -7.953 6.352 18.719 1 82 166 THR B C 1
ATOM 3428 O O . THR B 1 166 ? -8.969 6.691 18.125 1 82 166 THR B O 1
ATOM 3431 N N . ALA B 1 167 ? -7.48 6.902 19.781 1 81.69 167 ALA B N 1
ATOM 3432 C CA . ALA B 1 167 ? -8.141 8.07 20.359 1 81.69 167 ALA B CA 1
ATOM 3433 C C . ALA B 1 167 ? -7.984 9.289 19.438 1 81.69 167 ALA B C 1
ATOM 3435 O O . ALA B 1 167 ? -8.695 10.281 19.594 1 81.69 167 ALA B O 1
ATOM 3436 N N . LEU B 1 168 ? -7.113 9.234 18.5 1 85.56 168 LEU B N 1
ATOM 3437 C CA . LEU B 1 168 ? -6.824 10.359 17.609 1 85.56 168 LEU B CA 1
ATOM 3438 C C . LEU B 1 168 ? -7.512 10.188 16.266 1 85.56 168 LEU B C 1
ATOM 3440 O O . LEU B 1 168 ? -7.109 10.805 15.273 1 85.56 168 LEU B O 1
ATOM 3444 N N . PHE B 1 169 ? -8.523 9.352 16.266 1 89.5 169 PHE B N 1
ATOM 3445 C CA . PHE B 1 169 ? -9.273 9.094 15.047 1 89.5 169 PHE B CA 1
ATOM 3446 C C . PHE B 1 169 ? -9.844 10.391 14.477 1 89.5 169 PHE B C 1
ATOM 3448 O O . PHE B 1 169 ? -10.43 11.188 15.211 1 89.5 169 PHE B O 1
ATOM 3455 N N . GLN B 1 170 ? -9.617 10.633 13.219 1 91.94 170 GLN B N 1
ATOM 3456 C CA . GLN B 1 170 ? -10.203 11.758 12.492 1 91.94 170 GLN B CA 1
ATOM 3457 C C . GLN B 1 170 ? -10.648 11.336 11.094 1 91.94 170 GLN B C 1
ATOM 3459 O O . GLN B 1 170 ? -10 10.516 10.445 1 91.94 170 GLN B O 1
ATOM 3464 N N . CYS B 1 171 ? -11.773 11.867 10.664 1 95.38 171 CYS B N 1
ATOM 3465 C CA . CYS B 1 171 ? -12.227 11.688 9.289 1 95.38 171 CYS B CA 1
ATOM 3466 C C . CYS B 1 171 ? -12.945 12.938 8.789 1 95.38 171 CYS B C 1
ATOM 3468 O O . CYS B 1 171 ? -13.32 13.805 9.586 1 95.38 171 CYS B O 1
ATOM 3470 N N . GLY B 1 172 ? -13.023 13.156 7.59 1 97.06 172 GLY B N 1
ATOM 3471 C CA . GLY B 1 172 ? -13.688 14.281 6.965 1 97.06 172 GLY B CA 1
ATOM 3472 C C . GLY B 1 172 ? -13.789 14.156 5.457 1 97.06 172 GLY B C 1
ATOM 3473 O O . GLY B 1 172 ? -13.328 13.164 4.879 1 97.06 172 GLY B O 1
ATOM 3474 N N . GLU B 1 173 ? -14.453 15.125 4.918 1 98.12 173 GLU B N 1
ATOM 3475 C CA . GLU B 1 173 ? -14.672 15.133 3.475 1 98.12 173 GLU B CA 1
ATOM 3476 C C . GLU B 1 173 ? -14.695 16.562 2.934 1 98.12 173 GLU B C 1
ATOM 3478 O O . GLU B 1 173 ? -15.203 17.469 3.59 1 98.12 173 GLU B O 1
ATOM 3483 N N . PHE B 1 174 ? -14.172 16.672 1.777 1 98.25 174 PHE B N 1
ATOM 3484 C CA . PHE B 1 174 ? -14.148 17.938 1.07 1 98.25 174 PHE B CA 1
ATOM 3485 C C . PHE B 1 174 ? -14.828 17.828 -0.286 1 98.25 174 PHE B C 1
ATOM 3487 O O . PHE B 1 174 ? -14.758 16.781 -0.934 1 98.25 174 PHE B O 1
ATOM 3494 N N . THR B 1 175 ? -15.445 18.922 -0.735 1 98.06 175 THR B N 1
ATOM 3495 C CA . THR B 1 175 ? -15.984 18.984 -2.088 1 98.06 175 THR B CA 1
ATOM 3496 C C . THR B 1 175 ? -14.867 19.156 -3.111 1 98.06 175 THR B C 1
ATOM 3498 O O . THR B 1 175 ? -13.75 19.547 -2.756 1 98.06 175 THR B O 1
ATOM 3501 N N . GLY B 1 176 ? -15.227 18.859 -4.363 1 96.88 176 GLY B N 1
ATOM 3502 C CA . GLY B 1 176 ? -14.273 19.094 -5.434 1 96.88 176 GLY B CA 1
ATOM 3503 C C . GLY B 1 176 ? -13.758 20.516 -5.469 1 96.88 176 GLY B C 1
ATOM 3504 O O . GLY B 1 176 ? -12.57 20.75 -5.68 1 96.88 176 GLY B O 1
ATOM 3505 N N . ASN B 1 177 ? -14.578 21.438 -5.223 1 97.06 177 ASN B N 1
ATOM 3506 C CA . ASN B 1 177 ? -14.211 22.859 -5.254 1 97.06 177 ASN B CA 1
ATOM 3507 C C . ASN B 1 177 ? -13.273 23.219 -4.102 1 97.06 177 ASN B C 1
ATOM 3509 O O . ASN B 1 177 ? -12.273 23.891 -4.305 1 97.06 177 ASN B O 1
ATOM 3513 N N . GLU B 1 178 ? -13.633 22.797 -2.883 1 97.5 178 GLU B N 1
ATOM 3514 C CA . GLU B 1 178 ? -12.766 23.016 -1.732 1 97.5 178 GLU B CA 1
ATOM 3515 C C . GLU B 1 178 ? -11.367 22.453 -1.975 1 97.5 178 GLU B C 1
ATOM 3517 O O . GLU B 1 178 ? -10.367 23.094 -1.655 1 97.5 178 GLU B O 1
ATOM 3522 N N . PHE B 1 179 ? -11.406 21.328 -2.529 1 97.94 179 PHE B N 1
ATOM 3523 C CA . PHE B 1 179 ? -10.156 20.641 -2.803 1 97.94 179 PHE B CA 1
ATOM 3524 C C . PHE B 1 179 ? -9.344 21.375 -3.854 1 97.94 179 PHE B C 1
ATOM 3526 O O . PHE B 1 179 ? -8.133 21.578 -3.695 1 97.94 179 PHE B O 1
ATOM 3533 N N . ARG B 1 180 ? -9.945 21.781 -4.891 1 96.12 180 ARG B N 1
ATOM 3534 C CA . ARG B 1 180 ? -9.289 22.5 -5.969 1 96.12 180 ARG B CA 1
ATOM 3535 C C . ARG B 1 180 ? -8.672 23.797 -5.461 1 96.12 180 ARG B C 1
ATOM 3537 O O . ARG B 1 180 ? -7.594 24.203 -5.898 1 96.12 180 ARG B O 1
ATOM 3544 N N . GLU B 1 181 ? -9.281 24.422 -4.547 1 96.94 181 GLU B N 1
ATOM 3545 C CA . GLU B 1 181 ? -8.867 25.734 -4.062 1 96.94 181 GLU B CA 1
ATOM 3546 C C . GLU B 1 181 ? -7.766 25.625 -3.014 1 96.94 181 GLU B C 1
ATOM 3548 O O . GLU B 1 181 ? -7.051 26.594 -2.744 1 96.94 181 GLU B O 1
ATOM 3553 N N . ALA B 1 182 ? -7.68 24.469 -2.395 1 97.56 182 ALA B N 1
ATOM 3554 C CA . ALA B 1 182 ? -6.676 24.266 -1.355 1 97.56 182 ALA B CA 1
ATOM 3555 C C . ALA B 1 182 ? -5.266 24.344 -1.932 1 97.56 182 ALA B C 1
ATOM 3557 O O . ALA B 1 182 ? -5.062 24.125 -3.127 1 97.56 182 ALA B O 1
ATOM 3558 N N . LYS B 1 183 ? -4.344 24.703 -1.1 1 96.56 183 LYS B N 1
ATOM 3559 C CA . LYS B 1 183 ? -2.961 24.844 -1.538 1 96.56 183 LYS B CA 1
ATOM 3560 C C . LYS B 1 183 ? -2.125 23.625 -1.141 1 96.56 183 LYS B C 1
ATOM 3562 O O . LYS B 1 183 ? -2.363 23.031 -0.095 1 96.56 183 LYS B O 1
ATOM 3567 N N . VAL B 1 184 ? -1.171 23.281 -1.983 1 97.75 184 VAL B N 1
ATOM 3568 C CA . VAL B 1 184 ? -0.159 22.281 -1.657 1 97.75 184 VAL B CA 1
ATOM 3569 C C . VAL B 1 184 ? 0.962 22.938 -0.847 1 97.75 184 VAL B C 1
ATOM 3571 O O . VAL B 1 184 ? 1.437 24.016 -1.186 1 97.75 184 VAL B O 1
ATOM 3574 N N . ASP B 1 185 ? 1.323 22.312 0.24 1 98.12 185 ASP B N 1
ATOM 3575 C CA . ASP B 1 185 ? 2.432 22.812 1.043 1 98.12 185 ASP B CA 1
ATOM 3576 C C . ASP B 1 185 ? 3.754 22.703 0.288 1 98.12 185 ASP B C 1
ATOM 3578 O O . ASP B 1 185 ? 4.188 21.609 -0.058 1 98.12 185 ASP B O 1
ATOM 3582 N N . GLN B 1 186 ? 4.426 23.766 0.148 1 96.75 186 GLN B N 1
ATOM 3583 C CA . GLN B 1 186 ? 5.594 23.828 -0.723 1 96.75 186 GLN B CA 1
ATOM 3584 C C . GLN B 1 186 ? 6.832 23.266 -0.029 1 96.75 186 GLN B C 1
ATOM 3586 O O . GLN B 1 186 ? 7.82 22.922 -0.686 1 96.75 186 GLN B O 1
ATOM 3591 N N . ILE B 1 187 ? 6.844 23.219 1.225 1 98.44 187 ILE B N 1
ATOM 3592 C CA . ILE B 1 187 ? 7.996 22.719 1.969 1 98.44 187 ILE B CA 1
ATOM 3593 C C . ILE B 1 187 ? 8.047 21.188 1.885 1 98.44 187 ILE B C 1
ATOM 3595 O O . ILE B 1 187 ? 9.117 20.594 1.997 1 98.44 187 ILE B O 1
ATOM 3599 N N . TYR B 1 188 ? 6.879 20.547 1.671 1 98.25 188 TYR B N 1
ATOM 3600 C CA . TYR B 1 188 ? 6.754 19.094 1.736 1 98.25 188 TYR B CA 1
ATOM 3601 C C . TYR B 1 188 ? 7.629 18.422 0.682 1 98.25 188 TYR B C 1
ATOM 3603 O O . TYR B 1 188 ? 8.102 17.297 0.88 1 98.25 188 TYR B O 1
ATOM 3611 N N . GLN B 1 189 ? 7.883 19.109 -0.43 1 96.75 189 GLN B N 1
ATOM 3612 C CA . GLN B 1 189 ? 8.695 18.531 -1.499 1 96.75 189 GLN B CA 1
ATOM 3613 C C . GLN B 1 189 ? 10.109 18.25 -1.018 1 96.75 189 GLN B C 1
ATOM 3615 O O . GLN B 1 189 ? 10.828 17.438 -1.62 1 96.75 189 GLN B O 1
ATOM 3620 N N . PHE B 1 190 ? 10.531 18.859 0.092 1 97.81 190 PHE B N 1
ATOM 3621 C CA . PHE B 1 190 ? 11.883 18.672 0.618 1 97.81 190 PHE B CA 1
ATOM 3622 C C . PHE B 1 190 ? 11.883 17.688 1.78 1 97.81 190 PHE B C 1
ATOM 3624 O O . PHE B 1 190 ? 12.914 17.5 2.438 1 97.81 190 PHE B O 1
ATOM 3631 N N . SER B 1 191 ? 10.758 17.094 2.043 1 98 191 SER B N 1
ATOM 3632 C CA . SER B 1 191 ? 10.609 16.219 3.197 1 98 191 SER B CA 1
ATOM 3633 C C . SER B 1 191 ? 11.609 15.07 3.152 1 98 191 SER B C 1
ATOM 3635 O O . SER B 1 191 ? 12.312 14.812 4.133 1 98 191 SER B O 1
ATOM 3637 N N . LYS B 1 192 ? 11.734 14.398 2.055 1 96.56 192 LYS B N 1
ATOM 3638 C CA . LYS B 1 192 ? 12.555 13.195 1.957 1 96.56 192 LYS B CA 1
ATOM 3639 C C . LYS B 1 192 ? 14.023 13.516 2.227 1 96.56 192 LYS B C 1
ATOM 3641 O O . LYS B 1 192 ? 14.641 12.914 3.107 1 96.56 192 LYS B O 1
ATOM 3646 N N . PRO B 1 193 ? 14.641 14.469 1.488 1 97.12 193 PRO B N 1
ATOM 3647 C CA . PRO B 1 193 ? 16.047 14.75 1.771 1 97.12 193 PRO B CA 1
ATOM 3648 C C . PRO B 1 193 ? 16.281 15.25 3.195 1 97.12 193 PRO B C 1
ATOM 3650 O O . PRO B 1 193 ? 17.297 14.93 3.814 1 97.12 193 PRO B O 1
ATOM 3653 N N . ILE B 1 194 ? 15.359 16.031 3.748 1 97.88 194 ILE B N 1
ATOM 3654 C CA . ILE B 1 194 ? 15.516 16.578 5.09 1 97.88 194 ILE B CA 1
ATOM 3655 C C . ILE B 1 194 ? 15.438 15.445 6.121 1 97.88 194 ILE B C 1
ATOM 3657 O O . ILE B 1 194 ? 16.312 15.328 6.984 1 97.88 194 ILE B O 1
ATOM 3661 N N . THR B 1 195 ? 14.422 14.617 6.02 1 98.19 195 THR B N 1
ATOM 3662 C CA . THR B 1 195 ? 14.242 13.562 7.012 1 98.19 195 THR B CA 1
ATOM 3663 C C . THR B 1 195 ? 15.367 12.531 6.918 1 98.19 195 THR B C 1
ATOM 3665 O O . THR B 1 195 ? 15.82 12.008 7.934 1 98.19 195 THR B O 1
ATOM 3668 N N . SER B 1 196 ? 15.773 12.219 5.691 1 97.5 196 SER B N 1
ATOM 3669 C CA . SER B 1 196 ? 16.891 11.297 5.523 1 97.5 196 SER B CA 1
ATOM 3670 C C . SER B 1 196 ? 18.141 11.812 6.23 1 97.5 196 SER B C 1
ATOM 3672 O O . SER B 1 196 ? 18.797 11.07 6.961 1 97.5 196 SER B O 1
ATOM 3674 N N . HIS B 1 197 ? 18.5 13.031 6.043 1 97.5 197 HIS B N 1
ATOM 3675 C CA . HIS B 1 197 ? 19.656 13.656 6.664 1 97.5 197 HIS B CA 1
ATOM 3676 C C . HIS B 1 197 ? 19.516 13.688 8.18 1 97.5 197 HIS B C 1
ATOM 3678 O O . HIS B 1 197 ? 20.453 13.297 8.898 1 97.5 197 HIS B O 1
ATOM 3684 N N . MET B 1 198 ? 18.375 14.156 8.664 1 98 198 MET B N 1
ATOM 3685 C CA . MET B 1 198 ? 18.141 14.266 10.102 1 98 198 MET B CA 1
ATOM 3686 C C . MET B 1 198 ? 18.219 12.906 10.781 1 98 198 MET B C 1
ATOM 3688 O O . MET B 1 198 ? 18.812 12.773 11.852 1 98 198 MET B O 1
ATOM 3692 N N . ASN B 1 199 ? 17.625 11.867 10.172 1 97.94 199 ASN B N 1
ATOM 3693 C CA . ASN B 1 199 ? 17.594 10.523 10.75 1 97.94 199 ASN B CA 1
ATOM 3694 C C . ASN B 1 199 ? 18.984 9.883 10.711 1 97.94 199 ASN B C 1
ATOM 3696 O O . ASN B 1 199 ? 19.328 9.117 11.617 1 97.94 199 ASN B O 1
ATOM 3700 N N . LYS B 1 200 ? 19.734 10.141 9.734 1 96.88 200 LYS B N 1
ATOM 3701 C CA . LYS B 1 200 ? 21.062 9.555 9.578 1 96.88 200 LYS B CA 1
ATOM 3702 C C . LYS B 1 200 ? 22.078 10.25 10.492 1 96.88 200 LYS B C 1
ATOM 3704 O O . LYS B 1 200 ? 22.844 9.586 11.195 1 96.88 200 LYS B O 1
ATOM 3709 N N . ASP B 1 201 ? 22.047 11.555 10.57 1 97.19 201 ASP B N 1
ATOM 3710 C CA . ASP B 1 201 ? 23.156 12.312 11.133 1 97.19 201 ASP B CA 1
ATOM 3711 C C . ASP B 1 201 ? 22.766 12.969 12.453 1 97.19 201 ASP B C 1
ATOM 3713 O O . ASP B 1 201 ? 23.625 13.359 13.242 1 97.19 201 ASP B O 1
ATOM 3717 N N . HIS B 1 202 ? 21.438 13.18 12.672 1 97.44 202 HIS B N 1
ATOM 3718 C CA . HIS B 1 202 ? 21.016 14.008 13.797 1 97.44 202 HIS B CA 1
ATOM 3719 C C . HIS B 1 202 ? 19.906 13.336 14.586 1 97.44 202 HIS B C 1
ATOM 3721 O O . HIS B 1 202 ? 18.984 14.008 15.055 1 97.44 202 HIS B O 1
ATOM 3727 N N . ALA B 1 203 ? 19.922 12.039 14.703 1 96.69 203 ALA B N 1
ATOM 3728 C CA . ALA B 1 203 ? 18.859 11.297 15.375 1 96.69 203 ALA B CA 1
ATOM 3729 C C . ALA B 1 203 ? 18.734 11.727 16.844 1 96.69 203 ALA B C 1
ATOM 3731 O O . ALA B 1 203 ? 17.609 11.906 17.344 1 96.69 203 ALA B O 1
ATOM 3732 N N . ASN B 1 204 ? 19.812 11.859 17.5 1 96.69 204 ASN B N 1
ATOM 3733 C CA . ASN B 1 204 ? 19.797 12.25 18.906 1 96.69 204 ASN B CA 1
ATOM 3734 C C . ASN B 1 204 ? 19.266 13.672 19.078 1 96.69 204 ASN B C 1
ATOM 3736 O O . ASN B 1 204 ? 18.578 13.969 20.062 1 96.69 204 ASN B O 1
ATOM 3740 N N . ASP B 1 205 ? 19.641 14.547 18.188 1 97.25 205 ASP B N 1
ATOM 3741 C CA . ASP B 1 205 ? 19.125 15.914 18.219 1 97.25 205 ASP B CA 1
ATOM 3742 C C . ASP B 1 205 ? 17.609 15.922 18.094 1 97.25 205 ASP B C 1
ATOM 3744 O O . ASP B 1 205 ? 16.922 16.641 18.828 1 97.25 205 ASP B O 1
ATOM 3748 N N . THR B 1 206 ? 17.109 15.125 17.172 1 97.94 206 THR B N 1
ATOM 3749 C CA . THR B 1 206 ? 15.664 15.023 16.984 1 97.94 206 THR B CA 1
ATOM 3750 C C . THR B 1 206 ? 14.992 14.547 18.266 1 97.94 206 THR B C 1
ATOM 3752 O O . THR B 1 206 ? 13.953 15.078 18.672 1 97.94 206 THR B O 1
ATOM 3755 N N . LYS B 1 207 ? 15.602 13.57 18.875 1 97.5 207 LYS B N 1
ATOM 3756 C CA . LYS B 1 207 ? 15.086 13.055 20.141 1 97.5 207 LYS B CA 1
ATOM 3757 C C . LYS B 1 207 ? 14.969 14.164 21.188 1 97.5 207 LYS B C 1
ATOM 3759 O O . LYS B 1 207 ? 13.93 14.305 21.828 1 97.5 207 LYS B O 1
ATOM 3764 N N . LEU B 1 208 ? 15.977 14.977 21.312 1 96.88 208 LEU B N 1
ATOM 3765 C CA . LEU B 1 208 ? 15.992 16.078 22.281 1 96.88 208 LEU B CA 1
ATOM 3766 C C . LEU B 1 208 ? 14.898 17.094 21.984 1 96.88 208 LEU B C 1
ATOM 3768 O O . LEU B 1 208 ? 14.195 17.547 22.891 1 96.88 208 LEU B O 1
ATOM 3772 N N . ILE B 1 209 ? 14.766 17.391 20.75 1 97.5 209 ILE B N 1
ATOM 3773 C CA . ILE B 1 209 ? 13.758 18.359 20.328 1 97.5 209 ILE B CA 1
ATOM 3774 C C . ILE B 1 209 ? 12.367 17.844 20.672 1 97.5 209 ILE B C 1
ATOM 3776 O O . ILE B 1 209 ? 11.539 18.562 21.234 1 97.5 209 ILE B O 1
ATOM 3780 N N . VAL B 1 210 ? 12.133 16.547 20.328 1 97.19 210 VAL B N 1
ATOM 3781 C CA . VAL B 1 210 ? 10.828 15.938 20.531 1 97.19 210 VAL B CA 1
ATOM 3782 C C . VAL B 1 210 ? 10.5 15.922 22.031 1 97.19 210 VAL B C 1
ATOM 3784 O O . VAL B 1 210 ? 9.406 16.297 22.438 1 97.19 210 VAL B O 1
ATOM 3787 N N . GLN B 1 211 ? 11.469 15.602 22.844 1 95.19 211 GLN B N 1
ATOM 3788 C CA . GLN B 1 211 ? 11.273 15.57 24.281 1 95.19 211 GLN B CA 1
ATOM 3789 C C . GLN B 1 211 ? 10.922 16.953 24.828 1 95.19 211 GLN B C 1
ATOM 3791 O O . GLN B 1 211 ? 9.984 17.094 25.609 1 95.19 211 GLN B O 1
ATOM 3796 N N . HIS B 1 212 ? 11.602 17.844 24.391 1 95.19 212 HIS B N 1
ATOM 3797 C CA . HIS B 1 212 ? 11.398 19.219 24.859 1 95.19 212 HIS B CA 1
ATOM 3798 C C . HIS B 1 212 ? 10.055 19.766 24.391 1 95.19 212 HIS B C 1
ATOM 3800 O O . HIS B 1 212 ? 9.305 20.344 25.188 1 95.19 212 HIS B O 1
ATOM 3806 N N . SER B 1 213 ? 9.758 19.531 23.125 1 94.5 213 SER B N 1
ATOM 3807 C CA . SER B 1 213 ? 8.578 20.125 22.5 1 94.5 213 SER B CA 1
ATOM 3808 C C . SER B 1 213 ? 7.297 19.453 22.969 1 94.5 213 SER B C 1
ATOM 3810 O O . SER B 1 213 ? 6.23 20.062 22.984 1 94.5 213 SER B O 1
ATOM 3812 N N . THR B 1 214 ? 7.309 18.156 23.312 1 93 214 THR B N 1
ATOM 3813 C CA . THR B 1 214 ? 6.086 17.406 23.594 1 93 214 THR B CA 1
ATOM 3814 C C . THR B 1 214 ? 6.004 17.047 25.062 1 93 214 THR B C 1
ATOM 3816 O O . THR B 1 214 ? 4.941 16.641 25.562 1 93 214 THR B O 1
ATOM 3819 N N . SER B 1 215 ? 7.059 17.094 25.828 1 91.12 215 SER B N 1
ATOM 3820 C CA . SER B 1 215 ? 7.184 16.672 27.219 1 91.12 215 SER B CA 1
ATOM 3821 C C . SER B 1 215 ? 6.965 15.172 27.375 1 91.12 215 SER B C 1
ATOM 3823 O O . SER B 1 215 ? 6.645 14.695 28.469 1 91.12 215 SER B O 1
ATOM 3825 N N . VAL B 1 216 ? 6.992 14.469 26.266 1 91.31 216 VAL B N 1
ATOM 3826 C CA . VAL B 1 216 ? 6.887 13.008 26.266 1 91.31 216 VAL B CA 1
ATOM 3827 C C . VAL B 1 216 ? 8.281 12.391 26.344 1 91.31 216 VAL B C 1
ATOM 3829 O O . VAL B 1 216 ? 9.172 12.758 25.578 1 91.31 216 VAL B O 1
ATOM 3832 N N . PRO B 1 217 ? 8.461 11.562 27.375 1 91.81 217 PRO B N 1
ATOM 3833 C CA . PRO B 1 217 ? 9.766 10.906 27.469 1 91.81 217 PRO B CA 1
ATOM 3834 C C . PRO B 1 217 ? 9.984 9.875 26.344 1 91.81 217 PRO B C 1
ATOM 3836 O O . PRO B 1 217 ? 9.469 8.758 26.438 1 91.81 217 PRO B O 1
ATOM 3839 N N . VAL B 1 218 ? 10.703 10.211 25.281 1 94 218 VAL B N 1
ATOM 3840 C CA . VAL B 1 218 ? 10.945 9.312 24.156 1 94 218 VAL B CA 1
ATOM 3841 C C . VAL B 1 218 ? 12.375 8.781 24.219 1 94 218 VAL B C 1
ATOM 3843 O O . VAL B 1 218 ? 13.297 9.5 24.609 1 94 218 VAL B O 1
ATOM 3846 N N . GLU B 1 219 ? 12.547 7.562 23.891 1 95.5 219 GLU B N 1
ATOM 3847 C CA . GLU B 1 219 ? 13.867 6.93 23.859 1 95.5 219 GLU B CA 1
ATOM 3848 C C . GLU B 1 219 ? 14.539 7.121 22.5 1 95.5 219 GLU B C 1
ATOM 3850 O O . GLU B 1 219 ? 15.766 7.059 22.406 1 95.5 219 GLU B O 1
ATOM 3855 N N . TYR B 1 220 ? 13.82 7.285 21.516 1 96.25 220 TYR B N 1
ATOM 3856 C CA . TYR B 1 220 ? 14.273 7.625 20.172 1 96.25 220 TYR B CA 1
ATOM 3857 C C . TYR B 1 220 ? 13.188 8.359 19.391 1 96.25 220 TYR B C 1
ATOM 3859 O O . TYR B 1 220 ? 12.023 8.344 19.781 1 96.25 220 TYR B O 1
ATOM 3867 N N . ALA B 1 221 ? 13.578 9.031 18.359 1 96.94 221 ALA B N 1
ATOM 3868 C CA . ALA B 1 221 ? 12.648 9.711 17.469 1 96.94 221 ALA B CA 1
ATOM 3869 C C . ALA B 1 221 ? 13.188 9.734 16.031 1 96.94 221 ALA B C 1
ATOM 3871 O O . ALA B 1 221 ? 14.336 10.125 15.805 1 96.94 221 ALA B O 1
ATOM 3872 N N . TYR B 1 222 ? 12.352 9.289 15.172 1 96.88 222 TYR B N 1
ATOM 3873 C CA . TYR B 1 222 ? 12.656 9.273 13.742 1 96.88 222 TYR B CA 1
ATOM 3874 C C . TYR B 1 222 ? 11.727 10.219 12.984 1 96.88 222 TYR B C 1
ATOM 3876 O O . TYR B 1 222 ? 10.508 10.086 13.062 1 96.88 222 TYR B O 1
ATOM 3884 N N . MET B 1 223 ? 12.352 11.18 12.273 1 98.06 223 MET B N 1
ATOM 3885 C CA . MET B 1 223 ? 11.523 12.102 11.5 1 98.06 223 MET B CA 1
ATOM 3886 C C . MET B 1 223 ? 10.883 11.391 10.312 1 98.06 223 MET B C 1
ATOM 3888 O O . MET B 1 223 ? 11.555 10.68 9.562 1 98.06 223 MET B O 1
ATOM 3892 N N . LEU B 1 224 ? 9.617 11.539 10.141 1 97.38 224 LEU B N 1
ATOM 3893 C CA . LEU B 1 224 ? 8.875 10.867 9.086 1 97.38 224 LEU B CA 1
ATOM 3894 C C . LEU B 1 224 ? 8.664 11.789 7.891 1 97.38 224 LEU B C 1
ATOM 3896 O O . LEU B 1 224 ? 8.828 11.375 6.742 1 97.38 224 LEU B O 1
ATOM 3900 N N . ASP B 1 225 ? 8.242 12.969 8.125 1 98.12 225 ASP B N 1
ATOM 3901 C CA . ASP B 1 225 ? 8.047 13.969 7.078 1 98.12 225 ASP B CA 1
ATOM 3902 C C . ASP B 1 225 ? 8.008 15.375 7.668 1 98.12 225 ASP B C 1
ATOM 3904 O O . ASP B 1 225 ? 7.965 15.547 8.891 1 98.12 225 ASP B O 1
ATOM 3908 N N . VAL B 1 226 ? 8.18 16.375 6.816 1 98.62 226 VAL B N 1
ATOM 3909 C CA . VAL B 1 226 ? 8.234 17.781 7.211 1 98.62 226 VAL B CA 1
ATOM 3910 C C . VAL B 1 226 ? 7.344 18.609 6.289 1 98.62 226 VAL B C 1
ATOM 3912 O O . VAL B 1 226 ? 7.305 18.375 5.078 1 98.62 226 VAL B O 1
ATOM 3915 N N . ASP B 1 227 ? 6.547 19.469 6.844 1 98.56 227 ASP B N 1
ATOM 3916 C CA . ASP B 1 227 ? 5.824 20.516 6.117 1 98.56 227 ASP B CA 1
ATOM 3917 C C . ASP B 1 227 ? 6.148 21.891 6.672 1 98.56 227 ASP B C 1
ATOM 3919 O O . ASP B 1 227 ? 7.082 22.047 7.465 1 98.56 227 ASP B O 1
ATOM 3923 N N . SER B 1 228 ? 5.402 22.938 6.223 1 98.62 228 SER B N 1
ATOM 3924 C CA . SER B 1 228 ? 5.746 24.312 6.57 1 98.62 228 SER B CA 1
ATOM 3925 C C . SER B 1 228 ? 5.418 24.609 8.031 1 98.62 228 SER B C 1
ATOM 3927 O O . SER B 1 228 ? 5.902 25.609 8.586 1 98.62 228 SER B O 1
ATOM 3929 N N . ILE B 1 229 ? 4.613 23.781 8.633 1 98.5 229 ILE B N 1
ATOM 3930 C CA . ILE B 1 229 ? 4.148 24.047 9.984 1 98.5 229 ILE B CA 1
ATOM 3931 C C . ILE B 1 229 ? 4.984 23.25 10.984 1 98.5 229 ILE B C 1
ATOM 3933 O O . ILE B 1 229 ? 5.02 23.578 12.18 1 98.5 229 ILE B O 1
ATOM 3937 N N . GLY B 1 230 ? 5.621 22.203 10.547 1 98.44 230 GLY B N 1
ATOM 3938 C CA . GLY B 1 230 ? 6.395 21.344 11.438 1 98.44 230 GLY B CA 1
ATOM 3939 C C . GLY B 1 230 ? 6.742 20 10.828 1 98.44 230 GLY B C 1
ATOM 3940 O O . GLY B 1 230 ? 6.973 19.906 9.617 1 98.44 230 GLY B O 1
ATOM 3941 N N . PHE B 1 231 ? 6.965 19.031 11.719 1 98.56 231 PHE B N 1
ATOM 3942 C CA . PHE B 1 231 ? 7.336 17.703 11.227 1 98.56 231 PHE B CA 1
ATOM 3943 C C . PHE B 1 231 ? 6.703 16.609 12.086 1 98.56 231 PHE B C 1
ATOM 3945 O O . PHE B 1 231 ? 6.258 16.875 13.203 1 98.56 231 PHE B O 1
ATOM 3952 N N . ASN B 1 232 ? 6.508 15.484 11.492 1 97.56 232 ASN B N 1
ATOM 3953 C CA . ASN B 1 232 ? 6.031 14.281 12.172 1 97.56 232 ASN B CA 1
ATOM 3954 C C . ASN B 1 232 ? 7.172 13.32 12.477 1 97.56 232 ASN B C 1
ATOM 3956 O O . ASN B 1 232 ? 8.094 13.172 11.672 1 97.56 232 ASN B O 1
ATOM 3960 N N . VAL B 1 233 ? 7.055 12.656 13.688 1 97.38 233 VAL B N 1
ATOM 3961 C CA . VAL B 1 233 ? 8.102 11.711 14.07 1 97.38 233 VAL B CA 1
ATOM 3962 C C . VAL B 1 233 ? 7.469 10.398 14.516 1 97.38 233 VAL B C 1
ATOM 3964 O O . VAL B 1 233 ? 6.316 10.367 14.961 1 97.38 233 VAL B O 1
ATOM 3967 N N . LYS B 1 234 ? 8.117 9.328 14.25 1 95.88 234 LYS B N 1
ATOM 3968 C CA . LYS B 1 234 ? 7.906 8.07 14.953 1 95.88 234 LYS B CA 1
ATOM 3969 C C . LYS B 1 234 ? 8.836 7.953 16.156 1 95.88 234 LYS B C 1
ATOM 3971 O O . LYS B 1 234 ? 10.055 7.992 16.016 1 95.88 234 LYS B O 1
ATOM 3976 N N . ALA B 1 235 ? 8.234 7.855 17.312 1 95 235 ALA B N 1
ATOM 3977 C CA . ALA B 1 235 ? 9 7.828 18.562 1 95 235 ALA B CA 1
ATOM 3978 C C . ALA B 1 235 ? 8.672 6.578 19.375 1 95 235 ALA B C 1
ATOM 3980 O O . ALA B 1 235 ? 7.664 5.914 19.125 1 95 235 ALA B O 1
ATOM 3981 N N . GLY B 1 236 ? 9.602 6.309 20.25 1 93.44 236 GLY B N 1
ATOM 3982 C CA . GLY B 1 236 ? 9.398 5.113 21.047 1 93.44 236 GLY B CA 1
ATOM 3983 C C . GLY B 1 236 ? 9.656 5.34 22.531 1 93.44 236 GLY B C 1
ATOM 3984 O O . GLY B 1 236 ? 10.461 6.191 22.906 1 93.44 236 GLY B O 1
ATOM 3985 N N . TYR B 1 237 ? 8.82 4.668 23.344 1 89.75 237 TYR B N 1
ATOM 3986 C CA . TYR B 1 237 ? 8.969 4.621 24.797 1 89.75 237 TYR B CA 1
ATOM 3987 C C . TYR B 1 237 ? 8.57 3.256 25.344 1 89.75 237 TYR B C 1
ATOM 3989 O O . TYR B 1 237 ? 7.457 2.781 25.078 1 89.75 237 TYR B O 1
ATOM 3997 N N . LYS B 1 238 ? 9.375 2.551 26.141 1 87.25 238 LYS B N 1
ATOM 3998 C CA . LYS B 1 238 ? 9.102 1.262 26.781 1 87.25 238 LYS B CA 1
ATOM 3999 C C . LYS B 1 238 ? 8.523 0.269 25.766 1 87.25 238 LYS B C 1
ATOM 4001 O O . LYS B 1 238 ? 7.465 -0.319 26.016 1 87.25 238 LYS B O 1
ATOM 4006 N N . ASP B 1 239 ? 9.047 0.1 24.625 1 85.38 239 ASP B N 1
ATOM 4007 C CA . ASP B 1 239 ? 8.773 -0.894 23.578 1 85.38 239 ASP B CA 1
ATOM 4008 C C . ASP B 1 239 ? 7.504 -0.542 22.812 1 85.38 239 ASP B C 1
ATOM 4010 O O . ASP B 1 239 ? 6.918 -1.401 22.141 1 85.38 239 ASP B O 1
ATOM 4014 N N . LYS B 1 240 ? 7.023 0.61 23.047 1 86.19 240 LYS B N 1
ATOM 4015 C CA . LYS B 1 240 ? 5.883 1.107 22.297 1 86.19 240 LYS B CA 1
ATOM 4016 C C . LYS B 1 240 ? 6.301 2.229 21.344 1 86.19 240 LYS B C 1
ATOM 4018 O O . LYS B 1 240 ? 7.141 3.061 21.688 1 86.19 240 LYS B O 1
ATOM 4023 N N . ASN B 1 241 ? 5.785 2.129 20.188 1 90.06 241 ASN B N 1
ATOM 4024 C CA . ASN B 1 241 ? 6.008 3.18 19.188 1 90.06 241 ASN B CA 1
ATOM 4025 C C . ASN B 1 241 ? 4.758 4.031 18.984 1 90.06 241 ASN B C 1
ATOM 4027 O O . ASN B 1 241 ? 3.639 3.523 19.047 1 90.06 241 ASN B O 1
ATOM 4031 N N . PHE B 1 242 ? 4.965 5.281 18.797 1 89.81 242 PHE B N 1
ATOM 4032 C CA . PHE B 1 242 ? 3.857 6.188 18.5 1 89.81 242 PHE B CA 1
ATOM 4033 C C . PHE B 1 242 ? 4.309 7.312 17.578 1 89.81 242 PHE B C 1
ATOM 4035 O O . PHE B 1 242 ? 5.508 7.539 17.406 1 89.81 242 PHE B O 1
ATOM 4042 N N . LYS B 1 243 ? 3.361 7.934 17 1 92.38 243 LYS B N 1
ATOM 4043 C CA . LYS B 1 243 ? 3.619 9.078 16.125 1 92.38 243 LYS B CA 1
ATOM 4044 C C . LYS B 1 243 ? 3.309 10.391 16.844 1 92.38 243 LYS B C 1
ATOM 4046 O O . LYS B 1 243 ? 2.326 10.484 17.594 1 92.38 243 LYS B O 1
ATOM 4051 N N . LEU B 1 244 ? 4.18 11.367 16.656 1 94.94 244 LEU B N 1
ATOM 4052 C CA . LEU B 1 244 ? 4.004 12.672 17.281 1 94.94 244 LEU B CA 1
ATOM 4053 C C . LEU B 1 244 ? 4.184 13.797 16.266 1 94.94 244 LEU B C 1
ATOM 4055 O O . LEU B 1 244 ? 5.066 13.727 15.406 1 94.94 244 LEU B O 1
ATOM 4059 N N . ARG B 1 245 ? 3.352 14.719 16.406 1 96.88 245 ARG B N 1
ATOM 4060 C CA . ARG B 1 245 ? 3.482 15.961 15.672 1 96.88 245 ARG B CA 1
ATOM 4061 C C . ARG B 1 245 ? 4.309 16.984 16.453 1 96.88 245 ARG B C 1
ATOM 4063 O O . ARG B 1 245 ? 4.066 17.203 17.641 1 96.88 245 ARG B O 1
ATOM 4070 N N . VAL B 1 246 ? 5.297 17.578 15.797 1 97.75 246 VAL B N 1
ATOM 4071 C CA . VAL B 1 246 ? 6.102 18.641 16.391 1 97.75 246 VAL B CA 1
ATOM 4072 C C . VAL B 1 246 ? 6.008 19.891 15.547 1 97.75 246 VAL B C 1
ATOM 4074 O O . VAL B 1 246 ? 6.496 19.938 14.414 1 97.75 246 VAL B O 1
ATOM 4077 N N . ALA B 1 247 ? 5.457 20.906 16.125 1 97.88 247 ALA B N 1
ATOM 4078 C CA . ALA B 1 247 ? 5.254 22.156 15.383 1 97.88 247 ALA B CA 1
ATOM 4079 C C . ALA B 1 247 ? 6.496 23.047 15.453 1 97.88 247 ALA B C 1
ATOM 4081 O O . ALA B 1 247 ? 7.176 23.094 16.484 1 97.88 247 ALA B O 1
ATOM 4082 N N . PHE B 1 248 ? 6.75 23.703 14.352 1 98.19 248 PHE B N 1
ATOM 4083 C CA . PHE B 1 248 ? 7.73 24.781 14.383 1 98.19 248 PHE B CA 1
ATOM 4084 C C . PHE B 1 248 ? 7.215 25.953 15.203 1 98.19 248 PHE B C 1
ATOM 4086 O O . PHE B 1 248 ? 6.008 26.109 15.383 1 98.19 248 PHE B O 1
ATOM 4093 N N . PRO B 1 249 ? 8.18 26.75 15.672 1 97.06 249 PRO B N 1
ATOM 4094 C CA . PRO B 1 249 ? 7.738 27.938 16.406 1 97.06 249 PRO B CA 1
ATOM 4095 C C . PRO B 1 249 ? 7 28.938 15.516 1 97.06 249 PRO B C 1
ATOM 4097 O O . PRO B 1 249 ? 6.25 29.781 16.016 1 97.06 249 PRO B O 1
ATOM 4100 N N . ARG B 1 250 ? 7.242 28.875 14.266 1 97.44 250 ARG B N 1
ATOM 4101 C CA . ARG B 1 250 ? 6.543 29.641 13.234 1 97.44 250 ARG B CA 1
ATOM 4102 C C . ARG B 1 250 ? 6.559 28.875 11.906 1 97.44 250 ARG B C 1
ATOM 4104 O O . ARG B 1 250 ? 7.328 27.938 11.734 1 97.44 250 ARG B O 1
ATOM 4111 N N . ARG B 1 251 ? 5.766 29.344 10.953 1 97.88 251 ARG B N 1
ATOM 4112 C CA . ARG B 1 251 ? 5.703 28.703 9.641 1 97.88 251 ARG B CA 1
ATOM 4113 C C . ARG B 1 251 ? 7.016 28.875 8.883 1 97.88 251 ARG B C 1
ATOM 4115 O O . ARG B 1 251 ? 7.578 29.969 8.836 1 97.88 251 ARG B O 1
ATOM 4122 N N . ALA B 1 252 ? 7.512 27.781 8.383 1 98.44 252 ALA B N 1
ATOM 4123 C CA . ALA B 1 252 ? 8.703 27.828 7.543 1 98.44 252 ALA B CA 1
ATOM 4124 C C . ALA B 1 252 ? 8.383 28.406 6.168 1 98.44 252 ALA B C 1
ATOM 4126 O O . ALA B 1 252 ? 7.414 28 5.527 1 98.44 252 ALA B O 1
ATOM 4127 N N . GLU B 1 253 ? 9.219 29.266 5.641 1 96.94 253 GLU B N 1
ATOM 4128 C CA . GLU B 1 253 ? 8.953 29.984 4.398 1 96.94 253 GLU B CA 1
ATOM 4129 C C . GLU B 1 253 ? 9.602 29.281 3.205 1 96.94 253 GLU B C 1
ATOM 4131 O O . GLU B 1 253 ? 9.086 29.359 2.086 1 96.94 253 GLU B O 1
ATOM 4136 N N . GLU B 1 254 ? 10.734 28.781 3.424 1 97 254 GLU B N 1
ATOM 4137 C CA . GLU B 1 254 ? 11.484 28.078 2.389 1 97 254 GLU B CA 1
ATOM 4138 C C . GLU B 1 254 ? 12.352 26.969 2.986 1 97 254 GLU B C 1
ATOM 4140 O O . GLU B 1 254 ? 12.406 26.812 4.207 1 97 254 GLU B O 1
ATOM 4145 N N . ARG B 1 255 ? 12.992 26.203 2.174 1 96.69 255 ARG B N 1
ATOM 4146 C CA . ARG B 1 255 ? 13.758 25.031 2.586 1 96.69 255 ARG B CA 1
ATOM 4147 C C . ARG B 1 255 ? 14.812 25.406 3.621 1 96.69 255 ARG B C 1
ATOM 4149 O O . ARG B 1 255 ? 14.922 24.766 4.668 1 96.69 255 ARG B O 1
ATOM 4156 N N . LYS B 1 256 ? 15.602 26.438 3.385 1 97.06 256 LYS B N 1
ATOM 4157 C CA . LYS B 1 256 ? 16.672 26.859 4.277 1 97.06 256 LYS B CA 1
ATOM 4158 C C . LYS B 1 256 ? 16.125 27.25 5.648 1 97.06 256 LYS B C 1
ATOM 4160 O O . LYS B 1 256 ? 16.781 27.047 6.668 1 97.06 256 LYS B O 1
ATOM 4165 N N . ASP B 1 257 ? 14.953 27.797 5.609 1 98 257 ASP B N 1
ATOM 4166 C CA . ASP B 1 257 ? 14.305 28.234 6.84 1 98 257 ASP B CA 1
ATOM 4167 C C . ASP B 1 257 ? 14.008 27.047 7.754 1 98 257 ASP B C 1
ATOM 4169 O O . ASP B 1 257 ? 14 27.172 8.977 1 98 257 ASP B O 1
ATOM 4173 N N . VAL B 1 258 ? 13.711 25.844 7.246 1 98.44 258 VAL B N 1
ATOM 4174 C CA . VAL B 1 258 ? 13.461 24.625 8.023 1 98.44 258 VAL B CA 1
ATOM 4175 C C . VAL B 1 258 ? 14.68 24.312 8.883 1 98.44 258 VAL B C 1
ATOM 4177 O O . VAL B 1 258 ? 14.539 24.016 10.078 1 98.44 258 VAL B O 1
ATOM 4180 N N . LYS B 1 259 ? 15.836 24.422 8.297 1 97.62 259 LYS B N 1
ATOM 4181 C CA . LYS B 1 259 ? 17.078 24.188 9.047 1 97.62 259 LYS B CA 1
ATOM 4182 C C . LYS B 1 259 ? 17.203 25.172 10.203 1 97.62 259 LYS B C 1
ATOM 4184 O O . LYS B 1 259 ? 17.531 24.766 11.328 1 97.62 259 LYS B O 1
ATOM 4189 N N . THR B 1 260 ? 16.984 26.391 9.898 1 98.12 260 THR B N 1
ATOM 4190 C CA . THR B 1 260 ? 17.078 27.438 10.914 1 98.12 260 THR B CA 1
ATOM 4191 C C . THR B 1 260 ? 16.141 27.141 12.078 1 98.12 260 THR B C 1
ATOM 4193 O O . THR B 1 260 ? 16.531 27.25 13.242 1 98.12 260 THR B O 1
ATOM 4196 N N . LEU B 1 261 ? 14.945 26.734 11.75 1 98.44 261 LEU B N 1
ATOM 4197 C CA . LEU B 1 261 ? 13.945 26.469 12.773 1 98.44 261 LEU B CA 1
ATOM 4198 C C . LEU B 1 261 ? 14.328 25.25 13.602 1 98.44 261 LEU B C 1
ATOM 4200 O O . LEU B 1 261 ? 14.164 25.25 14.828 1 98.44 261 LEU B O 1
ATOM 4204 N N . ILE B 1 262 ? 14.812 24.219 13.008 1 98 262 ILE B N 1
ATOM 4205 C CA . ILE B 1 262 ? 15.227 23 13.719 1 98 262 ILE B CA 1
ATOM 4206 C C . ILE B 1 262 ? 16.375 23.328 14.672 1 98 262 ILE B C 1
ATOM 4208 O O . ILE B 1 262 ? 16.375 22.891 15.82 1 98 262 ILE B O 1
ATOM 4212 N N . ILE B 1 263 ? 17.312 24.125 14.203 1 97.62 263 ILE B N 1
ATOM 4213 C CA . ILE B 1 263 ? 18.438 24.531 15.039 1 97.62 263 ILE B CA 1
ATOM 4214 C C . ILE B 1 263 ? 17.938 25.344 16.219 1 97.62 263 ILE B C 1
ATOM 4216 O O . ILE B 1 263 ? 18.375 25.141 17.359 1 97.62 263 ILE B O 1
ATOM 4220 N N . GLU B 1 264 ? 17.047 26.25 15.961 1 97.75 264 GLU B N 1
ATOM 4221 C CA . GLU B 1 264 ? 16.438 27.047 17.031 1 97.75 264 GLU B CA 1
ATOM 4222 C C . GLU B 1 264 ? 15.773 26.141 18.062 1 97.75 264 GLU B C 1
ATOM 4224 O O . GLU B 1 264 ? 15.922 26.359 19.266 1 97.75 264 GLU B O 1
ATOM 4229 N N . MET B 1 265 ? 15.047 25.172 17.594 1 97.75 265 MET B N 1
ATOM 4230 C CA . MET B 1 265 ? 14.367 24.25 18.484 1 97.75 265 MET B CA 1
ATOM 4231 C C . MET B 1 265 ? 15.375 23.438 19.297 1 97.75 265 MET B C 1
ATOM 4233 O O . MET B 1 265 ? 15.148 23.156 20.469 1 97.75 265 MET B O 1
ATOM 4237 N N . LEU B 1 266 ? 16.438 22.984 18.625 1 97.12 266 LEU B N 1
ATOM 4238 C CA . LEU B 1 266 ? 17.484 22.234 19.312 1 97.12 266 LEU B CA 1
ATOM 4239 C C . LEU B 1 266 ? 18.125 23.078 20.406 1 97.12 266 LEU B C 1
ATOM 4241 O O . LEU B 1 266 ? 18.359 22.578 21.516 1 97.12 266 LEU B O 1
ATOM 4245 N N . GLN B 1 267 ? 18.375 24.312 20.141 1 96.94 267 GLN B N 1
ATOM 4246 C CA . GLN B 1 267 ? 18.969 25.219 21.125 1 96.94 267 GLN B CA 1
ATOM 4247 C C . GLN B 1 267 ? 18.047 25.391 22.328 1 96.94 267 GLN B C 1
ATOM 4249 O O . GLN B 1 267 ? 18.5 25.406 23.469 1 96.94 267 GLN B O 1
ATOM 4254 N N . ALA B 1 268 ? 16.812 25.531 22.047 1 95.12 268 ALA B N 1
ATOM 4255 C CA . ALA B 1 268 ? 15.836 25.641 23.109 1 95.12 268 ALA B CA 1
ATOM 4256 C C . ALA B 1 268 ? 15.812 24.375 23.969 1 95.12 268 ALA B C 1
ATOM 4258 O O . ALA B 1 268 ? 15.672 24.453 25.203 1 95.12 268 ALA B O 1
ATOM 4259 N N . ALA B 1 269 ? 15.938 23.234 23.375 1 94.5 269 ALA B N 1
ATOM 4260 C CA . ALA B 1 269 ? 15.922 21.953 24.078 1 94.5 269 ALA B CA 1
ATOM 4261 C C . ALA B 1 269 ? 17.156 21.797 24.969 1 94.5 269 ALA B C 1
ATOM 4263 O O . ALA B 1 269 ? 17.062 21.234 26.062 1 94.5 269 ALA B O 1
ATOM 4264 N N . LYS B 1 270 ? 18.266 22.266 24.547 1 92.56 270 LYS B N 1
ATOM 4265 C CA . LYS B 1 270 ? 19.531 22.125 25.281 1 92.56 270 LYS B CA 1
ATOM 4266 C C . LYS B 1 270 ? 19.609 23.141 26.406 1 92.56 270 LYS B C 1
ATOM 4268 O O . LYS B 1 270 ? 20.297 22.922 27.406 1 92.56 270 LYS B O 1
ATOM 4273 N N . SER B 1 271 ? 19.094 24.297 26.203 1 86.75 271 SER B N 1
ATOM 4274 C CA . SER B 1 271 ? 19.141 25.328 27.234 1 86.75 271 SER B CA 1
ATOM 4275 C C . SER B 1 271 ? 18.328 24.906 28.453 1 86.75 271 SER B C 1
ATOM 4277 O O . SER B 1 271 ? 18.625 25.328 29.578 1 86.75 271 SER B O 1
ATOM 4279 N N . ARG B 1 272 ? 17.328 24.141 28.297 1 68.12 272 ARG B N 1
ATOM 4280 C CA . ARG B 1 272 ? 16.516 23.734 29.422 1 68.12 272 ARG B CA 1
ATOM 4281 C C . ARG B 1 272 ? 17.188 22.609 30.203 1 68.12 272 ARG B C 1
ATOM 4283 O O . ARG B 1 272 ? 16.875 22.375 31.375 1 68.12 272 ARG B O 1
ATOM 4290 N N . VAL B 1 273 ? 18.078 21.812 29.656 1 54.47 273 VAL B N 1
ATOM 4291 C CA . VAL B 1 273 ? 18.766 20.75 30.391 1 54.47 273 VAL B CA 1
ATOM 4292 C C . VAL B 1 273 ? 19.891 21.359 31.219 1 54.47 273 VAL B C 1
ATOM 4294 O O . VAL B 1 273 ? 20.219 20.844 32.281 1 54.47 273 VAL B O 1
ATOM 4297 N N . ASP B 1 274 ? 20.547 22.469 30.844 1 44.56 274 ASP B N 1
ATOM 4298 C CA . ASP B 1 274 ? 21.547 23.094 31.719 1 44.56 274 ASP B CA 1
ATOM 4299 C C . ASP B 1 274 ? 20.875 23.922 32.812 1 44.56 274 ASP B C 1
ATOM 4301 O O . ASP B 1 274 ? 19.906 24.625 32.562 1 44.56 274 ASP B O 1
#

Organism: Helianthus annuus (NCBI:txid4232)

Radius of gyration: 25.5 Å; Cα contacts (8 Å, |Δi|>4): 1075; chains: 2; bounding box: 65×60×92 Å

InterPro domains:
  IPR012349 FMN-binding split barrel [G3DSA:2.30.110.10] (15-170)
  IPR019595 Domain of unknown function DUF2470 [PF10615] (191-265)
  IPR037119 Haem oxygenase HugZ-like superfamily [G3DSA:3.20.180.10] (184-273)
  IPR055343 CREG-like, beta-barrel [PF13883] (39-162)

pLDDT: mean 92.39, std 13.51, range [22.06, 98.94]

Nearest PDB structures (foldseek):
  6m09-assembly1_B  TM=9.906E-01  e=2.351E-44  Arabidopsis thaliana
  6m0a-assembly2_D  TM=9.869E-01  e=8.906E-44  Arabidopsis thaliana
  6m09-assembly2_C  TM=9.921E-01  e=2.208E-43  Arabidopsis thaliana
  2arz-assembly1_A  TM=6.065E-01  e=6.601E-20  Pseudomonas aeruginosa PAO1
  3dnh-assembly1_A  TM=5.494E-01  e=2.189E-14  Agrobacterium fabrum str. C58